Protein AF-0000000067513026 (afdb_homodimer)

pLDDT: mean 89.11, std 17.74, range [26.89, 99.0]

Sequence (550 aa):
MRGVALALGGGGVRGYAHLGVLAVLEEAGVPIRGLAGSSAGALAAAAWAFGHKDPWRVHEAIFDREVAELSRAGSLRALARLFIAFRRPAVVDTDRIEEGLKALFGEARLEESPIPLALQAADLLTGEAVVLREGPVWKAVLASMAIPGLFPPVALMGRLLVDGDVAEKVPVRAAKALFPKVVAVDVSNPPPKEPPRTALEAALLAGEASRRRLKALALKEADVVIALDPPFPIDTFDHERLEFVYELGKHRAKERLPEVLALARTRLRDLLPRRMRGVALALGGGGVRGYAHLGVLAVLEEAGVPIRGLAGSSAGALAAAAWAFGHKDPWRVHEAIFDREVAELSRAGSLRALARLFIAFRRPAVVDTDRIEEGLKALFGEARLEESPIPLALQAADLLTGEAVVLREGPVWKAVLASMAIPGLFPPVALMGRLLVDGDVAEKVPVRAAKALFPKVVAVDVSNPPPKEPPRTALEAALLAGEASRRRLKALALKEADVVIALDPPFPIDTFDHERLEFVYELGKHRAKERLPEVLALARTRLRDLLPRR

InterPro domains:
  IPR002641 Patatin-like phospholipase domain [PF01734] (6-175)
  IPR002641 Patatin-like phospholipase domain [PS51635] (6-176)
  IPR016035 Acyl transferase/acyl hydrolase/lysophospholipase [SSF52151] (4-259)
  IPR050301 Neuropathy target esterase [PTHR14226] (4-261)

Nearest PDB structures (foldseek):
  5fya-assembly1_A  TM=8.179E-01  e=5.497E-17  Pseudomonas aeruginosa PAO1
  5fya-assembly1_B  TM=8.041E-01  e=6.664E-16  Pseudomonas aeruginosa PAO1
  5fqu-assembly1_A  TM=8.079E-01  e=1.787E-14  Pseudomonas aeruginosa PAO1
  5fqu-assembly1_B  TM=8.303E-01  e=6.967E-14  Pseudomonas aeruginosa PAO1
  4pka-assembly1_X  TM=6.640E-01  e=1.070E-09  Solanum cardiophyllum

Foldseek 3Di:
DFAAEEFQFDFALLSLLVLLLVVLCVVVPGDHQEYEYFASSLLCRLCVQVPNSDSVLSCVLQPDVVVLVLQVVDDVVSVVVLVVVVVPQASDERVSNLRSLCVRQPQDWQLPGPHQYWYWWAFPPPLDIDIDRTDGSSLSNCLQNAAGRHHAFDDDPNGGIHHRLSNERGPLVRRCVRPPAYEYEASDEDQDDDDDPDPVSNVVSVSVVVSVVRHVVSVVRHPHYQYLHDPDDDTSSNNVCNVVSNVSSNVSSVVCVVVNNVSSDDDVVVVVPDD/DFAAEEFQFDFALLSLLVLLLVVLCVVVPGDHQEYEYFASSLLCRLCVQVPNSDSVLSCVLQPDVVVLVLQVPDDVVSVVVCVVVVVPQAPDERVSNLRSLCVRQPQDWQLPGPHQYWYWWAFPPPLDIDIDRTDGSSLSNCLQNAAGRHHAFDDDPNGGIHHRLSNERGPLVRRCVRPPAYEYEASYEDQDDDDDPDPVSNVVSVSVVVSVVRHVVSVVRHPHYQYLHDPDDDTSSNNVCNVVSNVSSNVSSVVCVVVNNVSSDDDVVVVVPDD

Radius of gyration: 24.35 Å; Cα contacts (8 Å, |Δi|>4): 1307; chains: 2; bounding box: 43×66×66 Å

Structure (mmCIF, N/CA/C/O backbone):
data_AF-0000000067513026-model_v1
#
loop_
_entity.id
_entity.type
_entity.pdbx_description
1 polymer 'PNPLA domain-containing protein'
#
loop_
_atom_site.group_PDB
_atom_site.id
_atom_site.type_symbol
_atom_site.label_atom_id
_atom_site.label_alt_id
_atom_site.label_comp_id
_atom_site.label_asym_id
_atom_site.label_entity_id
_atom_site.label_seq_id
_atom_site.pdbx_PDB_ins_code
_atom_site.Cartn_x
_atom_site.Cartn_y
_atom_site.Cartn_z
_atom_site.occupancy
_atom_site.B_iso_or_equiv
_atom_site.auth_seq_id
_atom_site.auth_comp_id
_atom_site.auth_asym_id
_atom_site.auth_atom_id
_atom_site.pdbx_PDB_model_num
ATOM 1 N N . MET A 1 1 ? 6.637 6.562 30.859 1 77.62 1 MET A N 1
ATOM 2 C CA . MET A 1 1 ? 6.844 7.867 30.234 1 77.62 1 MET A CA 1
ATOM 3 C C . MET A 1 1 ? 5.516 8.562 29.984 1 77.62 1 MET A C 1
ATOM 5 O O . MET A 1 1 ? 4.559 7.938 29.516 1 77.62 1 MET A O 1
ATOM 9 N N . ARG A 1 2 ? 5.484 9.891 30.406 1 91.38 2 ARG A N 1
ATOM 10 C CA . ARG A 1 2 ? 4.238 10.648 30.312 1 91.38 2 ARG A CA 1
ATOM 11 C C . ARG A 1 2 ? 4.098 11.305 28.953 1 91.38 2 ARG A C 1
ATOM 13 O O . ARG A 1 2 ? 5.078 11.82 28.391 1 91.38 2 ARG A O 1
ATOM 20 N N . GLY A 1 3 ? 2.934 11.164 28.406 1 97.56 3 GLY A N 1
ATOM 21 C CA . GLY A 1 3 ? 2.625 11.852 27.156 1 97.56 3 GLY A CA 1
ATOM 22 C C . GLY A 1 3 ? 2.35 10.914 26 1 97.56 3 GLY A C 1
ATOM 23 O O . GLY A 1 3 ? 2.252 9.695 26.203 1 97.56 3 GLY A O 1
ATOM 24 N N . VAL A 1 4 ? 2.129 11.547 24.859 1 98.69 4 VAL A N 1
ATOM 25 C CA . VAL A 1 4 ? 1.839 10.773 23.656 1 98.69 4 VAL A CA 1
ATOM 26 C C . VAL A 1 4 ? 2.451 11.469 22.453 1 98.69 4 VAL A C 1
ATOM 28 O O . VAL A 1 4 ? 2.713 12.672 22.469 1 98.69 4 VAL A O 1
ATOM 31 N N . ALA A 1 5 ? 2.801 10.688 21.469 1 98.88 5 ALA A N 1
ATOM 32 C CA . ALA A 1 5 ? 3.018 11.219 20.125 1 98.88 5 ALA A CA 1
ATOM 33 C C . ALA A 1 5 ? 1.773 11.047 19.25 1 98.88 5 ALA A C 1
ATOM 35 O O . ALA A 1 5 ? 0.988 10.125 19.469 1 98.88 5 ALA A O 1
ATOM 36 N N . LEU A 1 6 ? 1.572 11.969 18.375 1 98.94 6 LEU A N 1
ATOM 37 C CA . LEU A 1 6 ? 0.431 11.875 17.469 1 98.94 6 LEU A CA 1
ATOM 38 C C . LEU A 1 6 ? 0.891 11.602 16.031 1 98.94 6 LEU A C 1
ATOM 40 O O . LEU A 1 6 ? 1.89 12.172 15.586 1 98.94 6 LEU A O 1
ATOM 44 N N . ALA A 1 7 ? 0.24 10.695 15.359 1 99 7 ALA A N 1
ATOM 45 C CA . ALA A 1 7 ? 0.347 10.477 13.922 1 99 7 ALA A CA 1
ATOM 46 C C . ALA A 1 7 ? -0.851 11.07 13.18 1 99 7 ALA A C 1
ATOM 48 O O . ALA A 1 7 ? -1.958 10.531 13.25 1 99 7 ALA A O 1
ATOM 49 N N . LEU A 1 8 ? -0.586 12.133 12.5 1 98.94 8 LEU A N 1
ATOM 50 C CA . LEU A 1 8 ? -1.646 12.883 11.844 1 98.94 8 LEU A CA 1
ATOM 51 C C . LEU A 1 8 ? -1.719 12.539 10.359 1 98.94 8 LEU A C 1
ATOM 53 O O . LEU A 1 8 ? -0.787 12.82 9.602 1 98.94 8 LEU A O 1
ATOM 57 N N . GLY A 1 9 ? -2.842 12 9.938 1 98.88 9 GLY A N 1
ATOM 58 C CA . GLY A 1 9 ? -2.975 11.438 8.609 1 98.88 9 GLY A CA 1
ATOM 59 C C . GLY A 1 9 ? -3.299 12.477 7.547 1 98.88 9 GLY A C 1
ATOM 60 O O . GLY A 1 9 ? -3.73 13.586 7.871 1 98.88 9 GLY A O 1
ATOM 61 N N . GLY A 1 10 ? -3.117 12.086 6.301 1 98 10 GLY A N 1
ATOM 62 C CA . GLY A 1 10 ? -3.494 12.914 5.164 1 98 10 GLY A CA 1
ATOM 63 C C . GLY A 1 10 ? -4.98 12.875 4.863 1 98 10 GLY A C 1
ATOM 64 O O . GLY A 1 10 ? -5.664 11.914 5.227 1 98 10 GLY A O 1
ATOM 65 N N . GLY A 1 11 ? -5.406 14 4.238 1 95.5 11 GLY A N 1
ATOM 66 C CA . GLY A 1 11 ? -6.832 14.016 3.947 1 95.5 11 GLY A CA 1
ATOM 67 C C . GLY A 1 11 ? -7.305 15.32 3.344 1 95.5 11 GLY A C 1
ATOM 68 O O . GLY A 1 11 ? -8.5 15.617 3.354 1 95.5 11 GLY A O 1
ATOM 69 N N . GLY A 1 12 ? -6.43 16.141 2.801 1 93.06 12 GLY A N 1
ATOM 70 C CA . GLY A 1 12 ? -6.844 17.422 2.264 1 93.06 12 GLY A CA 1
ATOM 71 C C . GLY A 1 12 ? -7.508 18.312 3.293 1 93.06 12 GLY A C 1
ATOM 72 O O . GLY A 1 12 ? -6.996 18.484 4.402 1 93.06 12 GLY A O 1
ATOM 73 N N . VAL A 1 13 ? -8.641 18.891 2.91 1 93.06 13 VAL A N 1
ATOM 74 C CA . VAL A 1 13 ? -9.336 19.812 3.789 1 93.06 13 VAL A CA 1
ATOM 75 C C . VAL A 1 13 ? -9.727 19.109 5.086 1 93.06 13 VAL A C 1
ATOM 77 O O . VAL A 1 13 ? -9.789 19.734 6.148 1 93.06 13 VAL A O 1
ATOM 80 N N . ARG A 1 14 ? -9.914 17.797 5.062 1 97.06 14 ARG A N 1
ATOM 81 C CA . ARG A 1 14 ? -10.25 17.031 6.266 1 97.06 14 ARG A CA 1
ATOM 82 C C . ARG A 1 14 ? -9.117 17.094 7.285 1 97.06 14 ARG A C 1
ATOM 84 O O . ARG A 1 14 ? -9.328 16.844 8.469 1 97.06 14 ARG A O 1
ATOM 91 N N . GLY A 1 15 ? -7.969 17.469 6.848 1 97.5 15 GLY A N 1
ATOM 92 C CA . GLY A 1 15 ? -6.805 17.578 7.711 1 97.5 15 GLY A CA 1
ATOM 93 C C . GLY A 1 15 ? -6.926 18.688 8.734 1 97.5 15 GLY A C 1
ATOM 94 O O . GLY A 1 15 ? -6.203 18.703 9.734 1 97.5 15 GLY A O 1
ATOM 95 N N . TYR A 1 16 ? -7.809 19.641 8.523 1 97.56 16 TYR A N 1
ATOM 96 C CA . TYR A 1 16 ? -7.996 20.688 9.523 1 97.56 16 TYR A CA 1
ATOM 97 C C . TYR A 1 16 ? -8.602 20.109 10.797 1 97.56 16 TYR A C 1
ATOM 99 O O . TYR A 1 16 ? -8.547 20.75 11.852 1 97.56 16 TYR A O 1
ATOM 107 N N . ALA A 1 17 ? -9.18 18.938 10.734 1 98.69 17 ALA A N 1
ATOM 108 C CA . ALA A 1 17 ? -9.625 18.219 11.93 1 98.69 17 ALA A CA 1
ATOM 109 C C . ALA A 1 17 ? -8.469 17.984 12.898 1 98.69 17 ALA A C 1
ATOM 111 O O . ALA A 1 17 ? -8.672 17.922 14.109 1 98.69 17 ALA A O 1
ATOM 112 N N . HIS A 1 18 ? -7.285 17.812 12.367 1 98.88 18 HIS A N 1
ATOM 113 C CA . HIS A 1 18 ? -6.121 17.594 13.219 1 98.88 18 HIS A CA 1
ATOM 114 C C . HIS A 1 18 ? -5.934 18.734 14.203 1 98.88 18 HIS A C 1
ATOM 116 O O . HIS A 1 18 ? -5.594 18.516 15.359 1 98.88 18 HIS A O 1
ATOM 122 N N . LEU A 1 19 ? -6.133 19.984 13.727 1 98.75 19 LEU A N 1
ATOM 123 C CA . LEU A 1 19 ? -5.992 21.141 14.602 1 98.75 19 LEU A CA 1
ATOM 124 C C . LEU A 1 19 ? -7.066 21.141 15.688 1 98.75 19 LEU A C 1
ATOM 126 O O . LEU A 1 19 ? -6.82 21.578 16.812 1 98.75 19 LEU A O 1
ATOM 130 N N . GLY A 1 20 ? -8.266 20.656 15.344 1 98.81 20 GLY A N 1
ATOM 131 C CA . GLY A 1 20 ? -9.297 20.469 16.359 1 98.81 20 GLY A CA 1
ATOM 132 C C . GLY A 1 20 ? -8.93 19.422 17.391 1 98.81 20 GLY A C 1
ATOM 133 O O . GLY A 1 20 ? -9.125 19.641 18.594 1 98.81 20 GLY A O 1
ATOM 134 N N . VAL A 1 21 ? -8.398 18.312 16.938 1 98.94 21 VAL A N 1
ATOM 135 C CA . VAL A 1 21 ? -7.965 17.25 17.828 1 98.94 21 VAL A CA 1
ATOM 136 C C . VAL A 1 21 ? -6.883 17.781 18.781 1 98.94 21 VAL A C 1
ATOM 138 O O . VAL A 1 21 ? -6.965 17.578 19.984 1 98.94 21 VAL A O 1
ATOM 141 N N . LEU A 1 22 ? -5.914 18.469 18.25 1 98.88 22 LEU A N 1
ATOM 142 C CA . LEU A 1 22 ? -4.789 18.969 19.016 1 98.88 22 LEU A CA 1
ATOM 143 C C . LEU A 1 22 ? -5.254 20 20.047 1 98.88 22 LEU A C 1
ATOM 145 O O . LEU A 1 22 ? -4.746 20.047 21.172 1 98.88 22 LEU A O 1
ATOM 149 N N . ALA A 1 23 ? -6.211 20.844 19.656 1 98.75 23 ALA A N 1
ATOM 150 C CA . ALA A 1 23 ? -6.762 21.844 20.578 1 98.75 23 ALA A CA 1
ATOM 151 C C . ALA A 1 23 ? -7.379 21.172 21.797 1 98.75 23 ALA A C 1
ATOM 153 O O . ALA A 1 23 ? -7.148 21.609 22.938 1 98.75 23 ALA A O 1
ATOM 154 N N . VAL A 1 24 ? -8.133 20.125 21.547 1 98.88 24 VAL A N 1
ATOM 155 C CA . VAL A 1 24 ? -8.797 19.406 22.641 1 98.88 24 VAL A CA 1
ATOM 156 C C . VAL A 1 24 ? -7.758 18.766 23.547 1 98.88 24 VAL A C 1
ATOM 158 O O . VAL A 1 24 ? -7.875 18.812 24.781 1 98.88 24 VAL A O 1
ATOM 161 N N . LEU A 1 25 ? -6.762 18.156 23.016 1 98.75 25 LEU A N 1
ATOM 162 C CA . LEU A 1 25 ? -5.738 17.5 23.797 1 98.75 25 LEU A CA 1
ATOM 163 C C . LEU A 1 25 ? -4.949 18.5 24.625 1 98.75 25 LEU A C 1
ATOM 165 O O . LEU A 1 25 ? -4.629 18.25 25.797 1 98.75 25 LEU A O 1
ATOM 169 N N . GLU A 1 26 ? -4.617 19.609 24 1 98.06 26 GLU A N 1
ATOM 170 C CA . GLU A 1 26 ? -3.916 20.656 24.719 1 98.06 26 GLU A CA 1
ATOM 171 C C . GLU A 1 26 ? -4.758 21.188 25.891 1 98.06 26 GLU A C 1
ATOM 173 O O . GLU A 1 26 ? -4.25 21.359 27 1 98.06 26 GLU A O 1
ATOM 178 N N . GLU A 1 27 ? -5.984 21.438 25.625 1 98.19 27 GLU A N 1
ATOM 179 C CA . GLU A 1 27 ? -6.898 21.922 26.656 1 98.19 27 GLU A CA 1
ATOM 180 C C . GLU A 1 27 ? -6.996 20.938 27.812 1 98.19 27 GLU A C 1
ATOM 182 O O . GLU A 1 27 ? -7.125 21.344 28.969 1 98.19 27 GLU A O 1
ATOM 187 N N . ALA A 1 28 ? -6.895 19.703 27.531 1 98.19 28 ALA A N 1
ATOM 188 C CA . ALA A 1 28 ? -7.02 18.656 28.531 1 98.19 28 ALA A CA 1
ATOM 189 C C . ALA A 1 28 ? -5.688 18.422 29.25 1 98.19 28 ALA A C 1
ATOM 191 O O . ALA A 1 28 ? -5.605 17.594 30.156 1 98.19 28 ALA A O 1
ATOM 192 N N . GLY A 1 29 ? -4.664 19.047 28.781 1 97.5 29 GLY A N 1
ATOM 193 C CA . GLY A 1 29 ? -3.367 18.969 29.438 1 97.5 29 GLY A CA 1
ATOM 194 C C . GLY A 1 29 ? -2.582 17.734 29.031 1 97.5 29 GLY A C 1
ATOM 195 O O . GLY A 1 29 ? -1.714 17.281 29.781 1 97.5 29 GLY A O 1
ATOM 196 N N . VAL A 1 30 ? -2.867 17.156 27.938 1 98.06 30 VAL A N 1
ATOM 197 C CA . VAL A 1 30 ? -2.125 15.984 27.469 1 98.06 30 VAL A CA 1
ATOM 198 C C . VAL A 1 30 ? -0.758 16.422 26.953 1 98.06 30 VAL A C 1
ATOM 200 O O . VAL A 1 30 ? -0.67 17.203 26 1 98.06 30 VAL A O 1
ATOM 203 N N . PRO A 1 31 ? 0.287 15.938 27.547 1 98 31 PRO A N 1
ATOM 204 C CA . PRO A 1 31 ? 1.601 16.281 26.984 1 98 31 PRO A CA 1
ATOM 205 C C . PRO A 1 31 ? 1.858 15.648 25.625 1 98 31 PRO A C 1
ATOM 207 O O . PRO A 1 31 ? 1.801 14.43 25.5 1 98 31 PRO A O 1
ATOM 210 N N . ILE A 1 32 ? 2.131 16.469 24.672 1 98.44 32 ILE A N 1
ATOM 211 C CA . ILE A 1 32 ? 2.457 15.984 23.328 1 98.44 32 ILE A CA 1
ATOM 212 C C . ILE A 1 32 ? 3.973 15.898 23.172 1 98.44 32 ILE A C 1
ATOM 214 O O . ILE A 1 32 ? 4.668 16.922 23.203 1 98.44 32 ILE A O 1
ATOM 218 N N . ARG A 1 33 ? 4.441 14.68 22.922 1 98.5 33 ARG A N 1
ATOM 219 C CA . ARG A 1 33 ? 5.875 14.414 22.938 1 98.5 33 ARG A CA 1
ATOM 220 C C . ARG A 1 33 ? 6.426 14.305 21.516 1 98.5 33 ARG A C 1
ATOM 222 O O . ARG A 1 33 ? 7.645 14.242 21.328 1 98.5 33 ARG A O 1
ATOM 229 N N . GLY A 1 34 ? 5.59 14.312 20.578 1 98.75 34 GLY A N 1
ATOM 230 C CA . GLY A 1 34 ? 5.98 14.25 19.172 1 98.75 34 GLY A CA 1
ATOM 231 C C . GLY A 1 34 ? 4.805 14.375 18.219 1 98.75 34 GLY A C 1
ATOM 232 O O . GLY A 1 34 ? 3.678 14.008 18.562 1 98.75 34 GLY A O 1
ATOM 233 N N . LEU A 1 35 ? 5.066 14.922 17.094 1 98.94 35 LEU A N 1
ATOM 234 C CA . LEU A 1 35 ? 4.086 15.039 16.031 1 98.94 35 LEU A CA 1
ATOM 235 C C . LEU A 1 35 ? 4.641 14.484 14.719 1 98.94 35 LEU A C 1
ATOM 237 O O . LEU A 1 35 ? 5.707 14.898 14.266 1 98.94 35 LEU A O 1
ATOM 241 N N . ALA A 1 36 ? 4.004 13.492 14.188 1 98.94 36 ALA A N 1
ATOM 242 C CA . ALA A 1 36 ? 4.254 13.016 12.828 1 98.94 36 ALA A CA 1
ATOM 243 C C . ALA A 1 36 ? 3.061 13.305 11.922 1 98.94 36 ALA A C 1
ATOM 245 O O . ALA A 1 36 ? 1.908 13.211 12.352 1 98.94 36 ALA A O 1
ATOM 246 N N . GLY A 1 37 ? 3.363 13.703 10.719 1 98.94 37 GLY A N 1
ATOM 247 C CA . GLY A 1 37 ? 2.264 14.039 9.828 1 98.94 37 GLY A CA 1
ATOM 248 C C . GLY A 1 37 ? 2.518 13.633 8.391 1 98.94 37 GLY A C 1
ATOM 249 O O . GLY A 1 37 ? 3.666 13.602 7.941 1 98.94 37 GLY A O 1
ATOM 250 N N . SER A 1 38 ? 1.485 13.344 7.648 1 98.75 38 SER A N 1
ATOM 251 C CA . SER A 1 38 ? 1.498 13.047 6.219 1 98.75 38 SER A CA 1
ATOM 252 C C . SER A 1 38 ? 0.512 13.93 5.461 1 98.75 38 SER A C 1
ATOM 254 O O . SER A 1 38 ? -0.667 14 5.816 1 98.75 38 SER A O 1
ATOM 256 N N . SER A 1 39 ? 0.973 14.547 4.355 1 97.81 39 SER A N 1
ATOM 257 C CA . SER A 1 39 ? 0.123 15.414 3.545 1 97.81 39 SER A CA 1
ATOM 258 C C . SER A 1 39 ? -0.541 16.484 4.395 1 97.81 39 SER A C 1
ATOM 260 O O . SER A 1 39 ? 0.14 17.234 5.094 1 97.81 39 SER A O 1
ATOM 262 N N . ALA A 1 40 ? -1.818 16.641 4.449 1 97.31 40 ALA A N 1
ATOM 263 C CA . ALA A 1 40 ? -2.508 17.625 5.281 1 97.31 40 ALA A CA 1
ATOM 264 C C . ALA A 1 40 ? -2.131 17.469 6.75 1 97.31 40 ALA A C 1
ATOM 266 O O . ALA A 1 40 ? -2.072 18.453 7.496 1 97.31 40 ALA A O 1
ATOM 267 N N . GLY A 1 41 ? -1.876 16.25 7.137 1 98.75 41 GLY A N 1
ATOM 268 C CA . GLY A 1 41 ? -1.377 16.016 8.484 1 98.75 41 GLY A CA 1
ATOM 269 C C . GLY A 1 41 ? -0.009 16.625 8.727 1 98.75 41 GLY A C 1
ATOM 270 O O . GLY A 1 41 ? 0.278 17.094 9.836 1 98.75 41 GLY A O 1
ATOM 271 N N . ALA A 1 42 ? 0.818 16.562 7.711 1 98.88 42 ALA A N 1
ATOM 272 C CA . ALA A 1 42 ? 2.125 17.203 7.816 1 98.88 42 ALA A CA 1
ATOM 273 C C . ALA A 1 42 ? 1.982 18.719 8.016 1 98.88 42 ALA A C 1
ATOM 275 O O . ALA A 1 42 ? 2.682 19.297 8.844 1 98.88 42 ALA A O 1
ATOM 276 N N . LEU A 1 43 ? 1.083 19.312 7.242 1 98.19 43 LEU A N 1
ATOM 277 C CA . LEU A 1 43 ? 0.809 20.734 7.41 1 98.19 43 LEU A CA 1
ATOM 278 C C . LEU A 1 43 ? 0.318 21.031 8.82 1 98.19 43 LEU A C 1
ATOM 280 O O . LEU A 1 43 ? 0.812 21.953 9.477 1 98.19 43 LEU A O 1
ATOM 284 N N . ALA A 1 44 ? -0.603 20.281 9.312 1 98.75 44 ALA A N 1
ATOM 285 C CA . ALA A 1 44 ? -1.168 20.484 10.641 1 98.75 44 ALA A CA 1
ATOM 286 C C . ALA A 1 44 ? -0.106 20.312 11.727 1 98.75 44 ALA A C 1
ATOM 288 O O . ALA A 1 44 ? -0.028 21.109 12.664 1 98.75 44 ALA A O 1
ATOM 289 N N . ALA A 1 45 ? 0.672 19.25 11.578 1 98.94 45 ALA A N 1
ATOM 290 C CA . ALA A 1 45 ? 1.725 18.984 12.555 1 98.94 45 ALA A CA 1
ATOM 291 C C . ALA A 1 45 ? 2.719 20.141 12.625 1 98.94 45 ALA A C 1
ATOM 293 O O . ALA A 1 45 ? 3.033 20.625 13.719 1 98.94 45 ALA A O 1
ATOM 294 N N . ALA A 1 46 ? 3.16 20.562 11.453 1 98.75 46 ALA A N 1
ATOM 295 C CA . ALA A 1 46 ? 4.125 21.656 11.398 1 98.75 46 ALA A CA 1
ATOM 296 C C . ALA A 1 46 ? 3.512 22.953 11.914 1 98.75 46 ALA A C 1
ATOM 298 O O . ALA A 1 46 ? 4.129 23.656 12.719 1 98.75 46 ALA A O 1
ATOM 299 N N . ALA A 1 47 ? 2.332 23.281 11.438 1 98.56 47 ALA A N 1
ATOM 300 C CA . ALA A 1 47 ? 1.659 24.5 11.883 1 98.56 47 ALA A CA 1
ATOM 301 C C . ALA A 1 47 ? 1.525 24.531 13.406 1 98.56 47 ALA A C 1
ATOM 303 O O . ALA A 1 47 ? 1.926 25.5 14.047 1 98.56 47 ALA A O 1
ATOM 304 N N . TRP A 1 48 ? 1.053 23.438 13.977 1 98.75 48 TRP A N 1
ATOM 305 C CA . TRP A 1 48 ? 0.849 23.375 15.422 1 98.75 48 TRP A CA 1
ATOM 306 C C . TRP A 1 48 ? 2.172 23.516 16.172 1 98.75 48 TRP A C 1
ATOM 308 O O . TRP A 1 48 ? 2.27 24.281 17.125 1 98.75 48 TRP A O 1
ATOM 318 N N . ALA A 1 49 ? 3.146 22.797 15.727 1 98.62 49 ALA A N 1
ATOM 319 C CA . ALA A 1 49 ? 4.449 22.797 16.391 1 98.62 49 ALA A CA 1
ATOM 320 C C . ALA A 1 49 ? 5.055 24.203 16.406 1 98.62 49 ALA A C 1
ATOM 322 O O . ALA A 1 49 ? 5.719 24.578 17.375 1 98.62 49 ALA A O 1
ATOM 323 N N . PHE A 1 50 ? 4.797 24.953 15.383 1 98.12 50 PHE A N 1
ATOM 324 C CA . PHE A 1 50 ? 5.41 26.281 15.266 1 98.12 50 PHE A CA 1
ATOM 325 C C . PHE A 1 50 ? 4.418 27.375 15.641 1 98.12 50 PHE A C 1
ATOM 327 O O . PHE A 1 50 ? 4.617 28.531 15.305 1 98.12 50 PHE A O 1
ATOM 334 N N . GLY A 1 51 ? 3.281 26.984 16.203 1 97.38 51 GLY A N 1
ATOM 335 C CA . GLY A 1 51 ? 2.428 27.938 16.891 1 97.38 51 GLY A CA 1
ATOM 336 C C . GLY A 1 51 ? 1.295 28.469 16.031 1 97.38 51 GLY A C 1
ATOM 337 O O . GLY A 1 51 ? 0.583 29.391 16.422 1 97.38 51 GLY A O 1
ATOM 338 N N . HIS A 1 52 ? 1.152 27.953 14.828 1 97 52 HIS A N 1
ATOM 339 C CA . HIS A 1 52 ? 0.03 28.312 13.969 1 97 52 HIS A CA 1
ATOM 340 C C . HIS A 1 52 ? -1.176 27.422 14.227 1 97 52 HIS A C 1
ATOM 342 O O . HIS A 1 52 ? -1.488 26.547 13.414 1 97 52 HIS A O 1
ATOM 348 N N . LYS A 1 53 ? -1.955 27.797 15.18 1 97.5 53 LYS A N 1
ATOM 349 C CA . LYS A 1 53 ? -2.973 26.875 15.688 1 97.5 53 LYS A CA 1
ATOM 350 C C . LYS A 1 53 ? -4.348 27.219 15.125 1 97.5 53 LYS A C 1
ATOM 352 O O . LYS A 1 53 ? -5.285 26.422 15.242 1 97.5 53 LYS A O 1
ATOM 357 N N . ASP A 1 54 ? -4.477 28.359 14.477 1 96.56 54 ASP A N 1
ATOM 358 C CA . ASP A 1 54 ? -5.742 28.781 13.883 1 96.56 54 ASP A CA 1
ATOM 359 C C . ASP A 1 54 ? -5.938 28.156 12.5 1 96.56 54 ASP A C 1
ATOM 361 O O . ASP A 1 54 ? -5.23 28.5 11.555 1 96.56 54 ASP A O 1
ATOM 365 N N . PRO A 1 55 ? -6.98 27.297 12.398 1 95.81 55 PRO A N 1
ATOM 366 C CA . PRO A 1 55 ? -7.16 26.609 11.109 1 95.81 55 PRO A CA 1
ATOM 367 C C . PRO A 1 55 ? -7.477 27.578 9.969 1 95.81 55 PRO A C 1
ATOM 369 O O . PRO A 1 55 ? -7.078 27.344 8.828 1 95.81 55 PRO A O 1
ATOM 372 N N . TRP A 1 56 ? -8.18 28.656 10.242 1 94.25 56 TRP A N 1
ATOM 373 C CA . TRP A 1 56 ? -8.555 29.625 9.211 1 94.25 56 TRP A CA 1
ATOM 374 C C . TRP A 1 56 ? -7.32 30.328 8.672 1 94.25 56 TRP A C 1
ATOM 376 O O . TRP A 1 56 ? -7.203 30.547 7.465 1 94.25 56 TRP A O 1
ATOM 386 N N . ARG A 1 57 ? -6.418 30.672 9.508 1 93.69 57 ARG A N 1
ATOM 387 C CA . ARG A 1 5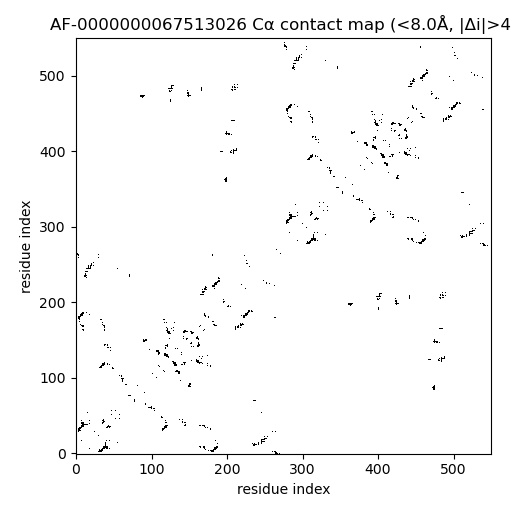7 ? -5.191 31.344 9.086 1 93.69 57 ARG A CA 1
ATOM 388 C C . ARG A 1 57 ? -4.309 30.406 8.273 1 93.69 57 ARG A C 1
ATOM 390 O O . ARG A 1 57 ? -3.723 30.797 7.266 1 93.69 57 ARG A O 1
ATOM 397 N N . VAL A 1 58 ? -4.176 29.188 8.734 1 94.88 58 VAL A N 1
ATOM 398 C CA . VAL A 1 58 ? -3.395 28.188 8.008 1 94.88 58 VAL A CA 1
ATOM 399 C C . VAL A 1 58 ? -3.986 27.984 6.617 1 94.88 58 VAL A C 1
ATOM 401 O O . VAL A 1 58 ? -3.254 27.953 5.625 1 94.88 58 VAL A O 1
ATOM 404 N N . HIS A 1 59 ? -5.293 27.875 6.566 1 92.25 59 HIS A N 1
ATOM 405 C CA . HIS A 1 59 ? -5.992 27.672 5.305 1 92.25 59 HIS A CA 1
ATOM 406 C C . HIS A 1 59 ? -5.77 28.844 4.352 1 92.25 59 HIS A C 1
ATOM 408 O O . HIS A 1 59 ? -5.516 28.641 3.164 1 92.25 59 HIS A O 1
ATOM 414 N N . GLU A 1 60 ? -5.922 29.984 4.848 1 88.62 60 GLU A N 1
ATOM 415 C CA . GLU A 1 60 ? -5.758 31.188 4.035 1 88.62 60 GLU A CA 1
ATOM 416 C C . GLU A 1 60 ? -4.363 31.25 3.42 1 88.62 60 GLU A C 1
ATOM 418 O O . GLU A 1 60 ? -4.199 31.719 2.291 1 88.62 60 GLU A O 1
ATOM 423 N N . ALA A 1 61 ? -3.457 30.797 4.113 1 87.69 61 ALA A N 1
ATOM 424 C CA . ALA A 1 61 ? -2.07 30.859 3.658 1 87.69 61 ALA A CA 1
ATOM 425 C C . ALA A 1 61 ? -1.835 29.938 2.469 1 87.69 61 ALA A C 1
ATOM 427 O O . ALA A 1 61 ? -1.012 30.234 1.599 1 87.69 61 ALA A O 1
ATOM 428 N N . ILE A 1 62 ? -2.607 28.844 2.42 1 83.94 62 ILE A N 1
ATOM 429 C CA . ILE A 1 62 ? -2.236 27.844 1.418 1 83.94 62 ILE A CA 1
ATOM 430 C C . ILE A 1 62 ? -3.357 27.703 0.39 1 83.94 62 ILE A C 1
ATOM 432 O O . ILE A 1 62 ? -3.201 27.016 -0.619 1 83.94 62 ILE A O 1
ATOM 436 N N . PHE A 1 63 ? -4.422 28.312 0.66 1 74.38 63 PHE A N 1
ATOM 437 C CA . PHE A 1 63 ? -5.594 28.203 -0.198 1 74.38 63 PHE A CA 1
ATOM 438 C C . PHE A 1 63 ? -5.273 28.656 -1.616 1 74.38 63 PHE A C 1
ATOM 440 O O . PHE A 1 63 ? -4.676 29.719 -1.812 1 74.38 63 PHE A O 1
ATOM 447 N N . ASP A 1 64 ? -5.512 27.844 -2.477 1 65.44 64 ASP A N 1
ATOM 448 C CA . ASP A 1 64 ? -5.367 28.109 -3.904 1 65.44 64 ASP A CA 1
ATOM 449 C C . ASP A 1 64 ? -6.695 27.922 -4.637 1 65.44 64 ASP A C 1
ATOM 451 O O . ASP A 1 64 ? -7.176 26.797 -4.785 1 65.44 64 ASP A O 1
ATOM 455 N N . ARG A 1 65 ? -7.262 29 -5.062 1 60.81 65 ARG A N 1
ATOM 456 C CA . ARG A 1 65 ? -8.57 29.016 -5.711 1 60.81 65 ARG A CA 1
ATOM 457 C C . ARG A 1 65 ? -8.578 28.125 -6.949 1 60.81 65 ARG A C 1
ATOM 459 O O . ARG A 1 65 ? -9.586 27.5 -7.258 1 60.81 65 ARG A O 1
ATOM 466 N N . GLU A 1 66 ? -7.504 28.125 -7.656 1 60.16 66 GLU A N 1
ATOM 467 C CA . GLU A 1 66 ? -7.43 27.328 -8.883 1 60.16 66 GLU A CA 1
ATOM 468 C C . GLU A 1 66 ? -7.578 25.844 -8.578 1 60.16 66 GLU A C 1
ATOM 470 O O . GLU A 1 66 ? -8.289 25.125 -9.289 1 60.16 66 GLU A O 1
ATOM 475 N N . VAL A 1 67 ? -7.004 25.484 -7.555 1 60.69 67 VAL A N 1
ATOM 476 C CA . VAL A 1 67 ? -7.082 24.078 -7.16 1 60.69 67 VAL A CA 1
ATOM 477 C C . VAL A 1 67 ? -8.508 23.75 -6.707 1 60.69 67 VAL A C 1
ATOM 479 O O . VAL A 1 67 ? -9.039 22.688 -7.035 1 60.69 67 VAL A O 1
ATOM 482 N N . ALA A 1 68 ? -9.117 24.688 -5.996 1 61.84 68 ALA A N 1
ATOM 483 C CA . ALA A 1 68 ? -10.477 24.5 -5.504 1 61.84 68 ALA A CA 1
ATOM 484 C C . ALA A 1 68 ? -11.461 24.344 -6.66 1 61.84 68 ALA A C 1
ATOM 486 O O . ALA A 1 68 ? -12.398 23.547 -6.582 1 61.84 68 ALA A O 1
ATOM 487 N N . GLU A 1 69 ? -11.281 25.047 -7.637 1 59.25 69 GLU A N 1
ATOM 488 C CA . GLU A 1 69 ? -12.164 25.016 -8.797 1 59.25 69 GLU A CA 1
ATOM 489 C C . GLU A 1 69 ? -12.008 23.703 -9.57 1 59.25 69 GLU A C 1
ATOM 491 O O . GLU A 1 69 ? -12.984 23.172 -10.094 1 59.25 69 GLU A O 1
ATOM 496 N N . LEU A 1 70 ? -10.836 23.219 -9.586 1 55.06 70 LEU A N 1
ATOM 497 C CA . LEU A 1 70 ? -10.586 21.953 -10.281 1 55.06 70 LEU A CA 1
ATOM 498 C C . LEU A 1 70 ? -11.258 20.797 -9.562 1 55.06 70 LEU A C 1
ATOM 500 O O . LEU A 1 70 ? -11.758 19.875 -10.203 1 55.06 70 LEU A O 1
ATOM 504 N N . SER A 1 71 ? -11.359 20.953 -8.273 1 54.38 71 SER A N 1
ATOM 505 C CA . SER A 1 71 ? -11.922 19.891 -7.445 1 54.38 71 SER A CA 1
ATOM 506 C C . SER A 1 71 ? -13.445 19.906 -7.504 1 54.38 71 SER A C 1
ATOM 508 O O . SER A 1 71 ? -14.086 18.859 -7.395 1 54.38 71 SER A O 1
ATOM 510 N N . ARG A 1 72 ? -14.109 21.141 -7.316 1 47.44 72 ARG A N 1
ATOM 511 C CA . ARG A 1 72 ? -15.562 21.25 -7.398 1 47.44 72 ARG A CA 1
ATOM 512 C C . ARG A 1 72 ? -16.078 20.688 -8.719 1 47.44 72 ARG A C 1
ATOM 514 O O . ARG A 1 72 ? -17.266 20.375 -8.844 1 47.44 72 ARG A O 1
ATOM 521 N N . ALA A 1 73 ? -15.398 20.938 -9.742 1 42.41 73 ALA A N 1
ATOM 522 C CA . ALA A 1 73 ? -15.867 20.406 -11.016 1 42.41 73 ALA A CA 1
ATOM 523 C C . ALA A 1 73 ? -15.883 18.875 -10.992 1 42.41 73 ALA A C 1
ATOM 525 O O . ALA A 1 73 ? -14.844 18.234 -10.844 1 42.41 73 ALA A O 1
ATOM 526 N N . GLY A 1 74 ? -16.719 18.188 -10.336 1 37.91 74 GLY A N 1
ATOM 527 C CA . GLY A 1 74 ? -17.062 16.812 -10.016 1 37.91 74 GLY A CA 1
ATOM 528 C C . GLY A 1 74 ? -16.312 15.797 -10.844 1 37.91 74 GLY A C 1
ATOM 529 O O . GLY A 1 74 ? -15.133 15.977 -11.141 1 37.91 74 GLY A O 1
ATOM 530 N N . SER A 1 75 ? -17.203 14.695 -11.508 1 35.59 75 SER A N 1
ATOM 531 C CA . SER A 1 75 ? -17 13.305 -11.922 1 35.59 75 SER A CA 1
ATOM 532 C C . SER A 1 75 ? -16.016 13.211 -13.086 1 35.59 75 SER A C 1
ATOM 534 O O . SER A 1 75 ? -14.93 12.672 -12.93 1 35.59 75 SER A O 1
ATOM 536 N N . LEU A 1 76 ? -16.688 13.047 -14.352 1 33.88 76 LEU A N 1
ATOM 537 C CA . LEU A 1 76 ? -16.344 12.734 -15.734 1 33.88 76 LEU A CA 1
ATOM 538 C C . LEU A 1 76 ? -15.547 13.875 -16.375 1 33.88 76 LEU A C 1
ATOM 540 O O . LEU A 1 76 ? -14.75 13.648 -17.281 1 33.88 76 LEU A O 1
ATOM 544 N N . ARG A 1 77 ? -15.984 15.117 -16.281 1 35.88 77 ARG A N 1
ATOM 545 C CA . ARG A 1 77 ? -15.484 16.297 -16.984 1 35.88 77 ARG A CA 1
ATOM 546 C C . ARG A 1 77 ? -14.094 16.688 -16.484 1 35.88 77 ARG A C 1
ATOM 548 O O . ARG A 1 77 ? -13.344 17.359 -17.188 1 35.88 77 ARG A O 1
ATOM 555 N N . ALA A 1 78 ? -13.797 16.594 -15.203 1 38.91 78 ALA A N 1
ATOM 556 C CA . ALA A 1 78 ? -12.469 16.766 -14.617 1 38.91 78 ALA A CA 1
ATOM 557 C C . ALA A 1 78 ? -11.492 15.711 -15.141 1 38.91 78 ALA A C 1
ATOM 559 O O . ALA A 1 78 ? -10.297 15.984 -15.289 1 38.91 78 ALA A O 1
ATOM 560 N N . LEU A 1 79 ? -11.969 14.578 -15.328 1 38.5 79 LEU A N 1
ATOM 561 C CA . LEU A 1 79 ? -11.203 13.625 -16.125 1 38.5 79 LEU A CA 1
ATOM 562 C C . LEU A 1 79 ? -10.836 14.219 -17.484 1 38.5 79 LEU A C 1
ATOM 564 O O . LEU A 1 79 ? -9.727 14 -17.969 1 38.5 79 LEU A O 1
ATOM 568 N N . ALA A 1 80 ? -11.852 14.875 -18.125 1 36.09 80 ALA A N 1
ATOM 569 C CA . ALA A 1 80 ? -11.602 15.492 -19.422 1 36.09 80 ALA A CA 1
ATOM 570 C C . ALA A 1 80 ? -10.531 16.578 -19.312 1 36.09 80 ALA A C 1
ATOM 572 O O . ALA A 1 80 ? -9.688 16.719 -20.203 1 36.09 80 ALA A O 1
ATOM 573 N N . ARG A 1 81 ? -10.594 17.5 -18.375 1 39.09 81 ARG A N 1
ATOM 574 C CA . ARG A 1 81 ? -9.516 18.453 -18.141 1 39.09 81 ARG A CA 1
ATOM 575 C C . ARG A 1 81 ? -8.234 17.734 -17.734 1 39.09 81 ARG A C 1
ATOM 577 O O . ARG A 1 81 ? -7.148 18.328 -17.766 1 39.09 81 ARG A O 1
ATOM 584 N N . LEU A 1 82 ? -8.32 16.578 -17.078 1 41.19 82 LEU A N 1
ATOM 585 C CA . LEU A 1 82 ? -7.223 15.625 -16.953 1 41.19 82 LEU A CA 1
ATOM 586 C C . LEU A 1 82 ? -6.699 15.211 -18.328 1 41.19 82 LEU A C 1
ATOM 588 O O . LEU A 1 82 ? -5.492 15.023 -18.516 1 41.19 82 LEU A O 1
ATOM 592 N N . PHE A 1 83 ? -7.523 15.156 -19.234 1 40.97 83 PHE A N 1
ATOM 593 C CA . PHE A 1 83 ? -7.016 14.961 -20.594 1 40.97 83 PHE A CA 1
ATOM 594 C C . PHE A 1 83 ? -6.043 16.062 -20.969 1 40.97 83 PHE A C 1
ATOM 596 O O . PHE A 1 83 ? -5.047 15.82 -21.656 1 40.97 83 PHE A O 1
ATOM 603 N N . ILE A 1 84 ? -6.445 17.281 -20.703 1 38.19 84 ILE A N 1
ATOM 604 C CA . ILE A 1 84 ? -5.527 18.375 -21 1 38.19 84 ILE A CA 1
ATOM 605 C C . ILE A 1 84 ? -4.281 18.25 -20.125 1 38.19 84 ILE A C 1
ATOM 607 O O . ILE A 1 84 ? -3.191 18.672 -20.531 1 38.19 84 ILE A O 1
ATOM 611 N N . ALA A 1 85 ? -4.379 17.812 -18.922 1 43.22 85 ALA A N 1
ATOM 612 C CA . ALA A 1 85 ? -3.271 17.547 -18.016 1 43.22 85 ALA A CA 1
ATOM 613 C C . ALA A 1 85 ? -2.408 16.406 -18.516 1 43.22 85 ALA A C 1
ATOM 615 O O . ALA A 1 85 ? -1.341 16.125 -17.969 1 43.22 85 ALA A O 1
ATOM 616 N N . PHE A 1 86 ? -2.811 15.617 -19.453 1 45.19 86 PHE A N 1
ATOM 617 C CA . PHE A 1 86 ? -2.15 14.516 -20.141 1 45.19 86 PHE A CA 1
ATOM 618 C C . PHE A 1 86 ? -0.863 14.992 -20.812 1 45.19 86 PHE A C 1
ATOM 620 O O . PHE A 1 86 ? 0.009 14.18 -21.125 1 45.19 86 PHE A O 1
ATOM 627 N N . ARG A 1 87 ? -0.959 16.391 -20.969 1 46.62 87 ARG A N 1
ATOM 628 C CA . ARG A 1 87 ? 0.223 16.75 -21.75 1 46.62 87 ARG A CA 1
ATOM 629 C C . ARG A 1 87 ? 1.263 17.438 -20.859 1 46.62 87 ARG A C 1
ATOM 631 O O . ARG A 1 87 ? 2.344 17.797 -21.328 1 46.62 87 ARG A O 1
ATOM 638 N N . ARG A 1 88 ? 0.842 17.703 -19.5 1 52.59 88 ARG A N 1
ATOM 639 C CA . ARG A 1 88 ? 1.806 18.375 -18.625 1 52.59 88 ARG A CA 1
ATOM 640 C C . ARG A 1 88 ? 2.109 17.547 -17.391 1 52.59 88 ARG A C 1
ATOM 642 O O . ARG A 1 88 ? 1.28 16.734 -16.969 1 52.59 88 ARG A O 1
ATOM 649 N N . PRO A 1 89 ? 3.396 17.672 -16.953 1 47.16 89 PRO A N 1
ATOM 650 C CA . PRO A 1 89 ? 3.84 16.875 -15.812 1 47.16 89 PRO A CA 1
ATOM 651 C C . PRO A 1 89 ? 2.969 17.078 -14.57 1 47.16 89 PRO A C 1
ATOM 653 O O . PRO A 1 89 ? 2.879 16.172 -13.719 1 47.16 89 PRO A O 1
ATOM 656 N N . ALA A 1 90 ? 2.363 18.328 -14.367 1 54.53 90 ALA A N 1
ATOM 657 C CA . ALA A 1 90 ? 1.463 18.625 -13.258 1 54.53 90 ALA A CA 1
ATOM 658 C C . ALA A 1 90 ? 0.301 19.5 -13.711 1 54.53 90 ALA A C 1
ATOM 660 O O . ALA A 1 90 ? 0.461 20.344 -14.602 1 54.53 90 ALA A O 1
ATOM 661 N N . VAL A 1 91 ? -0.819 19.266 -13.102 1 57.91 91 VAL A N 1
ATOM 662 C CA . VAL A 1 91 ? -2.018 19.984 -13.508 1 57.91 91 VAL A CA 1
ATOM 663 C C . VAL A 1 91 ? -1.986 21.406 -12.93 1 57.91 91 VAL A C 1
ATOM 665 O O . VAL A 1 91 ? -2.471 22.344 -13.562 1 57.91 91 VAL A O 1
ATOM 668 N N . VAL A 1 92 ? -1.377 21.484 -11.695 1 64.19 92 VAL A N 1
ATOM 669 C CA . VAL A 1 92 ? -1.39 22.766 -11.008 1 64.19 92 VAL A CA 1
ATOM 670 C C . VAL A 1 92 ? 0.038 23.188 -10.664 1 64.19 92 VAL A C 1
ATOM 672 O O . VAL A 1 92 ? 0.871 22.344 -10.312 1 64.19 92 VAL A O 1
ATOM 675 N N . ASP A 1 93 ? 0.273 24.422 -10.922 1 67.44 93 ASP A N 1
ATOM 676 C CA . ASP A 1 93 ? 1.536 24.984 -10.453 1 67.44 93 ASP A CA 1
ATOM 677 C C . ASP A 1 93 ? 1.523 25.156 -8.938 1 67.44 93 ASP A C 1
ATOM 679 O O . ASP A 1 93 ? 0.528 25.609 -8.367 1 67.44 93 ASP A O 1
ATOM 683 N N . THR A 1 94 ? 2.598 24.656 -8.352 1 71.5 94 THR A N 1
ATOM 684 C CA . THR A 1 94 ? 2.674 24.672 -6.895 1 71.5 94 THR A CA 1
ATOM 685 C C . THR A 1 94 ? 3.123 26.047 -6.402 1 71.5 94 THR A C 1
ATOM 687 O O . THR A 1 94 ? 3.387 26.234 -5.215 1 71.5 94 THR A O 1
ATOM 690 N N . ASP A 1 95 ? 3.17 26.984 -7.172 1 78.25 95 ASP A N 1
ATOM 691 C CA . ASP A 1 95 ? 3.76 28.266 -6.793 1 78.25 95 ASP A CA 1
ATOM 692 C C . ASP A 1 95 ? 2.975 28.922 -5.656 1 78.25 95 ASP A C 1
ATOM 694 O O . ASP A 1 95 ? 3.562 29.406 -4.691 1 78.25 95 ASP A O 1
ATOM 698 N N . ARG A 1 96 ? 1.756 28.844 -5.73 1 79.44 96 ARG A N 1
ATOM 699 C CA . ARG A 1 96 ? 0.951 29.5 -4.703 1 79.44 96 ARG A CA 1
ATOM 700 C C . ARG A 1 96 ? 1.078 28.766 -3.367 1 79.44 96 ARG A C 1
ATOM 702 O O . ARG A 1 96 ? 1.192 29.391 -2.316 1 79.44 96 ARG A O 1
ATOM 709 N N . ILE A 1 97 ? 1.057 27.5 -3.371 1 88.5 97 ILE A N 1
ATOM 710 C CA . ILE A 1 97 ? 1.197 26.703 -2.152 1 88.5 97 ILE A CA 1
ATOM 711 C C . ILE A 1 97 ? 2.58 26.938 -1.547 1 88.5 97 ILE A C 1
ATOM 713 O O . ILE A 1 97 ? 2.711 27.141 -0.338 1 88.5 97 ILE A O 1
ATOM 717 N N . GLU A 1 98 ? 3.545 26.922 -2.432 1 92.19 98 GLU A N 1
ATOM 718 C CA . GLU A 1 98 ? 4.914 27.156 -1.983 1 92.19 98 GLU A CA 1
ATOM 719 C C . GLU A 1 98 ? 5.059 28.516 -1.318 1 92.19 98 GLU A C 1
ATOM 721 O O . GLU A 1 98 ? 5.637 28.625 -0.236 1 92.19 98 GLU A O 1
ATOM 726 N N . GLU A 1 99 ? 4.543 29.531 -1.909 1 91.56 99 GLU A N 1
ATOM 727 C CA . GLU A 1 99 ? 4.609 30.875 -1.36 1 91.56 99 GLU A CA 1
ATOM 728 C C . GLU A 1 99 ? 3.852 30.969 -0.038 1 91.56 99 GLU A C 1
ATOM 730 O O . GLU A 1 99 ? 4.305 31.641 0.895 1 91.56 99 GLU A O 1
ATOM 735 N N . GLY A 1 100 ? 2.742 30.359 0.01 1 92.81 100 GLY A N 1
ATOM 736 C CA . GLY A 1 100 ? 1.978 30.328 1.246 1 92.81 100 GLY A CA 1
ATOM 737 C C . GLY A 1 100 ? 2.709 29.656 2.389 1 92.81 100 GLY A C 1
ATOM 738 O O . GLY A 1 100 ? 2.699 30.141 3.518 1 92.81 100 GLY A O 1
ATOM 739 N N . LEU A 1 101 ? 3.354 28.594 2.096 1 96.38 101 LEU A N 1
ATOM 740 C CA . LEU A 1 101 ? 4.125 27.875 3.1 1 96.38 101 LEU A CA 1
ATOM 741 C C . LEU A 1 101 ? 5.32 28.688 3.564 1 96.38 101 LEU A C 1
ATOM 743 O O . LEU A 1 101 ? 5.637 28.719 4.754 1 96.38 101 LEU A O 1
ATOM 747 N N . LYS A 1 102 ? 5.949 29.344 2.607 1 96.06 102 LYS A N 1
ATOM 748 C CA . LYS A 1 102 ? 7.07 30.203 2.957 1 96.06 102 LYS A CA 1
ATOM 749 C C . LYS A 1 102 ? 6.617 31.359 3.842 1 96.06 102 LYS A C 1
ATOM 751 O O . LYS A 1 102 ? 7.34 31.781 4.75 1 96.06 102 LYS A O 1
ATOM 756 N N . ALA A 1 103 ? 5.477 31.859 3.545 1 94.19 103 ALA A N 1
ATOM 757 C CA . ALA A 1 103 ? 4.934 32.938 4.355 1 94.19 103 ALA A CA 1
ATOM 758 C C . ALA A 1 103 ? 4.609 32.469 5.766 1 94.19 103 ALA A C 1
ATOM 760 O O . ALA A 1 103 ? 4.801 33.188 6.738 1 94.19 103 ALA A O 1
ATOM 761 N N . LEU A 1 104 ? 4.156 31.297 5.906 1 95.25 104 LEU A N 1
ATOM 762 C CA . LEU A 1 104 ? 3.723 30.734 7.18 1 95.25 104 LEU A CA 1
ATOM 763 C C . LEU A 1 104 ? 4.922 30.359 8.047 1 95.25 104 LEU A C 1
ATOM 765 O O . LEU A 1 104 ? 4.914 30.609 9.258 1 95.25 104 LEU A O 1
ATOM 769 N N . PHE A 1 105 ? 5.949 29.781 7.418 1 97.5 105 PHE A N 1
ATOM 770 C CA . PHE A 1 105 ? 6.988 29.156 8.227 1 97.5 105 PHE A CA 1
ATOM 771 C C . PHE A 1 105 ? 8.297 29.938 8.125 1 97.5 105 PHE A C 1
ATOM 773 O O . PHE A 1 105 ? 9.211 29.734 8.93 1 97.5 105 PHE A O 1
ATOM 780 N N . GLY A 1 106 ? 8.414 30.766 7.117 1 95.88 106 GLY A N 1
ATOM 781 C CA . GLY A 1 106 ? 9.648 31.516 6.93 1 95.88 106 GLY A CA 1
ATOM 782 C C . GLY A 1 106 ? 10.867 30.625 6.801 1 95.88 106 GLY A C 1
ATOM 783 O O . GLY A 1 106 ? 10.875 29.688 6 1 95.88 106 GLY A O 1
ATOM 784 N N . GLU A 1 107 ? 11.891 30.859 7.652 1 97.06 107 GLU A N 1
ATOM 785 C CA . GLU A 1 107 ? 13.148 30.125 7.586 1 97.06 107 GLU A CA 1
ATOM 786 C C . GLU A 1 107 ? 13.211 29.031 8.641 1 97.06 107 GLU A C 1
ATOM 788 O O . GLU A 1 107 ? 14.273 28.453 8.891 1 97.06 107 GLU A O 1
ATOM 793 N N . ALA A 1 108 ? 12.062 28.75 9.188 1 98.06 108 ALA A N 1
ATOM 794 C CA . ALA A 1 108 ? 12.031 27.734 10.234 1 98.06 108 ALA A CA 1
ATOM 795 C C . ALA A 1 108 ? 12.539 26.391 9.711 1 98.06 108 ALA A C 1
ATOM 797 O O . ALA A 1 108 ? 12.273 26.031 8.562 1 98.06 108 ALA A O 1
ATOM 798 N N . ARG A 1 109 ? 13.227 25.656 10.617 1 98.62 109 ARG A N 1
ATOM 799 C CA . ARG A 1 109 ? 13.758 24.344 10.289 1 98.62 109 ARG A CA 1
ATOM 800 C C . ARG A 1 109 ? 13.148 23.266 11.188 1 98.62 109 ARG A C 1
ATOM 802 O O . ARG A 1 109 ? 12.82 23.531 12.344 1 98.62 109 ARG A O 1
ATOM 809 N N . LEU A 1 110 ? 13.039 22.094 10.656 1 98.69 110 LEU A N 1
ATOM 810 C CA . LEU A 1 110 ? 12.383 21 11.359 1 98.69 110 LEU A CA 1
ATOM 811 C C . LEU A 1 110 ? 13.102 20.688 12.672 1 98.69 110 LEU A C 1
ATOM 813 O O . LEU A 1 110 ? 12.453 20.438 13.695 1 98.69 110 LEU A O 1
ATOM 817 N N . GLU A 1 111 ? 14.406 20.703 12.617 1 97.88 111 GLU A N 1
ATOM 818 C CA . GLU A 1 111 ? 15.195 20.312 13.773 1 97.88 111 GLU A CA 1
ATOM 819 C C . GLU A 1 111 ? 15.078 21.344 14.898 1 97.88 111 GLU A C 1
ATOM 821 O O . GLU A 1 111 ? 15.477 21.078 16.031 1 97.88 111 GLU A O 1
ATOM 826 N N . GLU A 1 112 ? 14.477 22.516 14.609 1 97.5 112 GLU A N 1
ATOM 827 C CA . GLU A 1 112 ? 14.289 23.578 15.594 1 97.5 112 GLU A CA 1
ATOM 828 C C . GLU A 1 112 ? 12.898 23.531 16.219 1 97.5 112 GLU A C 1
ATOM 830 O O . GLU A 1 112 ? 12.562 24.359 17.062 1 97.5 112 GLU A O 1
ATOM 835 N N . SER A 1 113 ? 12.109 22.594 15.836 1 98.25 113 SER A N 1
ATOM 836 C CA . SER A 1 113 ? 10.727 22.516 16.312 1 98.25 113 SER A CA 1
ATOM 837 C C . SER A 1 113 ? 10.672 22.359 17.828 1 98.25 113 SER A C 1
ATOM 839 O O . SER A 1 113 ? 11.398 21.547 18.406 1 98.25 113 SER A O 1
ATOM 841 N N . PRO A 1 114 ? 9.797 23.109 18.516 1 97.31 114 PRO A N 1
ATOM 842 C CA . PRO A 1 114 ? 9.641 22.969 19.969 1 97.31 114 PRO A CA 1
ATOM 843 C C . PRO A 1 114 ? 9.125 21.578 20.359 1 97.31 114 PRO A C 1
ATOM 845 O O . PRO A 1 114 ? 9.398 21.109 21.469 1 97.31 114 PRO A O 1
ATOM 848 N N . ILE A 1 115 ? 8.375 20.969 19.531 1 98 115 ILE A N 1
ATOM 849 C CA . ILE A 1 115 ? 7.926 19.578 19.641 1 98 115 ILE A CA 1
ATOM 850 C C . ILE A 1 115 ? 8.617 18.734 18.594 1 98 115 ILE A C 1
ATOM 852 O O . ILE A 1 115 ? 8.672 19.109 17.406 1 98 115 ILE A O 1
ATOM 856 N N . PRO A 1 116 ? 9.18 17.609 19.078 1 98.62 116 PRO A N 1
ATOM 857 C CA . PRO A 1 116 ? 9.766 16.75 18.031 1 98.62 116 PRO A CA 1
ATOM 858 C C . PRO A 1 116 ? 8.82 16.516 16.859 1 98.62 116 PRO A C 1
ATOM 860 O O . PRO A 1 116 ? 7.648 16.188 17.062 1 98.62 116 PRO A O 1
ATOM 863 N N . LEU A 1 117 ? 9.359 16.719 15.641 1 98.81 117 LEU A N 1
ATOM 864 C CA . LEU A 1 117 ? 8.523 16.781 14.445 1 98.81 117 LEU A CA 1
ATOM 865 C C . LEU A 1 117 ? 9.07 15.875 13.352 1 98.81 117 LEU A C 1
ATOM 867 O O . LEU A 1 117 ? 10.273 15.867 13.086 1 98.81 117 LEU A O 1
ATOM 871 N N . ALA A 1 118 ? 8.211 15.023 12.781 1 98.88 118 ALA A N 1
ATOM 872 C CA . ALA A 1 118 ? 8.547 14.148 11.656 1 98.88 118 ALA A CA 1
ATOM 873 C C . ALA A 1 118 ? 7.504 14.258 10.547 1 98.88 118 ALA A C 1
ATOM 875 O O . ALA A 1 118 ? 6.328 13.945 10.766 1 98.88 118 ALA A O 1
ATOM 876 N N . LEU A 1 119 ? 7.895 14.688 9.398 1 98.88 119 LEU A N 1
ATOM 877 C CA . LEU A 1 119 ? 6.98 14.828 8.273 1 98.88 119 LEU A CA 1
ATOM 878 C C . LEU A 1 119 ? 7.234 13.742 7.227 1 98.88 119 LEU A C 1
ATOM 880 O O . LEU A 1 119 ? 8.359 13.578 6.762 1 98.88 119 LEU A O 1
ATOM 884 N N . GLN A 1 120 ? 6.215 13.062 6.926 1 98.75 120 GLN A N 1
ATOM 885 C CA . GLN A 1 120 ? 6.34 11.891 6.066 1 98.75 120 GLN A CA 1
ATOM 886 C C . GLN A 1 120 ? 6.121 12.258 4.602 1 98.75 120 GLN A C 1
ATOM 888 O O . GLN A 1 120 ? 5.133 12.906 4.258 1 98.75 120 GLN A O 1
ATOM 893 N N . ALA A 1 121 ? 6.977 11.906 3.75 1 98.81 121 ALA A N 1
ATOM 894 C CA . ALA A 1 121 ? 6.855 11.875 2.295 1 98.81 121 ALA A CA 1
ATOM 895 C C . ALA A 1 121 ? 7.094 10.469 1.755 1 98.81 121 ALA A C 1
ATOM 897 O O . ALA A 1 121 ? 7.219 9.516 2.525 1 98.81 121 ALA A O 1
ATOM 898 N N . ALA A 1 122 ? 6.98 10.352 0.454 1 98.81 122 ALA A N 1
ATOM 899 C CA . ALA A 1 122 ? 7.227 9.055 -0.176 1 98.81 122 ALA A CA 1
ATOM 900 C C . ALA A 1 122 ? 8.109 9.211 -1.41 1 98.81 122 ALA A C 1
ATOM 902 O O . ALA A 1 122 ? 7.957 10.156 -2.18 1 98.81 122 ALA A O 1
ATOM 903 N N . ASP A 1 123 ? 9.039 8.281 -1.567 1 98.69 123 ASP A N 1
ATOM 904 C CA . ASP A 1 123 ? 9.789 8.211 -2.814 1 98.69 123 ASP A CA 1
ATOM 905 C C . ASP A 1 123 ? 8.938 7.645 -3.945 1 98.69 123 ASP A C 1
ATOM 907 O O . ASP A 1 123 ? 8.461 6.508 -3.861 1 98.69 123 ASP A O 1
ATOM 911 N N . LEU A 1 124 ? 8.781 8.375 -4.98 1 98 124 LEU A N 1
ATOM 912 C CA . LEU A 1 124 ? 7.859 8.016 -6.051 1 98 124 LEU A CA 1
ATOM 913 C C . LEU A 1 124 ? 8.344 6.773 -6.793 1 98 124 LEU A C 1
ATOM 915 O O . LEU A 1 124 ? 7.535 5.992 -7.297 1 98 124 LEU A O 1
ATOM 919 N N . LEU A 1 125 ? 9.617 6.574 -6.855 1 97 125 LEU A N 1
ATOM 920 C CA . LEU A 1 125 ? 10.18 5.5 -7.664 1 97 125 LEU A CA 1
ATOM 921 C C . LEU A 1 125 ? 10.305 4.215 -6.852 1 97 125 LEU A C 1
ATOM 923 O O . LEU A 1 125 ? 9.875 3.148 -7.301 1 97 125 LEU A O 1
ATOM 927 N N . THR A 1 126 ? 10.672 4.27 -5.609 1 97.06 126 THR A N 1
ATOM 928 C CA . THR A 1 126 ? 10.945 3.072 -4.824 1 97.06 126 THR A CA 1
ATOM 929 C C . THR A 1 126 ? 9.742 2.717 -3.947 1 97.06 126 THR A C 1
ATOM 931 O O . THR A 1 126 ? 9.625 1.579 -3.488 1 97.06 126 THR A O 1
ATOM 934 N N . GLY A 1 127 ? 8.93 3.713 -3.623 1 97.94 127 GLY A N 1
ATOM 935 C CA . GLY A 1 127 ? 7.809 3.484 -2.723 1 97.94 127 GLY A CA 1
ATOM 936 C C . GLY A 1 127 ? 8.195 3.584 -1.258 1 97.94 127 GLY A C 1
ATOM 937 O O . GLY A 1 127 ? 7.348 3.428 -0.377 1 97.94 127 GLY A O 1
ATOM 938 N N . GLU A 1 128 ? 9.398 3.922 -0.992 1 98.06 128 GLU A N 1
ATOM 939 C CA . GLU A 1 128 ? 9.891 3.994 0.379 1 98.06 128 GLU A CA 1
ATOM 940 C C . GLU A 1 128 ? 9.281 5.176 1.125 1 98.06 128 GLU A C 1
ATOM 942 O O . GLU A 1 128 ? 9.109 6.258 0.554 1 98.06 128 GLU A O 1
ATOM 947 N N . ALA A 1 129 ? 8.953 4.914 2.416 1 98.5 129 ALA A N 1
ATOM 948 C CA . ALA A 1 129 ? 8.586 6.016 3.301 1 98.5 129 ALA A CA 1
ATOM 949 C C . ALA A 1 129 ? 9.805 6.863 3.65 1 98.5 129 ALA A C 1
ATOM 951 O O . ALA A 1 129 ? 10.828 6.34 4.098 1 98.5 129 ALA A O 1
ATOM 952 N N . VAL A 1 130 ? 9.703 8.133 3.377 1 98.62 130 VAL A N 1
ATOM 953 C CA . VAL A 1 130 ? 10.789 9.055 3.693 1 98.62 130 VAL A CA 1
ATOM 954 C C . VAL A 1 130 ? 10.352 10.016 4.801 1 98.62 130 VAL A C 1
ATOM 956 O O . VAL A 1 130 ? 9.484 10.867 4.582 1 98.62 130 VAL A O 1
ATOM 959 N N . VAL A 1 131 ? 10.93 9.867 5.949 1 98.75 131 VAL A N 1
ATOM 960 C CA . VAL A 1 131 ? 10.594 10.695 7.102 1 98.75 131 VAL A CA 1
ATOM 961 C C . VAL A 1 131 ? 11.547 11.875 7.191 1 98.75 131 VAL A C 1
ATOM 963 O O . VAL A 1 131 ? 12.758 11.695 7.375 1 98.75 131 VAL A O 1
ATOM 966 N N . LEU A 1 132 ? 11.008 13.031 7.062 1 98.75 132 LEU A N 1
ATOM 967 C CA . LEU A 1 132 ? 11.797 14.258 7.098 1 98.75 132 LEU A CA 1
ATOM 968 C C . LEU A 1 132 ? 11.828 14.844 8.508 1 98.75 132 LEU A C 1
ATOM 970 O O . LEU A 1 132 ? 10.781 15.18 9.062 1 98.75 132 LEU A O 1
ATOM 974 N N . ARG A 1 133 ? 13.078 15.023 9.055 1 98.44 133 ARG A N 1
ATOM 975 C CA . ARG A 1 133 ? 13.234 15.523 10.422 1 98.44 133 ARG A CA 1
ATOM 976 C C . ARG A 1 133 ? 14.18 16.719 10.461 1 98.44 133 ARG A C 1
ATOM 978 O O . ARG A 1 133 ? 14.359 17.344 11.508 1 98.44 133 ARG A O 1
ATOM 985 N N . GLU A 1 134 ? 14.734 17 9.32 1 98.31 134 GLU A N 1
ATOM 986 C CA . GLU A 1 134 ? 15.648 18.141 9.195 1 98.31 134 GLU A CA 1
ATOM 987 C C . GLU A 1 134 ? 15.383 18.922 7.914 1 98.31 134 GLU A C 1
ATOM 989 O O . GLU A 1 134 ? 14.789 18.406 6.969 1 98.31 134 GLU A O 1
ATOM 994 N N . GLY A 1 135 ? 15.805 20.188 7.934 1 98.12 135 GLY A N 1
ATOM 995 C CA . GLY A 1 135 ? 15.648 21.047 6.766 1 98.12 135 GLY A CA 1
ATOM 996 C C . GLY A 1 135 ? 14.508 22.031 6.898 1 98.12 135 GLY A C 1
ATOM 997 O O . GLY A 1 135 ? 13.859 22.094 7.945 1 98.12 135 GLY A O 1
ATOM 998 N N . PRO A 1 136 ? 14.328 22.844 5.832 1 98.44 136 PRO A N 1
ATOM 999 C CA . PRO A 1 136 ? 13.273 23.859 5.883 1 98.44 136 PRO A CA 1
ATOM 1000 C C . PRO A 1 136 ? 11.883 23.25 6.02 1 98.44 136 PRO A C 1
ATOM 1002 O O . PRO A 1 136 ? 11.523 22.344 5.277 1 98.44 136 PRO A O 1
ATOM 1005 N N . VAL A 1 137 ? 11.141 23.844 6.953 1 98.62 137 VAL A N 1
ATOM 1006 C CA . VAL A 1 137 ? 9.797 23.328 7.234 1 98.62 137 VAL A CA 1
ATOM 1007 C C . VAL A 1 137 ? 8.938 23.406 5.977 1 98.62 137 VAL A C 1
ATOM 1009 O O . VAL A 1 137 ? 8.273 22.438 5.605 1 98.62 137 VAL A O 1
ATOM 1012 N N . TRP A 1 138 ? 8.984 24.547 5.285 1 97.75 138 TRP A N 1
ATOM 1013 C CA . TRP A 1 138 ? 8.117 24.766 4.137 1 97.75 138 TRP A CA 1
ATOM 1014 C C . TRP A 1 138 ? 8.391 23.734 3.045 1 97.75 138 TRP A C 1
ATOM 1016 O O . TRP A 1 138 ? 7.469 23.25 2.389 1 97.75 138 TRP A O 1
ATOM 1026 N N . LYS A 1 139 ? 9.609 23.344 2.848 1 98.12 139 LYS A N 1
ATOM 1027 C CA . LYS A 1 139 ? 9.992 22.406 1.797 1 98.12 139 LYS A CA 1
ATOM 1028 C C . LYS A 1 139 ? 9.562 20.984 2.148 1 98.12 139 LYS A C 1
ATOM 1030 O O . LYS A 1 139 ? 9.133 20.219 1.277 1 98.12 139 LYS A O 1
ATOM 1035 N N . ALA A 1 140 ? 9.719 20.672 3.424 1 98.62 140 ALA A N 1
ATOM 1036 C CA . ALA A 1 140 ? 9.297 19.359 3.889 1 98.62 140 ALA A CA 1
ATOM 1037 C C . ALA A 1 140 ? 7.789 19.188 3.748 1 98.62 140 ALA A C 1
ATOM 1039 O O . ALA A 1 140 ? 7.316 18.141 3.287 1 98.62 140 ALA A O 1
ATOM 1040 N N . VAL A 1 141 ? 7.055 20.188 4.145 1 98.5 141 VAL A N 1
ATOM 1041 C CA . VAL A 1 141 ? 5.602 20.125 4.023 1 98.5 141 VAL A CA 1
ATOM 1042 C C . VAL A 1 141 ? 5.211 20.062 2.547 1 98.5 141 VAL A C 1
ATOM 1044 O O . VAL A 1 141 ? 4.336 19.266 2.17 1 98.5 141 VAL A O 1
ATOM 1047 N N . LEU A 1 142 ? 5.871 20.844 1.69 1 97.19 142 LEU A N 1
ATOM 1048 C CA . LEU A 1 142 ? 5.602 20.828 0.257 1 97.19 142 LEU A CA 1
ATOM 1049 C C . LEU A 1 142 ? 5.797 19.438 -0.321 1 97.19 142 LEU A C 1
ATOM 1051 O O . LEU A 1 142 ? 4.961 18.953 -1.089 1 97.19 142 LEU A O 1
ATOM 1055 N N . ALA A 1 143 ? 6.871 18.812 0.077 1 98.06 143 ALA A N 1
ATOM 1056 C CA . ALA A 1 143 ? 7.16 17.469 -0.397 1 98.06 143 ALA A CA 1
ATOM 1057 C C . ALA A 1 143 ? 6.09 16.484 0.068 1 98.06 143 ALA A C 1
ATOM 1059 O O . ALA A 1 143 ? 5.613 15.656 -0.716 1 98.06 143 ALA A O 1
ATOM 1060 N N . SER A 1 144 ? 5.676 16.609 1.29 1 98.44 144 SER A N 1
ATOM 1061 C CA . SER A 1 144 ? 4.715 15.695 1.896 1 98.44 144 SER A CA 1
ATOM 1062 C C . SER A 1 144 ? 3.32 15.883 1.306 1 98.44 144 SER A C 1
ATOM 1064 O O . SER A 1 144 ? 2.486 14.977 1.366 1 98.44 144 SER A O 1
ATOM 1066 N N . MET A 1 145 ? 3.09 17.016 0.677 1 96.06 145 MET A N 1
ATOM 1067 C CA . MET A 1 145 ? 1.761 17.328 0.167 1 96.06 145 MET A CA 1
ATOM 1068 C C . MET A 1 145 ? 1.709 17.188 -1.351 1 96.06 145 MET A C 1
ATOM 1070 O O . MET A 1 145 ? 0.691 17.5 -1.974 1 96.06 145 MET A O 1
ATOM 1074 N N . ALA A 1 146 ? 2.781 16.766 -1.919 1 95.44 146 ALA A N 1
ATOM 1075 C CA . ALA A 1 146 ? 2.863 16.688 -3.375 1 95.44 146 ALA A CA 1
ATOM 1076 C C . ALA A 1 146 ? 2.035 15.523 -3.91 1 95.44 146 ALA A C 1
ATOM 1078 O O . ALA A 1 146 ? 2.586 14.5 -4.312 1 95.44 146 ALA A O 1
ATOM 1079 N N . ILE A 1 147 ? 0.709 15.734 -3.996 1 94 147 ILE A N 1
ATOM 1080 C CA . ILE A 1 147 ? -0.217 14.703 -4.457 1 94 147 ILE A CA 1
ATOM 1081 C C . ILE A 1 147 ? 0.106 14.328 -5.898 1 94 147 ILE A C 1
ATOM 1083 O O . ILE A 1 147 ? -0.01 15.156 -6.805 1 94 147 ILE A O 1
ATOM 1087 N N . PRO A 1 148 ? 0.464 13.109 -6.105 1 93.62 148 PRO A N 1
ATOM 1088 C CA . PRO A 1 148 ? 0.787 12.703 -7.477 1 93.62 148 PRO A CA 1
ATOM 1089 C C . PRO A 1 148 ? -0.391 12.867 -8.438 1 93.62 148 PRO A C 1
ATOM 1091 O O . PRO A 1 148 ? -1.521 12.5 -8.094 1 93.62 148 PRO A O 1
ATOM 1094 N N . GLY A 1 149 ? -0.08 13.32 -9.641 1 87.25 149 GLY A N 1
ATOM 1095 C CA . GLY A 1 149 ? -1.131 13.57 -10.617 1 87.25 149 GLY A CA 1
ATOM 1096 C C . GLY A 1 149 ? -1.714 14.969 -10.516 1 87.25 149 GLY A C 1
ATOM 1097 O O . GLY A 1 149 ? -2.324 15.461 -11.469 1 87.25 149 GLY A O 1
ATOM 1098 N N . LEU A 1 150 ? -1.53 15.625 -9.414 1 87.19 150 LEU A N 1
ATOM 1099 C CA . LEU A 1 150 ? -2.053 16.984 -9.234 1 87.19 150 LEU A CA 1
ATOM 1100 C C . LEU A 1 150 ? -0.916 17.984 -9.109 1 87.19 150 LEU A C 1
ATOM 1102 O O . LEU A 1 150 ? -0.975 19.062 -9.703 1 87.19 150 LEU A O 1
ATOM 1106 N N . PHE A 1 151 ? 0.065 17.578 -8.312 1 88.56 151 PHE A N 1
ATOM 1107 C CA . PHE A 1 151 ? 1.222 18.438 -8.078 1 88.56 151 PHE A CA 1
ATOM 1108 C C . PHE A 1 151 ? 2.502 17.766 -8.547 1 88.56 151 PHE A C 1
ATOM 1110 O O . PHE A 1 151 ? 2.59 16.531 -8.555 1 88.56 151 PHE A O 1
ATOM 1117 N N . PRO A 1 152 ? 3.48 18.562 -8.938 1 90.69 152 PRO A N 1
ATOM 1118 C CA . PRO A 1 152 ? 4.75 17.938 -9.32 1 90.69 152 PRO A CA 1
ATOM 1119 C C . PRO A 1 152 ? 5.477 17.297 -8.141 1 90.69 152 PRO A C 1
ATOM 1121 O O . PRO A 1 152 ? 5.383 17.797 -7.012 1 90.69 152 PRO A O 1
ATOM 1124 N N . PRO A 1 153 ? 6.207 16.219 -8.453 1 94.94 153 PRO A N 1
ATOM 1125 C CA . PRO A 1 153 ? 7.094 15.703 -7.406 1 94.94 153 PRO A CA 1
ATOM 1126 C C . PRO A 1 153 ? 8.133 16.734 -6.961 1 94.94 153 PRO A C 1
ATOM 1128 O O . PRO A 1 153 ? 8.445 17.656 -7.703 1 94.94 153 PRO A O 1
ATOM 1131 N N . VAL A 1 154 ? 8.586 16.547 -5.793 1 96.06 154 VAL A N 1
ATOM 1132 C CA . VAL A 1 154 ? 9.578 17.469 -5.234 1 96.06 154 VAL A CA 1
ATOM 1133 C C . VAL A 1 154 ? 10.93 16.766 -5.137 1 96.06 154 VAL A C 1
ATOM 1135 O O . VAL A 1 154 ? 11.047 15.703 -4.508 1 96.06 154 VAL A O 1
ATOM 1138 N N . ALA A 1 155 ? 11.906 17.312 -5.785 1 95.75 155 ALA A N 1
ATOM 1139 C CA . ALA A 1 155 ? 13.266 16.797 -5.656 1 95.75 155 ALA A CA 1
ATOM 1140 C C . ALA A 1 155 ? 13.891 17.203 -4.324 1 95.75 155 ALA A C 1
ATOM 1142 O O . ALA A 1 155 ? 14.078 18.391 -4.062 1 95.75 155 ALA A O 1
ATOM 1143 N N . LEU A 1 156 ? 14.172 16.25 -3.508 1 95.69 156 LEU A N 1
ATOM 1144 C CA . LEU A 1 156 ? 14.758 16.484 -2.189 1 95.69 156 LEU A CA 1
ATOM 1145 C C . LEU A 1 156 ? 15.641 15.32 -1.774 1 95.69 156 LEU A C 1
ATOM 1147 O O . LEU A 1 156 ? 15.242 14.156 -1.893 1 95.69 156 LEU A O 1
ATOM 1151 N N . MET A 1 157 ? 16.891 15.57 -1.329 1 94.19 157 MET A N 1
ATOM 1152 C CA . MET A 1 157 ? 17.844 14.578 -0.84 1 94.19 157 MET A CA 1
ATOM 1153 C C . MET A 1 157 ? 18.125 13.516 -1.903 1 94.19 157 MET A C 1
ATOM 1155 O O . MET A 1 157 ? 18.172 12.328 -1.601 1 94.19 157 MET A O 1
ATOM 1159 N N . GLY A 1 158 ? 18.125 13.883 -3.092 1 94.12 158 GLY A N 1
ATOM 1160 C CA . GLY A 1 158 ? 18.438 12.977 -4.191 1 94.12 158 GLY A CA 1
ATOM 1161 C C . GLY A 1 158 ? 17.297 12.055 -4.551 1 94.12 158 GLY A C 1
ATOM 1162 O O . GLY A 1 158 ? 17.484 11.062 -5.254 1 94.12 158 GLY A O 1
ATOM 1163 N N . ARG A 1 159 ? 16.172 12.398 -4.047 1 96.62 159 ARG A N 1
ATOM 1164 C CA . ARG A 1 159 ? 14.992 11.578 -4.281 1 96.62 159 ARG A CA 1
ATOM 1165 C C . ARG A 1 159 ? 13.883 12.398 -4.938 1 96.62 159 ARG A C 1
ATOM 1167 O O . ARG A 1 159 ? 13.898 13.625 -4.887 1 96.62 159 ARG A O 1
ATOM 1174 N N . LEU A 1 160 ? 13.008 11.703 -5.586 1 97.5 160 LEU A N 1
ATOM 1175 C CA . LEU A 1 160 ? 11.773 12.297 -6.09 1 97.5 160 LEU A CA 1
ATOM 1176 C C . LEU A 1 160 ? 10.609 12.008 -5.145 1 97.5 160 LEU A C 1
ATOM 1178 O O . LEU A 1 160 ? 10 10.938 -5.207 1 97.5 160 LEU A O 1
ATOM 1182 N N . LEU A 1 161 ? 10.297 13.062 -4.355 1 98.31 161 LEU A N 1
ATOM 1183 C CA . LEU A 1 161 ? 9.344 12.852 -3.266 1 98.31 161 LEU A CA 1
ATOM 1184 C C . LEU A 1 161 ? 7.945 13.297 -3.67 1 98.31 161 LEU A C 1
ATOM 1186 O O . LEU A 1 161 ? 7.789 14.258 -4.418 1 98.31 161 LEU A O 1
ATOM 1190 N N . VAL A 1 162 ? 7.008 12.57 -3.209 1 98 162 VAL A N 1
ATOM 1191 C CA . VAL A 1 162 ? 5.594 12.875 -3.389 1 98 162 VAL A CA 1
ATOM 1192 C C . VAL A 1 162 ? 4.863 12.758 -2.055 1 98 162 VAL A C 1
ATOM 1194 O O . VAL A 1 162 ? 5.492 12.57 -1.01 1 98 162 VAL A O 1
ATOM 1197 N N . ASP A 1 163 ? 3.557 12.961 -2.127 1 98 163 ASP A N 1
ATOM 1198 C CA . ASP A 1 163 ? 2.656 12.93 -0.978 1 98 163 ASP A CA 1
ATOM 1199 C C . ASP A 1 163 ? 2.92 11.695 -0.113 1 98 163 ASP A C 1
ATOM 1201 O O . ASP A 1 163 ? 3.025 10.586 -0.627 1 98 163 ASP A O 1
ATOM 1205 N N . GLY A 1 164 ? 2.971 11.898 1.218 1 98.56 164 GLY A N 1
ATOM 1206 C CA . GLY A 1 164 ? 3.279 10.828 2.158 1 98.56 164 GLY A CA 1
ATOM 1207 C C . GLY A 1 164 ? 2.248 9.719 2.158 1 98.56 164 GLY A C 1
ATOM 1208 O O . GLY A 1 164 ? 2.539 8.594 2.572 1 98.56 164 GLY A O 1
ATOM 1209 N N . ASP A 1 165 ? 1.039 10.016 1.704 1 97.88 165 ASP A N 1
ATOM 1210 C CA . ASP A 1 165 ? -0.046 9.039 1.661 1 97.88 165 ASP A CA 1
ATOM 1211 C C . ASP A 1 165 ? 0.345 7.82 0.833 1 97.88 165 ASP A C 1
ATOM 1213 O O . ASP A 1 165 ? -0.187 6.727 1.037 1 97.88 165 ASP A O 1
ATOM 1217 N N . VAL A 1 166 ? 1.255 8.016 -0.06 1 98.56 166 VAL A N 1
ATOM 1218 C CA . VAL A 1 166 ? 1.662 6.961 -0.984 1 98.56 166 VAL A CA 1
ATOM 1219 C C . VAL A 1 166 ? 2.365 5.844 -0.216 1 98.56 166 VAL A C 1
ATOM 1221 O O . VAL A 1 166 ? 2.25 4.668 -0.574 1 98.56 166 VAL A O 1
ATOM 1224 N N . ALA A 1 167 ? 3.021 6.223 0.876 1 98.56 167 ALA A N 1
ATOM 1225 C CA . ALA A 1 167 ? 3.789 5.234 1.627 1 98.56 167 ALA A CA 1
ATOM 1226 C C . ALA A 1 167 ? 3.104 4.895 2.947 1 98.56 167 ALA A C 1
ATOM 1228 O O . ALA A 1 167 ? 3.146 3.748 3.4 1 98.56 167 ALA A O 1
ATOM 1229 N N . GLU A 1 168 ? 2.59 5.906 3.537 1 97.88 168 GLU A N 1
ATOM 1230 C CA . GLU A 1 168 ? 1.902 5.723 4.812 1 97.88 168 GLU A CA 1
ATOM 1231 C C . GLU A 1 168 ? 1.011 6.922 5.133 1 97.88 168 GLU A C 1
ATOM 1233 O O . GLU A 1 168 ? 1.474 7.91 5.703 1 97.88 168 GLU A O 1
ATOM 1238 N N . LYS A 1 169 ? -0.281 6.746 4.93 1 98.25 169 LYS A N 1
ATOM 1239 C CA . LYS A 1 169 ? -1.232 7.848 5.047 1 98.25 169 LYS A CA 1
ATOM 1240 C C . LYS A 1 169 ? -1.285 8.375 6.477 1 98.25 169 LYS A C 1
ATOM 1242 O O . LYS A 1 169 ? -1.354 9.594 6.691 1 98.25 169 LYS A O 1
ATOM 1247 N N . VAL A 1 170 ? -1.388 7.527 7.398 1 98.88 170 VAL A N 1
ATOM 1248 C CA . VAL A 1 170 ? -1.236 7.867 8.812 1 98.88 170 VAL A CA 1
ATOM 1249 C C . VAL A 1 170 ? 0.13 7.406 9.312 1 98.88 170 VAL A C 1
ATOM 1251 O O . VAL A 1 170 ? 0.371 6.203 9.453 1 98.88 170 VAL A O 1
ATOM 1254 N N . PRO A 1 171 ? 1.012 8.344 9.555 1 98.81 171 PRO A N 1
ATOM 1255 C CA . PRO A 1 171 ? 2.41 7.969 9.766 1 98.81 171 PRO A CA 1
ATOM 1256 C C . PRO A 1 171 ? 2.682 7.477 11.188 1 98.81 171 PRO A C 1
ATOM 1258 O O . PRO A 1 171 ? 3.488 8.07 11.906 1 98.81 171 PRO A O 1
ATOM 1261 N N . VAL A 1 172 ? 2.156 6.387 11.57 1 98.88 172 VAL A N 1
ATOM 1262 C CA . VAL A 1 172 ? 2.252 5.797 12.898 1 98.88 172 VAL A CA 1
ATOM 1263 C C . VAL A 1 172 ? 3.697 5.398 13.188 1 98.88 172 VAL A C 1
ATOM 1265 O O . VAL A 1 172 ? 4.211 5.645 14.281 1 98.88 172 VAL A O 1
ATOM 1268 N N . ARG A 1 173 ? 4.383 4.824 12.227 1 98.12 173 ARG A N 1
ATOM 1269 C CA . ARG A 1 173 ? 5.758 4.375 12.438 1 98.12 173 ARG A CA 1
ATOM 1270 C C . ARG A 1 173 ? 6.688 5.559 12.672 1 98.12 173 ARG A C 1
ATOM 1272 O O . ARG A 1 173 ? 7.594 5.488 13.508 1 98.12 173 ARG A O 1
ATOM 1279 N N . ALA A 1 174 ? 6.438 6.609 11.922 1 98.75 174 ALA A N 1
ATOM 1280 C CA . ALA A 1 174 ? 7.219 7.82 12.164 1 98.75 174 ALA A CA 1
ATOM 1281 C C . ALA A 1 174 ? 6.965 8.375 13.562 1 98.75 174 ALA A C 1
ATOM 1283 O O . ALA A 1 174 ? 7.891 8.828 14.234 1 98.75 174 ALA A O 1
ATOM 1284 N N . ALA A 1 175 ? 5.727 8.359 13.984 1 98.88 175 ALA A N 1
ATOM 1285 C CA . ALA A 1 175 ? 5.383 8.836 15.32 1 98.88 175 ALA A CA 1
ATOM 1286 C C . ALA A 1 175 ? 6.023 7.961 16.391 1 98.88 175 ALA A C 1
ATOM 1288 O O . ALA A 1 175 ? 6.531 8.477 17.391 1 98.88 175 ALA A O 1
ATOM 1289 N N . LYS A 1 176 ? 6.047 6.672 16.188 1 98.5 176 LYS A N 1
ATOM 1290 C CA . LYS A 1 176 ? 6.625 5.73 17.141 1 98.5 176 LYS A CA 1
ATOM 1291 C C . LYS A 1 176 ? 8.125 5.977 17.312 1 98.5 176 LYS A C 1
ATOM 1293 O O . LYS A 1 176 ? 8.672 5.754 18.391 1 98.5 176 LYS A O 1
ATOM 1298 N N . ALA A 1 177 ? 8.719 6.387 16.281 1 98.19 177 ALA A N 1
ATOM 1299 C CA . ALA A 1 177 ? 10.148 6.691 16.344 1 98.19 177 ALA A CA 1
ATOM 1300 C C . ALA A 1 177 ? 10.406 7.914 17.219 1 98.19 177 ALA A C 1
ATOM 13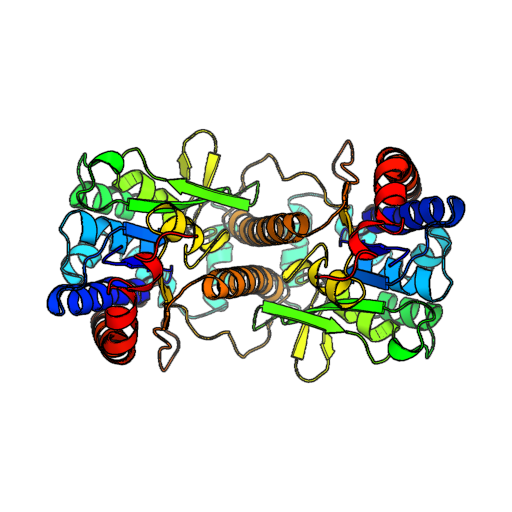02 O O . ALA A 1 177 ? 11.516 8.102 17.719 1 98.19 177 ALA A O 1
ATOM 1303 N N . LEU A 1 178 ? 9.391 8.75 17.375 1 98.38 178 LEU A N 1
ATOM 1304 C CA . LEU A 1 178 ? 9.523 9.938 18.219 1 98.38 178 LEU A CA 1
ATOM 1305 C C . LEU A 1 178 ? 9.211 9.617 19.672 1 98.38 178 LEU A C 1
ATOM 1307 O O . LEU A 1 178 ? 9.875 10.125 20.578 1 98.38 178 LEU A O 1
ATOM 1311 N N . PHE A 1 179 ? 8.25 8.82 19.891 1 98.19 179 PHE A N 1
ATOM 1312 C CA . PHE A 1 179 ? 7.77 8.453 21.219 1 98.19 179 PHE A CA 1
ATOM 1313 C C . PHE A 1 179 ? 6.953 7.172 21.156 1 98.19 179 PHE A C 1
ATOM 1315 O O . PHE A 1 179 ? 6.172 6.965 20.234 1 98.19 179 PHE A O 1
ATOM 1322 N N . PRO A 1 180 ? 7.039 6.266 22.109 1 97.25 180 PRO A N 1
ATOM 1323 C CA . PRO A 1 180 ? 6.516 4.902 21.984 1 97.25 180 PRO A CA 1
ATOM 1324 C C . PRO A 1 180 ? 4.996 4.84 22.094 1 97.25 180 PRO A C 1
ATOM 1326 O O . PRO A 1 180 ? 4.375 3.9 21.594 1 97.25 180 PRO A O 1
ATOM 1329 N N . LYS A 1 181 ? 4.348 5.77 22.781 1 98.5 181 LYS A N 1
ATOM 1330 C CA . LYS A 1 181 ? 2.895 5.812 22.906 1 98.5 181 LYS A CA 1
ATOM 1331 C C . LYS A 1 181 ? 2.281 6.691 21.812 1 98.5 181 LYS A C 1
ATOM 1333 O O . LYS A 1 181 ? 2.451 7.914 21.828 1 98.5 181 LYS A O 1
ATOM 1338 N N . VAL A 1 182 ? 1.492 6.043 20.922 1 98.81 182 VAL A N 1
ATOM 1339 C CA . VAL A 1 182 ? 1.102 6.777 19.734 1 98.81 182 VAL A CA 1
ATOM 1340 C C . VAL A 1 182 ? -0.421 6.824 19.625 1 98.81 182 VAL A C 1
ATOM 1342 O O . VAL A 1 182 ? -1.089 5.793 19.734 1 98.81 182 VAL A O 1
ATOM 1345 N N . VAL A 1 183 ? -0.948 8.008 19.469 1 98.94 183 VAL A N 1
ATOM 1346 C CA . VAL A 1 183 ? -2.33 8.25 19.062 1 98.94 183 VAL A CA 1
ATOM 1347 C C . VAL A 1 183 ? -2.387 8.562 17.578 1 98.94 183 VAL A C 1
ATOM 1349 O O . VAL A 1 183 ? -1.79 9.547 17.125 1 98.94 183 VAL A O 1
ATOM 1352 N N . ALA A 1 184 ? -3.064 7.707 16.844 1 98.94 184 ALA A N 1
ATOM 1353 C CA . ALA A 1 184 ? -3.244 7.941 15.422 1 98.94 184 ALA A CA 1
ATOM 1354 C C . ALA A 1 184 ? -4.551 8.68 15.148 1 98.94 184 ALA A C 1
ATOM 1356 O O . ALA A 1 184 ? -5.59 8.359 15.727 1 98.94 184 ALA A O 1
ATOM 1357 N N . VAL A 1 185 ? -4.48 9.688 14.297 1 98.94 185 VAL A N 1
ATOM 1358 C CA . VAL A 1 185 ? -5.668 10.414 13.859 1 98.94 185 VAL A CA 1
ATOM 1359 C C . VAL A 1 185 ? -5.898 10.188 12.367 1 98.94 185 VAL A C 1
ATOM 1361 O O . VAL A 1 185 ? -5.121 10.656 11.539 1 98.94 185 VAL A O 1
ATOM 1364 N N . ASP A 1 186 ? -6.91 9.492 12.07 1 98.88 186 ASP A N 1
ATOM 1365 C CA . ASP A 1 186 ? -7.273 9.141 10.695 1 98.88 186 ASP A CA 1
ATOM 1366 C C . ASP A 1 186 ? -8.422 10.008 10.195 1 98.88 186 ASP A C 1
ATOM 1368 O O . ASP A 1 186 ? -9.555 9.891 10.68 1 98.88 186 ASP A O 1
ATOM 1372 N N . VAL A 1 187 ? -8.117 10.781 9.172 1 98.62 187 VAL A N 1
ATOM 1373 C CA . VAL A 1 187 ? -9.148 11.695 8.695 1 98.62 187 VAL A CA 1
ATOM 1374 C C . VAL A 1 187 ? -9.633 11.25 7.32 1 98.62 187 VAL A C 1
ATOM 1376 O O . VAL A 1 187 ? -10.117 12.07 6.531 1 98.62 187 VAL A O 1
ATOM 1379 N N . SER A 1 188 ? -9.484 10.008 7.027 1 97.38 188 SER A N 1
ATOM 1380 C CA . SER A 1 188 ? -9.844 9.469 5.719 1 97.38 188 SER A CA 1
ATOM 1381 C C . SER A 1 188 ? -11.352 9.406 5.539 1 97.38 188 SER A C 1
ATOM 1383 O O . SER A 1 188 ? -12.094 9.25 6.512 1 97.38 188 SER A O 1
ATOM 1385 N N . ASN A 1 189 ? -11.789 9.562 4.281 1 95.44 189 ASN A N 1
ATOM 1386 C CA . ASN A 1 189 ? -13.148 9.195 3.893 1 95.44 189 ASN A CA 1
ATOM 1387 C C . ASN A 1 189 ? -13.359 7.688 3.938 1 95.44 189 ASN A C 1
ATOM 1389 O O . ASN A 1 189 ? -12.391 6.922 3.902 1 95.44 189 ASN A O 1
ATOM 1393 N N . PRO A 1 190 ? -14.633 7.309 4.086 1 93.69 190 PRO A N 1
ATOM 1394 C CA . PRO A 1 190 ? -14.891 5.883 3.877 1 93.69 190 PRO A CA 1
ATOM 1395 C C . PRO A 1 190 ? -14.547 5.422 2.463 1 93.69 190 PRO A C 1
ATOM 1397 O O . PRO A 1 190 ? -14.461 6.242 1.546 1 93.69 190 PRO A O 1
ATOM 1400 N N . PRO A 1 191 ? -14.32 4.105 2.303 1 93.88 191 PRO A N 1
ATOM 1401 C CA . PRO A 1 191 ? -14.055 3.604 0.953 1 93.88 191 PRO A CA 1
ATOM 1402 C C . PRO A 1 191 ? -15.211 3.852 -0.011 1 93.88 191 PRO A C 1
ATOM 1404 O O . PRO A 1 191 ? -16.359 3.979 0.42 1 93.88 191 PRO A O 1
ATOM 1407 N N . PRO A 1 192 ? -14.852 3.973 -1.322 1 91.31 192 PRO A N 1
ATOM 1408 C CA . PRO A 1 192 ? -15.938 4.109 -2.297 1 91.31 192 PRO A CA 1
ATOM 1409 C C . PRO A 1 192 ? -16.844 2.885 -2.338 1 91.31 192 PRO A C 1
ATOM 1411 O O . PRO A 1 192 ? -16.406 1.774 -2.023 1 91.31 192 PRO A O 1
ATOM 1414 N N . LYS A 1 193 ? -18.031 3.117 -2.775 1 90.44 193 LYS A N 1
ATOM 1415 C CA . LYS A 1 193 ? -19.016 2.027 -2.795 1 90.44 193 LYS A CA 1
ATOM 1416 C C . LYS A 1 193 ? -19.297 1.574 -4.223 1 90.44 193 LYS A C 1
ATOM 1418 O O . LYS A 1 193 ? -19.828 0.484 -4.438 1 90.44 193 LYS A O 1
ATOM 1423 N N . GLU A 1 194 ? -18.969 2.367 -5.152 1 91.12 194 GLU A N 1
ATOM 1424 C CA . GLU A 1 194 ? -19.312 2.08 -6.543 1 91.12 194 GLU A CA 1
ATOM 1425 C C . GLU A 1 194 ? -18.125 1.493 -7.297 1 91.12 194 GLU A C 1
ATOM 1427 O O . GLU A 1 194 ? -16.984 1.904 -7.082 1 91.12 194 GLU A O 1
ATOM 1432 N N . PRO A 1 195 ? -18.406 0.544 -8.18 1 92.5 195 PRO A N 1
ATOM 1433 C CA . PRO A 1 195 ? -17.344 0.01 -9.031 1 92.5 195 PRO A CA 1
ATOM 1434 C C . PRO A 1 195 ? -16.844 1.021 -10.062 1 92.5 195 PRO A C 1
ATOM 1436 O O . PRO A 1 195 ? -17.547 1.989 -10.367 1 92.5 195 PRO A O 1
ATOM 1439 N N . PRO A 1 196 ? -15.617 0.816 -10.539 1 90.06 196 PRO A N 1
ATOM 1440 C CA . PRO A 1 196 ? -15.125 1.696 -11.602 1 90.06 196 PRO A CA 1
ATOM 1441 C C . PRO A 1 196 ? -15.891 1.522 -12.914 1 90.06 196 PRO A C 1
ATOM 1443 O O . PRO A 1 196 ? -16.344 0.417 -13.227 1 90.06 196 PRO A O 1
ATOM 1446 N N . ARG A 1 197 ? -15.945 2.633 -13.664 1 87.75 197 ARG A N 1
ATOM 1447 C CA . ARG A 1 197 ? -16.688 2.609 -14.922 1 87.75 197 ARG A CA 1
ATOM 1448 C C . ARG A 1 197 ? -15.742 2.383 -16.094 1 87.75 197 ARG A C 1
ATOM 1450 O O . ARG A 1 197 ? -16.188 1.992 -17.188 1 87.75 197 ARG A O 1
ATOM 1457 N N . THR A 1 198 ? -14.547 2.68 -15.93 1 84.38 198 THR A N 1
ATOM 1458 C CA . THR A 1 198 ? -13.547 2.551 -16.984 1 84.38 198 THR A CA 1
ATOM 1459 C C . THR A 1 198 ? -12.312 1.812 -16.469 1 84.38 198 THR A C 1
ATOM 1461 O O . THR A 1 198 ? -12.125 1.672 -15.266 1 84.38 198 THR A O 1
ATOM 1464 N N . ALA A 1 199 ? -11.523 1.349 -17.422 1 86.25 199 ALA A N 1
ATOM 1465 C CA . ALA A 1 199 ? -10.266 0.678 -17.094 1 86.25 199 ALA A CA 1
ATOM 1466 C C . ALA A 1 199 ? -9.312 1.618 -16.359 1 86.25 199 ALA A C 1
ATOM 1468 O O . ALA A 1 199 ? -8.641 1.21 -15.406 1 86.25 199 ALA A O 1
ATOM 1469 N N . LEU A 1 200 ? -9.32 2.811 -16.812 1 86.38 200 LEU A N 1
ATOM 1470 C CA . LEU A 1 200 ? -8.469 3.807 -16.172 1 86.38 200 LEU A CA 1
ATOM 1471 C C . LEU A 1 200 ? -8.914 4.059 -14.727 1 86.38 200 LEU A C 1
ATOM 1473 O O . LEU A 1 200 ? -8.086 4.129 -13.82 1 86.38 200 LEU A O 1
ATOM 1477 N N . GLU A 1 201 ? -10.211 4.152 -14.57 1 88.94 201 GLU A N 1
ATOM 1478 C CA . GLU A 1 201 ? -10.75 4.336 -13.219 1 88.94 201 GLU A CA 1
ATOM 1479 C C . GLU A 1 201 ? -10.398 3.152 -12.32 1 88.94 201 GLU A C 1
ATOM 1481 O O . GLU A 1 201 ? -10.078 3.332 -11.148 1 88.94 201 GLU A O 1
ATOM 1486 N N . ALA A 1 202 ? -10.43 1.98 -12.898 1 92.19 202 ALA A N 1
ATOM 1487 C CA . ALA A 1 202 ? -10.078 0.783 -12.141 1 92.19 202 ALA A CA 1
ATOM 1488 C C . ALA A 1 202 ? -8.609 0.815 -11.711 1 92.19 202 ALA A C 1
ATOM 1490 O O . ALA A 1 202 ? -8.281 0.478 -10.57 1 92.19 202 ALA A O 1
ATOM 1491 N N . ALA A 1 203 ? -7.809 1.243 -12.609 1 92.06 203 ALA A N 1
ATOM 1492 C CA . ALA A 1 203 ? -6.375 1.324 -12.328 1 92.06 203 ALA A CA 1
ATOM 1493 C C . ALA A 1 203 ? -6.094 2.342 -11.227 1 92.06 203 ALA A C 1
ATOM 1495 O O . ALA A 1 203 ? -5.328 2.066 -10.297 1 92.06 203 ALA A O 1
ATOM 1496 N N . LEU A 1 204 ? -6.68 3.473 -11.312 1 92.06 204 LEU A N 1
ATOM 1497 C CA . LEU A 1 204 ? -6.48 4.516 -10.312 1 92.06 204 LEU A CA 1
ATOM 1498 C C . LEU A 1 204 ? -7.059 4.094 -8.961 1 92.06 204 LEU A C 1
ATOM 1500 O O . LEU A 1 204 ? -6.434 4.305 -7.922 1 92.06 204 LEU A O 1
ATOM 1504 N N . LEU A 1 205 ? -8.211 3.451 -9.016 1 94.5 205 LEU A N 1
ATOM 1505 C CA . LEU A 1 205 ? -8.844 2.963 -7.797 1 94.5 205 LEU A CA 1
ATOM 1506 C C . LEU A 1 205 ? -7.984 1.898 -7.125 1 94.5 205 LEU A C 1
ATOM 1508 O O . LEU A 1 205 ? -7.957 1.806 -5.895 1 94.5 205 LEU A O 1
ATOM 1512 N N . ALA A 1 206 ? -7.309 1.137 -7.887 1 96.81 206 ALA A N 1
ATOM 1513 C CA . ALA A 1 206 ? -6.418 0.12 -7.336 1 96.81 206 ALA A CA 1
ATOM 1514 C C . ALA A 1 206 ? -5.277 0.76 -6.547 1 96.81 206 ALA A C 1
ATOM 1516 O O . ALA A 1 206 ? -4.855 0.232 -5.516 1 96.81 206 ALA A O 1
ATOM 1517 N N . GLY A 1 207 ? -4.727 1.857 -7.062 1 96.94 207 GLY A N 1
ATOM 1518 C CA . GLY A 1 207 ? -3.734 2.596 -6.297 1 96.94 207 GLY A CA 1
ATOM 1519 C C . GLY A 1 207 ? -4.258 3.08 -4.957 1 96.94 207 GLY A C 1
ATOM 1520 O O . GLY A 1 207 ? -3.572 2.965 -3.939 1 96.94 207 GLY A O 1
ATOM 1521 N N . GLU A 1 208 ? -5.461 3.596 -4.969 1 96.56 208 GLU A N 1
ATOM 1522 C CA . GLU A 1 208 ? -6.098 4.027 -3.73 1 96.56 208 GLU A CA 1
ATOM 1523 C C . GLU A 1 208 ? -6.316 2.85 -2.783 1 96.56 208 GLU A C 1
ATOM 1525 O O . GLU A 1 208 ? -6.16 2.984 -1.568 1 96.56 208 GLU A O 1
ATOM 1530 N N . ALA A 1 209 ? -6.711 1.755 -3.346 1 98 209 ALA A N 1
ATOM 1531 C CA . ALA A 1 209 ? -6.918 0.548 -2.551 1 98 209 ALA A CA 1
ATOM 1532 C C . ALA A 1 209 ? -5.629 0.124 -1.85 1 98 209 ALA A C 1
ATOM 1534 O O . ALA A 1 209 ? -5.648 -0.26 -0.678 1 98 209 ALA A O 1
ATOM 1535 N N . SER A 1 210 ? -4.562 0.166 -2.555 1 98.62 210 SER A N 1
ATOM 1536 C CA . SER A 1 210 ? -3.271 -0.151 -1.95 1 98.62 210 SER A CA 1
ATOM 1537 C C . SER A 1 210 ? -2.961 0.789 -0.79 1 98.62 210 SER A C 1
ATOM 1539 O O . SER A 1 210 ? -2.447 0.357 0.245 1 98.62 210 SER A O 1
ATOM 1541 N N . ARG A 1 211 ? -3.234 2.047 -0.966 1 98.38 211 ARG A N 1
ATOM 1542 C CA . ARG A 1 211 ? -2.992 3.02 0.094 1 98.38 211 ARG A CA 1
ATOM 1543 C C . ARG A 1 211 ? -3.902 2.762 1.291 1 98.38 211 ARG A C 1
ATOM 1545 O O . ARG A 1 211 ? -3.492 2.947 2.439 1 98.38 211 ARG A O 1
ATOM 1552 N N . ARG A 1 212 ? -5.129 2.338 1.016 1 98.12 212 ARG A N 1
ATOM 1553 C CA . ARG A 1 212 ? -6.023 1.965 2.107 1 98.12 212 ARG A CA 1
ATOM 1554 C C . ARG A 1 212 ? -5.469 0.777 2.887 1 98.12 212 ARG A C 1
ATOM 1556 O O . ARG A 1 212 ? -5.574 0.731 4.113 1 98.12 212 ARG A O 1
ATOM 1563 N N . ARG A 1 213 ? -4.918 -0.131 2.162 1 98.62 213 ARG A N 1
ATOM 1564 C CA . ARG A 1 213 ? -4.297 -1.283 2.807 1 98.62 213 ARG A CA 1
ATOM 1565 C C . ARG A 1 213 ? -3.127 -0.852 3.686 1 98.62 213 ARG A C 1
ATOM 1567 O O . ARG A 1 213 ? -2.994 -1.313 4.82 1 98.62 213 ARG A O 1
ATOM 1574 N N . LEU A 1 214 ? -2.305 -0.008 3.191 1 98.62 214 LEU A N 1
ATOM 1575 C CA . LEU A 1 214 ? -1.175 0.516 3.951 1 98.62 214 LEU A CA 1
ATOM 1576 C C . LEU A 1 214 ? -1.651 1.224 5.215 1 98.62 214 LEU A C 1
ATOM 1578 O O . LEU A 1 214 ? -1.076 1.039 6.289 1 98.62 214 LEU A O 1
ATOM 1582 N N . LYS A 1 215 ? -2.678 1.994 5.059 1 98.44 215 LYS A N 1
ATOM 1583 C CA . LYS A 1 215 ? -3.24 2.703 6.207 1 98.44 215 LYS A CA 1
ATOM 1584 C C . LYS A 1 215 ? -3.727 1.726 7.273 1 98.44 215 LYS A C 1
ATOM 1586 O O . LYS A 1 215 ? -3.447 1.904 8.461 1 98.44 215 LYS A O 1
ATOM 1591 N N . ALA A 1 216 ? -4.43 0.745 6.836 1 98.19 216 ALA A N 1
ATOM 1592 C CA . ALA A 1 216 ? -4.945 -0.252 7.77 1 98.19 216 ALA A CA 1
ATOM 1593 C C . ALA A 1 216 ? -3.814 -0.925 8.539 1 98.19 216 ALA A C 1
ATOM 1595 O O . ALA A 1 216 ? -3.916 -1.134 9.75 1 98.19 216 ALA A O 1
ATOM 1596 N N . LEU A 1 217 ? -2.795 -1.252 7.855 1 97.88 217 LEU A N 1
ATOM 1597 C CA . LEU A 1 217 ? -1.644 -1.88 8.492 1 97.88 217 LEU A CA 1
ATOM 1598 C C . LEU A 1 217 ? -1.003 -0.938 9.508 1 97.88 217 LEU A C 1
ATOM 1600 O O . LEU A 1 217 ? -0.624 -1.36 10.602 1 97.88 217 LEU A O 1
ATOM 1604 N N . ALA A 1 218 ? -0.893 0.348 9.18 1 98.44 218 ALA A N 1
ATOM 1605 C CA . ALA A 1 218 ? -0.294 1.334 10.078 1 98.44 218 ALA A CA 1
ATOM 1606 C C . ALA A 1 218 ? -1.149 1.532 11.328 1 98.44 218 ALA A C 1
ATOM 1608 O O . ALA A 1 218 ? -0.627 1.584 12.445 1 98.44 218 ALA A O 1
ATOM 1609 N N . LEU A 1 219 ? -2.418 1.623 11.148 1 98.69 219 LEU A N 1
ATOM 1610 C CA . LEU A 1 219 ? -3.328 1.909 12.258 1 98.69 219 LEU A CA 1
ATOM 1611 C C . LEU A 1 219 ? -3.307 0.783 13.281 1 98.69 219 LEU A C 1
ATOM 1613 O O . LEU A 1 219 ? -3.514 1.021 14.477 1 98.69 219 LEU A O 1
ATOM 1617 N N . LYS A 1 220 ? -2.98 -0.417 12.82 1 98 220 LYS A N 1
ATOM 1618 C CA . LYS A 1 220 ? -2.896 -1.556 13.727 1 98 220 LYS A CA 1
ATOM 1619 C C . LYS A 1 220 ? -1.745 -1.384 14.719 1 98 220 LYS A C 1
ATOM 1621 O O . LYS A 1 220 ? -1.738 -2.004 15.781 1 98 220 LYS A O 1
ATOM 1626 N N . GLU A 1 221 ? -0.845 -0.558 14.422 1 98.12 221 GLU A N 1
ATOM 1627 C CA . GLU A 1 221 ? 0.338 -0.379 15.258 1 98.12 221 GLU A CA 1
ATOM 1628 C C . GLU A 1 221 ? 0.145 0.763 16.25 1 98.12 221 GLU A C 1
ATOM 1630 O O . GLU A 1 221 ? 0.978 0.972 17.141 1 98.12 221 GLU A O 1
ATOM 1635 N N . ALA A 1 222 ? -0.902 1.526 16.141 1 98.75 222 ALA A N 1
ATOM 1636 C CA . ALA A 1 222 ? -1.167 2.633 17.062 1 98.75 222 ALA A CA 1
ATOM 1637 C C . ALA A 1 222 ? -1.77 2.129 18.375 1 98.75 222 ALA A C 1
ATOM 1639 O O . ALA A 1 222 ? -2.367 1.052 18.406 1 98.75 222 ALA A O 1
ATOM 1640 N N . ASP A 1 223 ? -1.579 2.867 19.406 1 98.62 223 ASP A N 1
ATOM 1641 C CA . ASP A 1 223 ? -2.154 2.518 20.703 1 98.62 223 ASP A CA 1
ATOM 1642 C C . ASP A 1 223 ? -3.607 2.979 20.797 1 98.62 223 ASP A C 1
ATOM 1644 O O . ASP A 1 223 ? -4.441 2.297 21.391 1 98.62 223 ASP A O 1
ATOM 1648 N N . VAL A 1 224 ? -3.922 4.113 20.312 1 98.81 224 VAL A N 1
ATOM 1649 C CA . VAL A 1 224 ? -5.266 4.676 20.219 1 98.81 224 VAL A CA 1
ATOM 1650 C C . VAL A 1 224 ? -5.48 5.281 18.828 1 98.81 224 VAL A C 1
ATOM 1652 O O . VAL A 1 224 ? -4.57 5.902 18.281 1 98.81 224 VAL A O 1
ATOM 1655 N N . VAL A 1 225 ? -6.648 5.031 18.297 1 98.94 225 VAL A N 1
ATOM 1656 C CA . VAL A 1 225 ? -6.996 5.617 17 1 98.94 225 VAL A CA 1
ATOM 1657 C C . VAL A 1 225 ? -8.18 6.562 17.172 1 98.94 225 VAL A C 1
ATOM 1659 O O . VAL A 1 225 ? -9.227 6.176 17.703 1 98.94 225 VAL A O 1
ATOM 1662 N N . ILE A 1 226 ? -7.996 7.762 16.797 1 98.88 226 ILE A N 1
ATOM 1663 C CA . ILE A 1 226 ? -9.086 8.711 16.625 1 98.88 226 ILE A CA 1
ATOM 1664 C C . ILE A 1 226 ? -9.469 8.805 15.156 1 98.88 226 ILE A C 1
ATOM 1666 O O . ILE A 1 226 ? -8.719 9.367 14.352 1 98.88 226 ILE A O 1
ATOM 1670 N N . ALA A 1 227 ? -10.578 8.281 14.836 1 98.75 227 ALA A N 1
ATOM 1671 C CA . ALA A 1 227 ? -11.07 8.32 13.461 1 98.75 227 ALA A CA 1
ATOM 1672 C C . ALA A 1 227 ? -12.086 9.453 13.281 1 98.75 227 ALA A C 1
ATOM 1674 O O . ALA A 1 227 ? -13.031 9.578 14.055 1 98.75 227 ALA A O 1
ATOM 1675 N N . LEU A 1 228 ? -11.852 10.227 12.25 1 98.44 228 LEU A N 1
ATOM 1676 C CA . LEU A 1 228 ? -12.797 11.305 11.969 1 98.44 228 LEU A CA 1
ATOM 1677 C C . LEU A 1 228 ? -14.156 10.734 11.562 1 98.44 228 LEU A C 1
ATOM 1679 O O . LEU A 1 228 ? -15.195 11.188 12.047 1 98.44 228 LEU A O 1
ATOM 1683 N N . ASP A 1 229 ? -14.148 9.711 10.664 1 95.81 229 ASP A N 1
ATOM 1684 C CA . ASP A 1 229 ? -15.359 9.016 10.227 1 95.81 229 ASP A CA 1
ATOM 1685 C C . ASP A 1 229 ? -16.469 10.008 9.867 1 95.81 229 ASP A C 1
ATOM 1687 O O . ASP A 1 229 ? -17.547 9.984 10.461 1 95.81 229 ASP A O 1
ATOM 1691 N N . PRO A 1 230 ? -16.203 10.844 8.859 1 96.44 230 PRO A N 1
ATOM 1692 C CA . PRO A 1 230 ? -17.234 11.805 8.516 1 96.44 230 PRO A CA 1
ATOM 1693 C C . PRO A 1 230 ? -18.547 11.141 8.07 1 96.44 230 PRO A C 1
ATOM 1695 O O . PRO A 1 230 ? -18.516 10.078 7.449 1 96.44 230 PRO A O 1
ATOM 1698 N N . PRO A 1 231 ? -19.656 11.742 8.352 1 94.75 231 PRO A N 1
ATOM 1699 C CA . PRO A 1 231 ? -20.953 11.141 8.023 1 94.75 231 PRO A CA 1
ATOM 1700 C C . PRO A 1 231 ? -21.203 11.086 6.516 1 94.75 231 PRO A C 1
ATOM 1702 O O . PRO A 1 231 ? -22.094 10.352 6.066 1 94.75 231 PRO A O 1
ATOM 1705 N N . PHE A 1 232 ? -20.547 11.922 5.723 1 93 232 PHE A N 1
ATOM 1706 C CA . PHE A 1 232 ? -20.562 11.914 4.266 1 93 232 PHE A CA 1
ATOM 1707 C C . PHE A 1 232 ? -19.172 12.203 3.719 1 93 232 PHE A C 1
ATOM 1709 O O . PHE A 1 232 ? -18.344 12.812 4.402 1 93 232 PHE A O 1
ATOM 1716 N N . PRO A 1 233 ? -18.938 11.672 2.549 1 92.69 233 PRO A N 1
ATOM 1717 C CA . PRO A 1 233 ? -17.625 11.953 1.981 1 92.69 233 PRO A CA 1
ATOM 1718 C C . PRO A 1 233 ? -17.375 13.445 1.774 1 92.69 233 PRO A C 1
ATOM 1720 O O . PRO A 1 233 ? -18.266 14.164 1.315 1 92.69 233 PRO A O 1
ATOM 1723 N N . ILE A 1 234 ? -16.172 13.852 2.178 1 93 234 ILE A N 1
ATOM 1724 C CA . ILE A 1 234 ? -15.766 15.242 2.004 1 93 234 ILE A CA 1
ATOM 1725 C C . ILE A 1 234 ? -14.625 15.32 0.989 1 93 234 ILE A C 1
ATOM 1727 O O . ILE A 1 234 ? -13.555 14.734 1.2 1 93 234 ILE A O 1
ATOM 1731 N N . ASP A 1 235 ? -14.844 16.062 -0 1 89.12 235 ASP A N 1
ATOM 1732 C CA . ASP A 1 235 ? -13.859 16.172 -1.071 1 89.12 235 ASP A CA 1
ATOM 1733 C C . ASP A 1 235 ? -12.562 16.812 -0.561 1 89.12 235 ASP A C 1
ATOM 1735 O O . ASP A 1 235 ? -12.602 17.719 0.274 1 89.12 235 ASP A O 1
ATOM 1739 N N . THR A 1 236 ? -11.469 16.422 -1.091 1 87.62 236 THR A N 1
ATOM 1740 C CA . THR A 1 236 ? -10.117 16.797 -0.692 1 87.62 236 THR A CA 1
ATOM 1741 C C . THR A 1 236 ? -9.945 18.312 -0.716 1 87.62 236 THR A C 1
ATOM 1743 O O . THR A 1 236 ? -9.211 18.875 0.096 1 87.62 236 THR A O 1
ATOM 1746 N N . PHE A 1 237 ? -10.68 19 -1.591 1 85.25 237 PHE A N 1
ATOM 1747 C CA . PHE A 1 237 ? -10.461 20.438 -1.778 1 85.25 237 PHE A CA 1
ATOM 1748 C C . PHE A 1 237 ? -11.75 21.219 -1.533 1 85.25 237 PHE A C 1
ATOM 1750 O O . PHE A 1 237 ? -11.93 22.312 -2.07 1 85.25 237 PHE A O 1
ATOM 1757 N N . ASP A 1 238 ? -12.688 20.578 -0.802 1 87.12 238 ASP A N 1
ATOM 1758 C CA . ASP A 1 238 ? -13.922 21.266 -0.426 1 87.12 238 ASP A CA 1
ATOM 1759 C C . ASP A 1 238 ? -13.695 22.188 0.763 1 87.12 238 ASP A C 1
ATOM 1761 O O . ASP A 1 238 ? -14.102 21.891 1.885 1 87.12 238 ASP A O 1
ATOM 1765 N N . HIS A 1 239 ? -13.234 23.359 0.493 1 86.38 239 HIS A N 1
ATOM 1766 C CA . HIS A 1 239 ? -12.805 24.312 1.505 1 86.38 239 HIS A CA 1
ATOM 1767 C C . HIS A 1 239 ? -14 24.859 2.297 1 86.38 239 HIS A C 1
ATOM 1769 O O . HIS A 1 239 ? -13.82 25.438 3.371 1 86.38 239 HIS A O 1
ATOM 1775 N N . GLU A 1 240 ? -15.172 24.672 1.781 1 88.75 240 GLU A N 1
ATOM 1776 C CA . GLU A 1 240 ? -16.375 25.141 2.471 1 88.75 240 GLU A CA 1
ATOM 1777 C C . GLU A 1 240 ? -16.641 24.297 3.719 1 88.75 240 GLU A C 1
ATOM 1779 O O . GLU A 1 240 ? -17.406 24.719 4.594 1 88.75 240 GLU A O 1
ATOM 1784 N N . ARG A 1 241 ? -15.93 23.188 3.768 1 93.06 241 ARG A N 1
ATOM 1785 C CA . ARG A 1 241 ? -16.203 22.266 4.867 1 93.06 241 ARG A CA 1
ATOM 1786 C C . ARG A 1 241 ? -15.188 22.453 5.992 1 93.06 241 ARG A C 1
ATOM 1788 O O . ARG A 1 241 ? -15.164 21.656 6.945 1 93.06 241 ARG A O 1
ATOM 1795 N N . LEU A 1 242 ? -14.398 23.469 5.965 1 94.94 242 LEU A N 1
ATOM 1796 C CA . LEU A 1 242 ? -13.328 23.688 6.93 1 94.94 242 LEU A CA 1
ATOM 1797 C C . LEU A 1 242 ? -13.883 23.719 8.352 1 94.94 242 LEU A C 1
ATOM 1799 O O . LEU A 1 242 ? -13.414 22.969 9.211 1 94.94 242 LEU A O 1
ATOM 1803 N N . GLU A 1 243 ? -14.898 24.531 8.586 1 96.31 243 GLU A N 1
ATOM 1804 C CA . GLU A 1 243 ? -15.469 24.656 9.922 1 96.31 243 GLU A CA 1
ATOM 1805 C C . GLU A 1 243 ? -16.047 23.328 10.406 1 96.31 243 GLU A C 1
ATOM 1807 O O . GLU A 1 243 ? -15.844 22.938 11.555 1 96.31 243 GLU A O 1
ATOM 1812 N N . PHE A 1 244 ? -16.766 22.703 9.523 1 97.56 244 PHE A N 1
ATOM 1813 C CA . PHE A 1 244 ? -17.391 21.438 9.852 1 97.56 244 PHE A CA 1
ATOM 1814 C C . PHE A 1 244 ? -16.359 20.406 10.281 1 97.56 244 PHE A C 1
ATOM 1816 O O . PHE A 1 244 ? -16.5 19.75 11.312 1 97.56 244 PHE A O 1
ATOM 1823 N N . VAL A 1 245 ? -15.266 20.234 9.539 1 98.12 245 VAL A N 1
ATOM 1824 C CA . VAL A 1 245 ? -14.25 19.219 9.797 1 98.12 245 VAL A CA 1
ATOM 1825 C C . VAL A 1 245 ? -13.484 19.562 11.07 1 98.12 245 VAL A C 1
ATOM 1827 O O . VAL A 1 245 ? -13.125 18.672 11.844 1 98.12 245 VAL A O 1
ATOM 1830 N N . TYR A 1 246 ? -13.188 20.891 11.312 1 98.44 246 TYR A N 1
ATOM 1831 C CA . TYR A 1 246 ? -12.516 21.328 12.531 1 98.44 246 TYR A CA 1
ATOM 1832 C C . TYR A 1 246 ? -13.32 20.938 13.766 1 98.44 246 TYR A C 1
ATOM 1834 O O . TYR A 1 246 ? -12.773 20.359 14.711 1 98.44 246 TYR A O 1
ATOM 1842 N N . GLU A 1 247 ? -14.562 21.188 13.695 1 98.56 247 GLU A N 1
ATOM 1843 C CA . GLU A 1 247 ? -15.438 20.891 14.828 1 98.56 247 GLU A CA 1
ATOM 1844 C C . GLU A 1 247 ? -15.609 19.375 15 1 98.56 247 GLU A C 1
ATOM 1846 O O . GLU A 1 247 ? -15.68 18.891 16.125 1 98.56 247 GLU A O 1
ATOM 1851 N N . LEU A 1 248 ? -15.727 18.703 13.914 1 98.69 248 LEU A N 1
ATOM 1852 C CA . LEU A 1 248 ? -15.82 17.25 13.984 1 98.69 248 LEU A CA 1
ATOM 1853 C C . LEU A 1 248 ? -14.57 16.656 14.625 1 98.69 248 LEU A C 1
ATOM 1855 O O . LEU A 1 248 ? -14.656 15.688 15.398 1 98.69 248 LEU A O 1
ATOM 1859 N N . GLY A 1 249 ? -13.406 17.203 14.328 1 98.81 249 GLY A N 1
ATOM 1860 C CA . GLY A 1 249 ? -12.172 16.781 14.969 1 98.81 249 GLY A CA 1
ATOM 1861 C C . GLY A 1 249 ? -12.188 16.969 16.469 1 98.81 249 GLY A C 1
ATOM 1862 O O . GLY A 1 249 ? -11.758 16.078 17.219 1 98.81 249 GLY A O 1
ATOM 1863 N N . LYS A 1 250 ? -12.68 18.125 16.906 1 98.81 250 LYS A N 1
ATOM 1864 C CA . LYS A 1 250 ? -12.812 18.359 18.328 1 98.81 250 LYS A CA 1
ATOM 1865 C C . LYS A 1 250 ? -13.727 17.328 18.984 1 98.81 250 LYS A C 1
ATOM 1867 O O . LYS A 1 250 ? -13.406 16.781 20.031 1 98.81 250 LYS A O 1
ATOM 1872 N N . HIS A 1 251 ? -14.812 17.062 18.297 1 98.81 251 HIS A N 1
ATOM 1873 C CA . HIS A 1 251 ? -15.797 16.125 18.828 1 98.81 251 HIS A CA 1
ATOM 1874 C C . HIS A 1 251 ? -15.211 14.727 18.953 1 98.81 251 HIS A C 1
ATOM 1876 O O . HIS A 1 251 ? -15.375 14.078 20 1 98.81 251 HIS A O 1
ATOM 1882 N N . ARG A 1 252 ? -14.562 14.25 17.953 1 98.81 252 ARG A N 1
ATOM 1883 C CA . ARG A 1 252 ? -13.984 12.906 17.984 1 98.81 252 ARG A CA 1
ATOM 1884 C C . ARG A 1 252 ? -12.891 12.805 19.031 1 98.81 252 ARG A C 1
ATOM 1886 O O . ARG A 1 252 ? -12.75 11.773 19.688 1 98.81 252 ARG A O 1
ATOM 1893 N N . ALA A 1 253 ? -12.109 13.875 19.172 1 98.88 253 ALA A N 1
ATOM 1894 C CA . ALA A 1 253 ? -11.07 13.898 20.203 1 98.88 253 ALA A CA 1
ATOM 1895 C C . ALA A 1 253 ? -11.68 13.781 21.594 1 98.88 253 ALA A C 1
ATOM 1897 O O . ALA A 1 253 ? -11.18 13.039 22.438 1 98.88 253 ALA A O 1
ATOM 1898 N N . LYS A 1 254 ? -12.719 14.484 21.828 1 98.81 254 LYS A N 1
ATOM 1899 C CA . LYS A 1 254 ? -13.383 14.445 23.125 1 98.81 254 LYS A CA 1
ATOM 1900 C C . LYS A 1 254 ? -13.922 13.047 23.422 1 98.81 254 LYS A C 1
ATOM 1902 O O . LYS A 1 254 ? -13.852 12.578 24.562 1 98.81 254 LYS A O 1
ATOM 1907 N N . GLU A 1 255 ? -14.414 12.375 22.422 1 98.69 255 GLU A N 1
ATOM 1908 C CA . GLU A 1 255 ? -14.953 11.031 22.562 1 98.69 255 GLU A CA 1
ATOM 1909 C C . GLU A 1 255 ? -13.867 10.047 23 1 98.69 255 GLU A C 1
ATOM 1911 O O . GLU A 1 255 ? -14.133 9.109 23.75 1 98.69 255 GLU A O 1
ATOM 1916 N N . ARG A 1 256 ? -12.664 10.289 22.547 1 98.56 256 ARG A N 1
ATOM 1917 C CA . ARG A 1 256 ? -11.586 9.336 22.797 1 98.56 256 ARG A CA 1
ATOM 1918 C C . ARG A 1 256 ? -10.664 9.836 23.906 1 98.56 256 ARG A C 1
ATOM 1920 O O . ARG A 1 256 ? -9.68 9.18 24.25 1 98.56 256 ARG A O 1
ATOM 1927 N N . LEU A 1 257 ? -10.992 10.938 24.531 1 98.56 257 LEU A N 1
ATOM 1928 C CA . LEU A 1 257 ? -10.125 11.633 25.469 1 98.56 257 LEU A CA 1
ATOM 1929 C C . LEU A 1 257 ? -9.797 10.734 26.656 1 98.56 257 LEU A C 1
ATOM 1931 O O . LEU A 1 257 ? -8.648 10.695 27.109 1 98.56 257 LEU A O 1
ATOM 1935 N N . PRO A 1 258 ? -10.758 9.922 27.219 1 98.31 258 PRO A N 1
ATOM 1936 C CA . PRO A 1 258 ? -10.414 9.062 28.359 1 98.31 258 PRO A CA 1
ATOM 1937 C C . PRO A 1 258 ? -9.312 8.055 28.016 1 98.31 258 PRO A C 1
ATOM 1939 O O . PRO A 1 258 ? -8.414 7.828 28.828 1 98.31 258 PRO A O 1
ATOM 1942 N N . GLU A 1 259 ? -9.344 7.527 26.828 1 98.5 259 GLU A N 1
ATOM 1943 C CA . GLU A 1 259 ? -8.328 6.566 26.406 1 98.5 259 GLU A CA 1
ATOM 1944 C C . GLU A 1 259 ? -6.969 7.242 26.219 1 98.5 259 GLU A C 1
ATOM 1946 O O . GLU A 1 259 ? -5.934 6.676 26.562 1 98.5 259 GLU A O 1
ATOM 1951 N N . VAL A 1 260 ? -7.008 8.445 25.672 1 98.62 260 VAL A N 1
ATOM 1952 C CA . VAL A 1 260 ? -5.766 9.18 25.438 1 98.62 260 VAL A CA 1
ATOM 1953 C C . VAL A 1 260 ? -5.129 9.562 26.766 1 98.62 260 VAL A C 1
ATOM 1955 O O . VAL A 1 260 ? -3.914 9.438 26.938 1 98.62 260 VAL A O 1
ATOM 1958 N N . LEU A 1 261 ? -5.961 10.023 27.703 1 98 261 LEU A N 1
ATOM 1959 C CA . LEU A 1 261 ? -5.465 10.391 29.016 1 98 261 LEU A CA 1
ATOM 1960 C C . LEU A 1 261 ? -4.867 9.18 29.734 1 98 261 LEU A C 1
ATOM 1962 O O . LEU A 1 261 ? -3.818 9.289 30.375 1 98 261 LEU A O 1
ATOM 1966 N N . ALA A 1 262 ? -5.523 8.047 29.578 1 97.44 262 ALA A N 1
ATOM 1967 C CA . ALA A 1 262 ? -5.012 6.82 30.188 1 97.44 262 ALA A CA 1
ATOM 1968 C C . ALA A 1 262 ? -3.662 6.434 29.594 1 97.44 262 ALA A C 1
ATOM 1970 O O . ALA A 1 262 ? -2.754 6.012 30.312 1 97.44 262 ALA A O 1
ATOM 1971 N N . LEU A 1 263 ? -3.572 6.648 28.328 1 97.5 263 LEU A N 1
ATOM 1972 C CA . LEU A 1 263 ? -2.336 6.32 27.625 1 97.5 263 LEU A CA 1
ATOM 1973 C C . LEU A 1 263 ? -1.209 7.258 28.047 1 97.5 263 LEU A C 1
ATOM 1975 O O . LEU A 1 263 ? -0.058 6.836 28.172 1 97.5 263 LEU A O 1
ATOM 1979 N N . ALA A 1 264 ? -1.559 8.445 28.266 1 97.12 264 ALA A N 1
ATOM 1980 C CA . ALA A 1 264 ? -0.577 9.492 28.516 1 97.12 264 ALA A CA 1
ATOM 1981 C C . ALA A 1 264 ? -0.011 9.375 29.938 1 97.12 264 ALA A C 1
ATOM 1983 O O . ALA A 1 264 ? 1.02 9.977 30.25 1 97.12 264 ALA A O 1
ATOM 1984 N N . ARG A 1 265 ? -0.732 8.617 30.703 1 90.19 265 ARG A N 1
ATOM 1985 C CA . ARG A 1 265 ? -0.3 8.477 32.094 1 90.19 265 ARG A CA 1
ATOM 1986 C C . ARG A 1 265 ? 0.811 7.434 32.219 1 90.19 265 ARG A C 1
ATOM 1988 O O . ARG A 1 265 ? 1.012 6.625 31.312 1 90.19 265 ARG A O 1
ATOM 1995 N N . THR A 1 266 ? 1.605 7.625 33.188 1 76.56 266 THR A N 1
ATOM 1996 C CA . THR A 1 266 ? 2.693 6.691 33.469 1 76.56 266 THR A CA 1
ATOM 1997 C C . THR A 1 266 ? 2.146 5.34 33.906 1 76.56 266 THR A C 1
ATOM 1999 O O . THR A 1 266 ? 1.181 5.281 34.688 1 76.56 266 THR A O 1
ATOM 2002 N N . ARG A 1 267 ? 2.424 4.324 33.062 1 62.22 267 ARG A N 1
ATOM 2003 C CA . ARG A 1 267 ? 2.07 3.02 33.625 1 62.22 267 ARG A CA 1
ATOM 2004 C C . ARG A 1 267 ? 3.008 2.637 34.75 1 62.22 267 ARG A C 1
ATOM 2006 O O . ARG A 1 267 ? 4.223 2.807 34.656 1 62.22 267 ARG A O 1
ATOM 2013 N N . LEU A 1 268 ? 2.449 2.43 35.969 1 51.28 268 LEU A N 1
ATOM 2014 C CA . LEU A 1 268 ? 3.217 1.92 37.094 1 51.28 268 LEU A CA 1
ATOM 2015 C C . LEU A 1 268 ? 4.145 0.792 36.656 1 51.28 268 LEU A C 1
ATOM 2017 O O . LEU A 1 268 ? 5.27 0.68 37.156 1 51.28 268 LEU A O 1
ATOM 2021 N N . ARG A 1 269 ? 3.607 -0.104 35.875 1 49.56 269 ARG A N 1
ATOM 2022 C CA . ARG A 1 269 ? 4.457 -1.251 35.562 1 49.56 269 ARG A CA 1
ATOM 2023 C C . ARG A 1 269 ? 5.707 -0.82 34.812 1 49.56 269 ARG A C 1
ATOM 2025 O O . ARG A 1 269 ? 6.648 -1.602 34.656 1 49.56 269 ARG A O 1
ATOM 2032 N N . ASP A 1 270 ? 5.543 0.132 34.094 1 49.22 270 ASP A N 1
ATOM 2033 C CA . ASP A 1 270 ? 6.734 0.655 33.438 1 49.22 270 ASP A CA 1
ATOM 2034 C C . ASP A 1 270 ? 7.75 1.17 34.438 1 49.22 270 ASP A C 1
ATOM 2036 O O . ASP A 1 270 ? 8.891 1.479 34.094 1 49.22 270 ASP A O 1
ATOM 2040 N N . LEU A 1 271 ? 7.254 1.381 35.5 1 44.66 271 LEU A N 1
ATOM 2041 C CA . LEU A 1 271 ? 8.102 1.776 36.625 1 44.66 271 LEU A CA 1
ATOM 2042 C C . LEU A 1 271 ? 8.688 0.553 37.312 1 44.66 271 LEU A C 1
ATOM 2044 O O . LEU A 1 271 ? 9.5 0.686 38.25 1 44.66 271 LEU A O 1
ATOM 2048 N N . LEU A 1 272 ? 8.102 -0.583 37 1 44.38 272 LEU A N 1
ATOM 2049 C CA . LEU A 1 272 ? 8.711 -1.687 37.75 1 44.38 272 LEU A CA 1
ATOM 2050 C C . LEU A 1 272 ? 9.945 -2.211 37.031 1 44.38 272 LEU A C 1
ATOM 2052 O O . LEU A 1 272 ? 9.922 -2.395 35.781 1 44.38 272 LEU A O 1
ATOM 2056 N N . PRO A 1 273 ? 11.062 -2.064 37.625 1 37.78 273 PRO A N 1
ATOM 2057 C CA . PRO A 1 273 ? 12.32 -2.596 37.094 1 37.78 273 PRO A CA 1
ATOM 2058 C C . PRO A 1 273 ? 12.195 -4.043 36.625 1 37.78 273 PRO A C 1
ATOM 2060 O O . PRO A 1 273 ? 11.477 -4.836 37.219 1 37.78 273 PRO A O 1
ATOM 2063 N N . ARG A 1 274 ? 12.32 -4.215 35.312 1 40.62 274 ARG A N 1
ATOM 2064 C CA . ARG A 1 274 ? 12.484 -5.609 34.938 1 40.62 274 ARG A CA 1
ATOM 2065 C C . ARG A 1 274 ? 13.406 -6.352 35.875 1 40.62 274 ARG A C 1
ATOM 2067 O O . ARG A 1 274 ? 14.516 -5.898 36.156 1 40.62 274 ARG A O 1
ATOM 2074 N N . ARG A 1 275 ? 12.734 -7.266 36.719 1 27.33 275 ARG A N 1
ATOM 2075 C CA . ARG A 1 275 ? 13.633 -8.156 37.469 1 27.33 275 ARG A CA 1
ATOM 2076 C C . ARG A 1 275 ? 14.516 -8.961 36.5 1 27.33 275 ARG A C 1
ATOM 2078 O O . ARG A 1 275 ? 14.047 -9.391 35.438 1 27.33 275 ARG A O 1
ATOM 2085 N N . MET B 1 1 ? 8.914 -28.031 13.758 1 77.38 1 MET B N 1
ATOM 2086 C CA . MET B 1 1 ? 8.117 -28.516 12.625 1 77.38 1 MET B CA 1
ATOM 2087 C C . MET B 1 1 ? 8.93 -28.484 11.336 1 77.38 1 MET B C 1
ATOM 2089 O O . MET B 1 1 ? 9.648 -27.516 11.07 1 77.38 1 MET B O 1
ATOM 2093 N N . ARG B 1 2 ? 8.844 -29.656 10.609 1 91.38 2 ARG B N 1
ATOM 2094 C CA . ARG B 1 2 ? 9.656 -29.812 9.406 1 91.38 2 ARG B CA 1
ATOM 2095 C C . ARG B 1 2 ? 8.93 -29.25 8.188 1 91.38 2 ARG B C 1
ATOM 2097 O O . ARG B 1 2 ? 7.719 -29.422 8.047 1 91.38 2 ARG B O 1
ATOM 2104 N N . GLY B 1 3 ? 9.672 -28.484 7.434 1 97.56 3 GLY B N 1
ATOM 2105 C CA . GLY B 1 3 ? 9.141 -28 6.172 1 97.56 3 GLY B CA 1
ATOM 2106 C C . GLY B 1 3 ? 9.016 -26.484 6.129 1 97.56 3 GLY B C 1
ATOM 2107 O O . GLY B 1 3 ? 9.477 -25.781 7.035 1 97.56 3 GLY B O 1
ATOM 2108 N N . VAL B 1 4 ? 8.484 -26.047 5.012 1 98.69 4 VAL B N 1
ATOM 2109 C CA . VAL B 1 4 ? 8.305 -24.609 4.812 1 98.69 4 VAL B CA 1
ATOM 2110 C C . VAL B 1 4 ? 7.02 -24.359 4.023 1 98.69 4 VAL B C 1
ATOM 2112 O O . VAL B 1 4 ? 6.527 -25.25 3.32 1 98.69 4 VAL B O 1
ATOM 2115 N N . ALA B 1 5 ? 6.418 -23.234 4.254 1 98.88 5 ALA B N 1
ATOM 2116 C CA . ALA B 1 5 ? 5.438 -22.688 3.316 1 98.88 5 ALA B CA 1
ATOM 2117 C C . ALA B 1 5 ? 6.082 -21.672 2.383 1 98.88 5 ALA B C 1
ATOM 2119 O O . ALA B 1 5 ? 7.055 -21 2.752 1 98.88 5 ALA B O 1
ATOM 2120 N N . LEU B 1 6 ? 5.59 -21.609 1.188 1 98.94 6 LEU B N 1
ATOM 2121 C CA . LEU B 1 6 ? 6.109 -20.625 0.233 1 98.94 6 LEU B CA 1
ATOM 2122 C C . LEU B 1 6 ? 5.074 -19.547 -0.059 1 98.94 6 LEU B C 1
ATOM 2124 O O . LEU B 1 6 ? 3.885 -19.844 -0.187 1 98.94 6 LEU B O 1
ATOM 2128 N N . ALA B 1 7 ? 5.492 -18.312 -0.079 1 99 7 ALA B N 1
ATOM 2129 C CA . ALA B 1 7 ? 4.734 -17.172 -0.59 1 99 7 ALA B CA 1
ATOM 2130 C C . ALA B 1 7 ? 5.227 -16.766 -1.976 1 99 7 ALA B C 1
ATOM 2132 O O . ALA B 1 7 ? 6.309 -16.188 -2.111 1 99 7 ALA B O 1
ATOM 2133 N N . LEU B 1 8 ? 4.426 -17.047 -2.936 1 98.94 8 LEU B N 1
ATOM 2134 C CA . LEU B 1 8 ? 4.805 -16.828 -4.328 1 98.94 8 LEU B CA 1
ATOM 2135 C C . LEU B 1 8 ? 4.207 -15.531 -4.859 1 98.94 8 LEU B C 1
ATOM 2137 O O . LEU B 1 8 ? 2.986 -15.414 -4.98 1 98.94 8 LEU B O 1
ATOM 2141 N N . GLY B 1 9 ? 5.059 -14.617 -5.238 1 98.88 9 GLY B N 1
ATOM 2142 C CA . GLY B 1 9 ? 4.641 -13.266 -5.574 1 98.88 9 GLY B CA 1
ATOM 2143 C C . GLY B 1 9 ? 4.137 -13.133 -6.996 1 98.88 9 GLY B C 1
ATOM 2144 O O . GLY B 1 9 ? 4.391 -14 -7.836 1 98.88 9 GLY B O 1
ATOM 2145 N N . GLY B 1 10 ? 3.457 -12.031 -7.258 1 98 10 GLY B N 1
ATOM 2146 C CA . GLY B 1 10 ? 3.01 -11.695 -8.602 1 98 10 GLY B CA 1
ATOM 2147 C C . GLY B 1 10 ? 4.109 -11.109 -9.469 1 98 10 GLY B C 1
ATOM 2148 O O . GLY B 1 10 ? 5.09 -10.562 -8.945 1 98 10 GLY B O 1
ATOM 2149 N N . GLY B 1 11 ? 3.891 -11.305 -10.789 1 95.38 11 GLY B N 1
ATOM 2150 C CA . GLY B 1 11 ? 4.934 -10.773 -11.656 1 95.38 11 GLY B CA 1
ATOM 2151 C C . GLY B 1 11 ? 4.715 -11.102 -13.117 1 95.38 11 GLY B C 1
ATOM 2152 O O . GLY B 1 11 ? 5.648 -11.031 -13.922 1 95.38 11 GLY B O 1
ATOM 2153 N N . GLY B 1 12 ? 3.506 -11.461 -13.523 1 92.94 12 GLY B N 1
ATOM 2154 C CA . GLY B 1 12 ? 3.275 -11.844 -14.914 1 92.94 12 GLY B CA 1
ATOM 2155 C C . GLY B 1 12 ? 4.133 -13.016 -15.359 1 92.94 12 GLY B C 1
ATOM 2156 O O . GLY B 1 12 ? 4.223 -14.031 -14.664 1 92.94 12 GLY B O 1
ATOM 2157 N N . VAL B 1 13 ? 4.762 -12.852 -16.516 1 92.94 13 VAL B N 1
ATOM 2158 C CA . VAL B 1 13 ? 5.562 -13.93 -17.078 1 92.94 13 VAL B CA 1
ATOM 2159 C C . VAL B 1 13 ? 6.699 -14.289 -16.125 1 92.94 13 VAL B C 1
ATOM 2161 O O . VAL B 1 13 ? 7.137 -15.438 -16.078 1 92.94 13 VAL B O 1
ATOM 2164 N N . ARG B 1 14 ? 7.152 -13.352 -15.305 1 97.06 14 ARG B N 1
ATOM 2165 C CA . ARG B 1 14 ? 8.211 -13.617 -14.336 1 97.06 14 ARG B CA 1
ATOM 2166 C C . ARG B 1 14 ? 7.766 -14.648 -13.305 1 97.06 14 ARG B C 1
ATOM 2168 O O . ARG B 1 14 ? 8.594 -15.266 -12.641 1 97.06 14 ARG B O 1
ATOM 2175 N N . GLY B 1 15 ? 6.492 -14.859 -13.219 1 97.5 15 GLY B N 1
ATOM 2176 C CA . GLY B 1 15 ? 5.93 -15.82 -12.281 1 97.5 15 GLY B CA 1
ATOM 2177 C C . GLY B 1 15 ? 6.277 -17.266 -12.617 1 97.5 15 GLY B C 1
ATOM 2178 O O . GLY B 1 15 ? 6.176 -18.141 -11.766 1 97.5 15 GLY B O 1
ATOM 2179 N N . TYR B 1 16 ? 6.691 -17.516 -13.844 1 97.56 16 TYR B N 1
ATOM 2180 C CA . TYR B 1 16 ? 7.098 -18.875 -14.18 1 97.56 16 TYR B CA 1
ATOM 2181 C C . TYR B 1 16 ? 8.375 -19.266 -13.438 1 97.56 16 TYR B C 1
ATOM 2183 O O . TYR B 1 16 ? 8.703 -20.453 -13.344 1 97.56 16 TYR B O 1
ATOM 2191 N N . ALA B 1 17 ? 9.102 -18.297 -12.93 1 98.69 17 ALA B N 1
ATOM 2192 C CA . ALA B 1 17 ? 10.234 -18.562 -12.047 1 98.69 17 ALA B CA 1
ATOM 2193 C C . ALA B 1 17 ? 9.812 -19.375 -10.82 1 98.69 17 ALA B C 1
ATOM 2195 O O . ALA B 1 17 ? 10.594 -20.141 -10.273 1 98.69 17 ALA B O 1
ATOM 2196 N N . HIS B 1 18 ? 8.602 -19.156 -10.375 1 98.88 18 HIS B N 1
ATOM 2197 C CA . HIS B 1 18 ? 8.109 -19.891 -9.211 1 98.88 18 HIS B CA 1
ATOM 2198 C C . HIS B 1 18 ? 8.172 -21.391 -9.438 1 98.88 18 HIS B C 1
ATOM 2200 O O . HIS B 1 18 ? 8.516 -22.156 -8.531 1 98.88 18 HIS B O 1
ATOM 2206 N N . LEU B 1 19 ? 7.812 -21.844 -10.656 1 98.75 19 LEU B N 1
ATOM 2207 C CA . LEU B 1 19 ? 7.855 -23.266 -10.969 1 98.75 19 LEU B CA 1
ATOM 2208 C C . LEU B 1 19 ? 9.289 -23.781 -10.961 1 98.75 19 LEU B C 1
ATOM 2210 O O . LEU B 1 19 ? 9.539 -24.922 -10.586 1 98.75 19 LEU B O 1
ATOM 2214 N N . GLY B 1 20 ? 10.242 -22.938 -11.383 1 98.81 20 GLY B N 1
ATOM 2215 C CA . GLY B 1 20 ? 11.648 -23.266 -11.25 1 98.81 20 GLY B CA 1
ATOM 2216 C C . GLY B 1 20 ? 12.102 -23.406 -9.812 1 98.81 20 GLY B C 1
ATOM 2217 O O . GLY B 1 20 ? 12.805 -24.359 -9.461 1 98.81 20 GLY B O 1
ATOM 2218 N N . VAL B 1 21 ? 11.695 -22.469 -8.992 1 98.94 21 VAL B N 1
ATOM 2219 C CA . VAL B 1 21 ? 12.023 -22.5 -7.57 1 98.94 21 VAL B CA 1
ATOM 2220 C C . VAL B 1 21 ? 11.469 -23.766 -6.934 1 98.94 21 VAL B C 1
ATOM 2222 O O . VAL B 1 21 ? 12.188 -24.484 -6.227 1 98.94 21 VAL B O 1
ATOM 2225 N N . LEU B 1 22 ? 10.234 -24.078 -7.203 1 98.88 22 LEU B N 1
ATOM 2226 C CA . LEU B 1 22 ? 9.562 -25.234 -6.613 1 98.88 22 LEU B CA 1
ATOM 2227 C C . LEU B 1 22 ? 10.219 -26.531 -7.066 1 98.88 22 LEU B C 1
ATOM 2229 O O . LEU B 1 22 ? 10.352 -27.484 -6.281 1 98.88 22 LEU B O 1
ATOM 2233 N N . ALA B 1 23 ? 10.625 -26.594 -8.328 1 98.75 23 ALA B N 1
ATOM 2234 C CA . ALA B 1 23 ? 11.305 -27.781 -8.852 1 98.75 23 ALA B CA 1
ATOM 2235 C C . ALA B 1 23 ? 12.594 -28.047 -8.078 1 98.75 23 ALA B C 1
ATOM 2237 O O . ALA B 1 23 ? 12.859 -29.203 -7.699 1 98.75 23 ALA B O 1
ATOM 2238 N N . VAL B 1 24 ? 13.344 -27 -7.828 1 98.88 24 VAL B N 1
ATOM 2239 C CA . VAL B 1 24 ? 14.609 -27.125 -7.113 1 98.88 24 VAL B CA 1
ATOM 2240 C C . VAL B 1 24 ? 14.352 -27.594 -5.68 1 98.88 24 VAL B C 1
ATOM 2242 O O . VAL B 1 24 ? 15.047 -28.469 -5.172 1 98.88 24 VAL B O 1
ATOM 2245 N N . LEU B 1 25 ? 13.391 -27.047 -5.031 1 98.69 25 LEU B N 1
ATOM 2246 C CA . LEU B 1 25 ? 13.086 -27.406 -3.65 1 98.69 25 LEU B CA 1
ATOM 2247 C C . LEU B 1 25 ? 12.602 -28.859 -3.559 1 98.69 25 LEU B C 1
ATOM 2249 O O . LEU B 1 25 ? 12.984 -29.578 -2.637 1 98.69 25 LEU B O 1
ATOM 2253 N N . GLU B 1 26 ? 11.758 -29.219 -4.5 1 98 26 GLU B N 1
ATOM 2254 C CA . GLU B 1 26 ? 11.289 -30.594 -4.527 1 98 26 GLU B CA 1
ATOM 2255 C C . GLU B 1 26 ? 12.453 -31.562 -4.734 1 98 26 GLU B C 1
ATOM 2257 O O . GLU B 1 26 ? 12.539 -32.594 -4.059 1 98 26 GLU B O 1
ATOM 2262 N N . GLU B 1 27 ? 13.281 -31.266 -5.652 1 98.12 27 GLU B N 1
ATOM 2263 C CA . GLU B 1 27 ? 14.445 -32.094 -5.938 1 98.12 27 GLU B CA 1
ATOM 2264 C C . GLU B 1 27 ? 15.336 -32.25 -4.707 1 98.12 27 GLU B C 1
ATOM 2266 O O . GLU B 1 27 ? 15.922 -33.312 -4.48 1 98.12 27 GLU B O 1
ATOM 2271 N N . ALA B 1 28 ? 15.398 -31.25 -3.928 1 98.12 28 ALA B N 1
ATOM 2272 C CA . ALA B 1 28 ? 16.25 -31.234 -2.74 1 98.12 28 ALA B CA 1
ATOM 2273 C C . ALA B 1 28 ? 15.555 -31.891 -1.556 1 98.12 28 ALA B C 1
ATOM 2275 O O . ALA B 1 28 ? 16.141 -32.031 -0.475 1 98.12 28 ALA B O 1
ATOM 2276 N N . GLY B 1 29 ? 14.305 -32.219 -1.729 1 97.44 29 GLY B N 1
ATOM 2277 C CA . GLY B 1 29 ? 13.57 -32.938 -0.694 1 97.44 29 GLY B CA 1
ATOM 2278 C C . GLY B 1 29 ? 13.016 -32.031 0.376 1 97.44 29 GLY B C 1
ATOM 2279 O O . GLY B 1 29 ? 12.773 -32.438 1.508 1 97.44 29 GLY B O 1
ATOM 2280 N N . VAL B 1 30 ? 12.852 -30.797 0.093 1 98 30 VAL B N 1
ATOM 2281 C CA . VAL B 1 30 ? 12.266 -29.859 1.054 1 98 30 VAL B CA 1
ATOM 2282 C C . VAL B 1 30 ? 10.766 -30.094 1.164 1 98 30 VAL B C 1
ATOM 2284 O O . VAL B 1 30 ? 10.031 -29.969 0.178 1 98 30 VAL B O 1
ATOM 2287 N N . PRO B 1 31 ? 10.297 -30.438 2.326 1 97.94 31 PRO B N 1
ATOM 2288 C CA . PRO B 1 31 ? 8.852 -30.578 2.461 1 97.94 31 PRO B CA 1
ATOM 2289 C C . PRO B 1 31 ? 8.109 -29.25 2.355 1 97.94 31 PRO B C 1
ATOM 2291 O O . PRO B 1 31 ? 8.383 -28.328 3.119 1 97.94 31 PRO B O 1
ATOM 2294 N N . ILE B 1 32 ? 7.211 -29.188 1.432 1 98.44 32 ILE B N 1
ATOM 2295 C CA . ILE B 1 32 ? 6.387 -28 1.263 1 98.44 32 ILE B CA 1
ATOM 2296 C C . ILE B 1 32 ? 5.062 -28.188 2 1 98.44 32 ILE B C 1
ATOM 2298 O O . ILE B 1 32 ? 4.25 -29.031 1.633 1 98.44 32 ILE B O 1
ATOM 2302 N N . ARG B 1 33 ? 4.844 -27.312 2.98 1 98.5 33 ARG B N 1
ATOM 2303 C CA . ARG B 1 33 ? 3.719 -27.484 3.895 1 98.5 33 ARG B CA 1
ATOM 2304 C C . ARG B 1 33 ? 2.576 -26.531 3.539 1 98.5 33 ARG B C 1
ATOM 2306 O O . ARG B 1 33 ? 1.478 -26.641 4.09 1 98.5 33 ARG B O 1
ATOM 2313 N N . GLY B 1 34 ? 2.795 -25.672 2.643 1 98.75 34 GLY B N 1
ATOM 2314 C CA . GLY B 1 34 ? 1.787 -24.734 2.182 1 98.75 34 GLY B CA 1
ATOM 2315 C C . GLY B 1 34 ? 2.26 -23.859 1.027 1 98.75 34 GLY B C 1
ATOM 2316 O O . GLY B 1 34 ? 3.457 -23.609 0.892 1 98.75 34 GLY B O 1
ATOM 2317 N N . LEU B 1 35 ? 1.343 -23.484 0.208 1 98.94 35 LEU B N 1
ATOM 2318 C CA . LEU B 1 35 ? 1.602 -22.578 -0.899 1 98.94 35 LEU B CA 1
ATOM 2319 C C . LEU B 1 35 ? 0.618 -21.406 -0.883 1 98.94 35 LEU B C 1
ATOM 2321 O O . LEU B 1 35 ? -0.598 -21.625 -0.869 1 98.94 35 LEU B O 1
ATOM 2325 N N . ALA B 1 36 ? 1.117 -20.234 -0.768 1 98.94 36 ALA B N 1
ATOM 2326 C CA . ALA B 1 36 ? 0.344 -19.016 -0.988 1 98.94 36 ALA B CA 1
ATOM 2327 C C . ALA B 1 36 ? 0.818 -18.281 -2.24 1 98.94 36 ALA B C 1
ATOM 2329 O O . ALA B 1 36 ? 2.016 -18.25 -2.537 1 98.94 36 ALA B O 1
ATOM 2330 N N . GLY B 1 37 ? -0.128 -17.766 -2.975 1 98.94 37 GLY B N 1
ATOM 2331 C CA . GLY B 1 37 ? 0.264 -17.094 -4.207 1 98.94 37 GLY B CA 1
ATOM 2332 C C . GLY B 1 37 ? -0.57 -15.867 -4.512 1 98.94 37 GLY B C 1
ATOM 2333 O O . GLY B 1 37 ? -1.741 -15.789 -4.137 1 98.94 37 GLY B O 1
ATOM 2334 N N . SER B 1 38 ? -0.013 -14.906 -5.188 1 98.75 38 SER B N 1
ATOM 2335 C CA . SER B 1 38 ? -0.667 -13.695 -5.688 1 98.75 38 SER B CA 1
ATOM 2336 C C . SER B 1 38 ? -0.429 -13.516 -7.184 1 98.75 38 SER B C 1
ATOM 2338 O O . SER B 1 38 ? 0.715 -13.531 -7.641 1 98.75 38 SER B O 1
ATOM 2340 N N . SER B 1 39 ? -1.511 -13.258 -7.945 1 97.75 39 SER B N 1
ATOM 2341 C CA . SER B 1 39 ? -1.409 -13.062 -9.391 1 97.75 39 SER B CA 1
ATOM 2342 C C . SER B 1 39 ? -0.69 -14.227 -10.055 1 97.75 39 SER B C 1
ATOM 2344 O O . SER B 1 39 ? -1.09 -15.383 -9.898 1 97.75 39 SER B O 1
ATOM 2346 N N . ALA B 1 40 ? 0.373 -14.062 -10.766 1 97.31 40 ALA B N 1
ATOM 2347 C CA . ALA B 1 40 ? 1.127 -15.141 -11.391 1 97.31 40 ALA B CA 1
ATOM 2348 C C . ALA B 1 40 ? 1.584 -16.172 -10.352 1 97.31 40 ALA B C 1
ATOM 2350 O O . ALA B 1 40 ? 1.674 -17.359 -10.648 1 97.31 40 ALA B O 1
ATOM 2351 N N . GLY B 1 41 ? 1.859 -15.688 -9.164 1 98.75 41 GLY B N 1
ATOM 2352 C CA . GLY B 1 41 ? 2.17 -16.594 -8.07 1 98.75 41 GLY B CA 1
ATOM 2353 C C . GLY B 1 41 ? 1.008 -17.5 -7.699 1 98.75 41 GLY B C 1
ATOM 2354 O O . GLY B 1 41 ? 1.208 -18.656 -7.336 1 98.75 41 GLY B O 1
ATOM 2355 N N . ALA B 1 42 ? -0.185 -16.938 -7.762 1 98.88 42 ALA B N 1
ATOM 2356 C CA . ALA B 1 42 ? -1.373 -17.75 -7.512 1 98.88 42 ALA B CA 1
ATOM 2357 C C . ALA B 1 42 ? -1.507 -18.859 -8.547 1 98.88 42 ALA B C 1
ATOM 2359 O O . ALA B 1 42 ? -1.812 -20.016 -8.203 1 98.88 42 ALA B O 1
ATOM 2360 N N . LEU B 1 43 ? -1.283 -18.5 -9.812 1 98.19 43 LEU B N 1
ATOM 2361 C CA . LEU B 1 43 ? -1.308 -19.5 -10.875 1 98.19 43 LEU B CA 1
ATOM 2362 C C . LEU B 1 43 ? -0.262 -20.578 -10.625 1 98.19 43 LEU B C 1
ATOM 2364 O O . LEU B 1 43 ? -0.566 -21.766 -10.703 1 98.19 43 LEU B O 1
ATOM 2368 N N . ALA B 1 44 ? 0.932 -20.219 -10.305 1 98.75 44 ALA B N 1
ATOM 2369 C CA . ALA B 1 44 ? 2.018 -21.156 -10.07 1 98.75 44 ALA B CA 1
ATOM 2370 C C . ALA B 1 44 ? 1.714 -22.062 -8.875 1 98.75 44 ALA B C 1
ATOM 2372 O O . ALA B 1 44 ? 1.929 -23.266 -8.93 1 98.75 44 ALA B O 1
ATOM 2373 N N . ALA B 1 45 ? 1.239 -21.438 -7.812 1 98.94 45 ALA B N 1
ATOM 2374 C CA . ALA B 1 45 ? 0.912 -22.188 -6.605 1 98.94 45 ALA B CA 1
ATOM 2375 C C . ALA B 1 45 ? -0.151 -23.25 -6.891 1 98.94 45 ALA B C 1
ATOM 2377 O O . ALA B 1 45 ? 0.015 -24.406 -6.535 1 98.94 45 ALA B O 1
ATOM 2378 N N . ALA B 1 46 ? -1.206 -22.797 -7.555 1 98.75 46 ALA B N 1
ATOM 2379 C CA . ALA B 1 46 ? -2.297 -23.719 -7.883 1 98.75 46 ALA B CA 1
ATOM 2380 C C . ALA B 1 46 ? -1.831 -24.812 -8.844 1 98.75 46 ALA B C 1
ATOM 2382 O O . ALA B 1 46 ? -2.111 -25.984 -8.641 1 98.75 46 ALA B O 1
ATOM 2383 N N . ALA B 1 47 ? -1.155 -24.406 -9.898 1 98.56 47 ALA B N 1
ATOM 2384 C CA . ALA B 1 47 ? -0.661 -25.375 -10.875 1 98.56 47 ALA B CA 1
ATOM 2385 C C . ALA B 1 47 ? 0.2 -26.438 -10.203 1 98.56 47 ALA B C 1
ATOM 2387 O O . ALA B 1 47 ? -0.043 -27.625 -10.367 1 98.56 47 ALA B O 1
ATOM 2388 N N . TRP B 1 48 ? 1.143 -26.016 -9.383 1 98.75 48 TRP B N 1
ATOM 2389 C CA . TRP B 1 48 ? 2.045 -26.938 -8.719 1 98.75 48 TRP B CA 1
ATOM 2390 C C . TRP B 1 48 ? 1.275 -27.875 -7.793 1 98.75 48 TRP B C 1
ATOM 2392 O O . TRP B 1 48 ? 1.491 -29.094 -7.809 1 98.75 48 TRP B O 1
ATOM 2402 N N . ALA B 1 49 ? 0.407 -27.328 -7.016 1 98.62 49 ALA B N 1
ATOM 2403 C CA . ALA B 1 49 ? -0.351 -28.094 -6.035 1 98.62 49 ALA B CA 1
ATOM 2404 C C . ALA B 1 49 ? -1.175 -29.188 -6.719 1 98.62 49 ALA B C 1
ATOM 2406 O O . ALA B 1 49 ? -1.338 -30.281 -6.176 1 98.62 49 ALA B O 1
ATOM 2407 N N . PHE B 1 50 ? -1.647 -28.891 -7.898 1 98.12 50 PHE B N 1
ATOM 2408 C CA . PHE B 1 50 ? -2.527 -29.828 -8.586 1 98.12 50 PHE B CA 1
ATOM 2409 C C . PHE B 1 50 ? -1.771 -30.594 -9.664 1 98.12 50 PHE B C 1
ATOM 2411 O O . PHE B 1 50 ? -2.383 -31.172 -10.562 1 98.12 50 PHE B O 1
ATOM 2418 N N . GLY B 1 51 ? -0.456 -30.469 -9.688 1 97.38 51 GLY B N 1
ATOM 2419 C CA . GLY B 1 51 ? 0.377 -31.391 -10.438 1 97.38 51 GLY B CA 1
ATOM 2420 C C . GLY B 1 51 ? 0.768 -30.859 -11.805 1 97.38 51 GLY B C 1
ATOM 2421 O O . GLY B 1 51 ? 1.34 -31.594 -12.617 1 97.38 51 GLY B O 1
ATOM 2422 N N . HIS B 1 52 ? 0.407 -29.625 -12.117 1 97 52 HIS B N 1
ATOM 2423 C CA . HIS B 1 52 ? 0.828 -29 -13.359 1 97 52 HIS B CA 1
ATOM 2424 C C . HIS B 1 52 ? 2.176 -28.297 -13.195 1 97 52 HIS B C 1
ATOM 2426 O O . HIS B 1 52 ? 2.24 -27.078 -13.141 1 97 52 HIS B O 1
ATOM 2432 N N . LYS B 1 53 ? 3.225 -29.047 -13.367 1 97.5 53 LYS B N 1
ATOM 2433 C CA . LYS B 1 53 ? 4.543 -28.562 -12.977 1 97.5 53 LYS B CA 1
ATOM 2434 C C . LYS B 1 53 ? 5.328 -28.062 -14.18 1 97.5 53 LYS B C 1
ATOM 2436 O O . LYS B 1 53 ? 6.359 -27.406 -14.031 1 97.5 53 LYS B O 1
ATOM 2441 N N . ASP B 1 54 ? 4.832 -28.344 -15.383 1 96.56 54 ASP B N 1
ATOM 2442 C CA . ASP B 1 54 ? 5.496 -27.891 -16.609 1 96.56 54 ASP B CA 1
ATOM 2443 C C . ASP B 1 54 ? 5.117 -26.453 -16.953 1 96.56 54 ASP B C 1
ATOM 244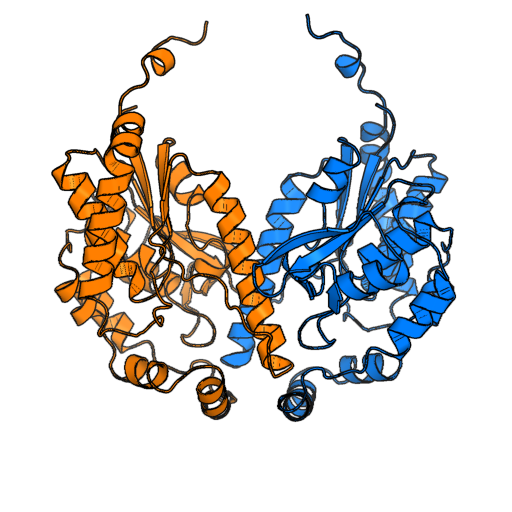5 O O . ASP B 1 54 ? 3.973 -26.188 -17.312 1 96.56 54 ASP B O 1
ATOM 2449 N N . PRO B 1 55 ? 6.137 -25.562 -16.906 1 95.81 55 PRO B N 1
ATOM 2450 C CA . PRO B 1 55 ? 5.805 -24.172 -17.156 1 95.81 55 PRO B CA 1
ATOM 2451 C C . PRO B 1 55 ? 5.27 -23.922 -18.578 1 95.81 55 PRO B C 1
ATOM 2453 O O . PRO B 1 55 ? 4.426 -23.047 -18.781 1 95.81 55 PRO B O 1
ATOM 2456 N N . TRP B 1 56 ? 5.738 -24.672 -19.547 1 94.31 56 TRP B N 1
ATOM 2457 C CA . TRP B 1 56 ? 5.309 -24.484 -20.938 1 94.31 56 TRP B CA 1
ATOM 2458 C C . TRP B 1 56 ? 3.84 -24.875 -21.094 1 94.31 56 TRP B C 1
ATOM 2460 O O . TRP B 1 56 ? 3.088 -24.188 -21.797 1 94.31 56 TRP B O 1
ATOM 2470 N N . ARG B 1 57 ? 3.428 -25.906 -20.469 1 93.75 57 ARG B N 1
ATOM 2471 C CA . ARG B 1 57 ? 2.037 -26.328 -20.531 1 93.75 57 ARG B CA 1
ATOM 2472 C C . ARG B 1 57 ? 1.117 -25.344 -19.828 1 93.75 57 ARG B C 1
ATOM 2474 O O . ARG B 1 57 ? 0.032 -25.031 -20.328 1 93.75 57 ARG B O 1
ATOM 2481 N N . VAL B 1 58 ? 1.524 -24.906 -18.688 1 94.94 58 VAL B N 1
ATOM 2482 C CA . VAL B 1 58 ? 0.748 -23.906 -17.953 1 94.94 58 VAL B CA 1
ATOM 2483 C C . VAL B 1 58 ? 0.594 -22.656 -18.797 1 94.94 58 VAL B C 1
ATOM 2485 O O . VAL B 1 58 ? -0.502 -22.094 -18.906 1 94.94 58 VAL B O 1
ATOM 2488 N N . HIS B 1 59 ? 1.688 -22.234 -19.391 1 92.25 59 HIS B N 1
ATOM 2489 C CA . HIS B 1 59 ? 1.691 -21.031 -20.219 1 92.25 59 HIS B CA 1
ATOM 2490 C C . HIS B 1 59 ? 0.757 -21.188 -21.422 1 92.25 59 HIS B C 1
ATOM 2492 O O . HIS B 1 59 ? 0 -20.266 -21.75 1 92.25 59 HIS B O 1
ATOM 2498 N N . GLU B 1 60 ? 0.851 -22.266 -22.062 1 88.81 60 GLU B N 1
ATOM 2499 C CA . GLU B 1 60 ? 0.027 -22.531 -23.234 1 88.81 60 GLU B CA 1
ATOM 2500 C C . GLU B 1 60 ? -1.459 -22.469 -22.891 1 88.81 60 GLU B C 1
ATOM 2502 O O . GLU B 1 60 ? -2.27 -22.016 -23.703 1 88.81 60 GLU B O 1
ATOM 2507 N N . ALA B 1 61 ? -1.764 -22.859 -21.781 1 87.81 61 ALA B N 1
ATOM 2508 C CA . ALA B 1 61 ? -3.164 -22.906 -21.359 1 87.81 61 ALA B CA 1
ATOM 2509 C C . ALA B 1 61 ? -3.734 -21.5 -21.188 1 87.81 61 ALA B C 1
ATOM 2511 O O . ALA B 1 61 ? -4.926 -21.281 -21.406 1 87.81 61 ALA B O 1
ATOM 2512 N N . ILE B 1 62 ? -2.863 -20.562 -20.812 1 84.19 62 ILE B N 1
ATOM 2513 C CA . ILE B 1 62 ? -3.438 -19.281 -20.438 1 84.19 62 ILE B CA 1
ATOM 2514 C C . ILE B 1 62 ? -2.982 -18.203 -21.406 1 84.19 62 ILE B C 1
ATOM 2516 O O . ILE B 1 62 ? -3.451 -17.062 -21.344 1 84.19 62 ILE B O 1
ATOM 2520 N N . PHE B 1 63 ? -2.098 -18.547 -22.25 1 74.81 63 PHE B N 1
ATOM 2521 C CA . PHE B 1 63 ? -1.517 -17.594 -23.188 1 74.81 63 PHE B CA 1
ATOM 2522 C C . PHE B 1 63 ? -2.596 -16.969 -24.062 1 74.81 63 PHE B C 1
ATOM 2524 O O . PHE B 1 63 ? -3.434 -17.672 -24.625 1 74.81 63 PHE B O 1
ATOM 2531 N N . ASP B 1 64 ? -2.645 -15.742 -24.016 1 65.62 64 ASP B N 1
ATOM 2532 C CA . ASP B 1 64 ? -3.541 -14.945 -24.844 1 65.62 64 ASP B CA 1
ATOM 2533 C C . ASP B 1 64 ? -2.754 -13.992 -25.75 1 65.62 64 ASP B C 1
ATOM 2535 O O . ASP B 1 64 ? -2.16 -13.023 -25.266 1 65.62 64 ASP B O 1
ATOM 2539 N N . ARG B 1 65 ? -2.738 -14.281 -27.016 1 61.34 65 ARG B N 1
ATOM 2540 C CA . ARG B 1 65 ? -1.972 -13.523 -28 1 61.34 65 ARG B CA 1
ATOM 2541 C C . ARG B 1 65 ? -2.373 -12.055 -28 1 61.34 65 ARG B C 1
ATOM 2543 O O . ARG B 1 65 ? -1.536 -11.18 -28.219 1 61.34 65 ARG B O 1
ATOM 2550 N N . GLU B 1 66 ? -3.643 -11.797 -27.812 1 61 66 GLU B N 1
ATOM 2551 C CA . GLU B 1 66 ? -4.121 -10.414 -27.828 1 61 66 GLU B CA 1
ATOM 2552 C C . GLU B 1 66 ? -3.492 -9.602 -26.703 1 61 66 GLU B C 1
ATOM 2554 O O . GLU B 1 66 ? -3.086 -8.461 -26.906 1 61 66 GLU B O 1
ATOM 2559 N N . VAL B 1 67 ? -3.359 -10.234 -25.656 1 60.94 67 VAL B N 1
ATOM 2560 C CA . VAL B 1 67 ? -2.76 -9.57 -24.5 1 60.94 67 VAL B CA 1
ATOM 2561 C C . VAL B 1 67 ? -1.27 -9.344 -24.75 1 60.94 67 VAL B C 1
ATOM 2563 O O . VAL B 1 67 ? -0.73 -8.281 -24.438 1 60.94 67 VAL B O 1
ATOM 2566 N N . ALA B 1 68 ? -0.636 -10.336 -25.375 1 62.03 68 ALA B N 1
ATOM 2567 C CA . ALA B 1 68 ? 0.791 -10.242 -25.672 1 62.03 68 ALA B CA 1
ATOM 2568 C C . ALA B 1 68 ? 1.078 -9.086 -26.625 1 62.03 68 ALA B C 1
ATOM 2570 O O . ALA B 1 68 ? 2.092 -8.398 -26.484 1 62.03 68 ALA B O 1
ATOM 2571 N N . GLU B 1 69 ? 0.307 -8.898 -27.547 1 59.59 69 GLU B N 1
ATOM 2572 C CA . GLU B 1 69 ? 0.484 -7.84 -28.531 1 59.59 69 GLU B CA 1
ATOM 2573 C C . GLU B 1 69 ? 0.281 -6.461 -27.922 1 59.59 69 GLU B C 1
ATOM 2575 O O . GLU B 1 69 ? 0.964 -5.5 -28.281 1 59.59 69 GLU B O 1
ATOM 2580 N N . LEU B 1 70 ? -0.591 -6.402 -27 1 55.5 70 LEU B N 1
ATOM 2581 C CA . LEU B 1 70 ? -0.833 -5.133 -26.328 1 55.5 70 LEU B CA 1
ATOM 2582 C C . LEU B 1 70 ? 0.369 -4.73 -25.484 1 55.5 70 LEU B C 1
ATOM 2584 O O . LEU B 1 70 ? 0.701 -3.549 -25.391 1 55.5 70 LEU B O 1
ATOM 2588 N N . SER B 1 71 ? 1.065 -5.773 -25.016 1 53.97 71 SER B N 1
ATOM 2589 C CA . SER B 1 71 ? 2.205 -5.551 -24.125 1 53.97 71 SER B CA 1
ATOM 2590 C C . SER B 1 71 ? 3.455 -5.18 -24.922 1 53.97 71 SER B C 1
ATOM 2592 O O . SER B 1 71 ? 4.301 -4.426 -24.438 1 53.97 71 SER B O 1
ATOM 2594 N N . ARG B 1 72 ? 3.861 -6.047 -26.047 1 47.38 72 ARG B N 1
ATOM 2595 C CA . ARG B 1 72 ? 5.02 -5.723 -26.875 1 47.38 72 ARG B CA 1
ATOM 2596 C C . ARG B 1 72 ? 4.961 -4.273 -27.359 1 47.38 72 ARG B C 1
ATOM 2598 O O . ARG B 1 72 ? 5.969 -3.723 -27.797 1 47.38 72 ARG B O 1
ATOM 2605 N N . ALA B 1 73 ? 3.844 -3.889 -27.703 1 42.81 73 ALA B N 1
ATOM 2606 C CA . ALA B 1 73 ? 3.773 -2.49 -28.109 1 42.81 73 ALA B CA 1
ATOM 2607 C C . ALA B 1 73 ? 4.195 -1.562 -26.984 1 42.81 73 ALA B C 1
ATOM 2609 O O . ALA B 1 73 ? 3.729 -1.706 -25.844 1 42.81 73 ALA B O 1
ATOM 2610 N N . GLY B 1 74 ? 5.375 -1.17 -26.672 1 38.53 74 GLY B N 1
ATOM 2611 C CA . GLY B 1 74 ? 6.176 -0.444 -25.703 1 38.53 74 GLY B CA 1
ATOM 2612 C C . GLY B 1 74 ? 5.355 0.129 -24.562 1 38.53 74 GLY B C 1
ATOM 2613 O O . GLY B 1 74 ? 4.121 0.065 -24.578 1 38.53 74 GLY B O 1
ATOM 2614 N N . SER B 1 75 ? 6.078 1.131 -23.625 1 35.5 75 SER B N 1
ATOM 2615 C CA . SER B 1 75 ? 5.969 1.615 -22.25 1 35.5 75 SER B CA 1
ATOM 2616 C C . SER B 1 75 ? 4.586 2.205 -21.984 1 35.5 75 SER B C 1
ATOM 2618 O O . SER B 1 75 ? 3.699 2.133 -22.828 1 35.5 75 SER B O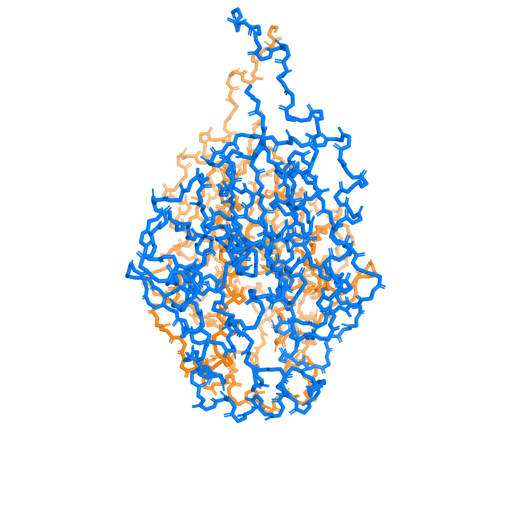 1
ATOM 2620 N N . LEU B 1 76 ? 4.672 3.613 -21.594 1 34.84 76 LEU B N 1
ATOM 2621 C CA . LEU B 1 76 ? 3.824 4.777 -21.375 1 34.84 76 LEU B CA 1
ATOM 2622 C C . LEU B 1 76 ? 2.928 5.039 -22.578 1 34.84 76 LEU B C 1
ATOM 2624 O O . LEU B 1 76 ? 1.985 5.832 -22.5 1 34.84 76 LEU B O 1
ATOM 2628 N N . ARG B 1 77 ? 3.402 4.848 -23.828 1 36.09 77 ARG B N 1
ATOM 2629 C CA . ARG B 1 77 ? 2.791 5.207 -25.094 1 36.09 77 ARG B CA 1
ATOM 2630 C C . ARG B 1 77 ? 1.586 4.32 -25.391 1 36.09 77 ARG B C 1
ATOM 2632 O O . ARG B 1 77 ? 0.648 4.746 -26.078 1 36.09 77 ARG B O 1
ATOM 2639 N N . ALA B 1 78 ? 1.702 3.066 -25.25 1 39 78 ALA B N 1
ATOM 2640 C CA . ALA B 1 78 ? 0.567 2.164 -25.438 1 39 78 ALA B CA 1
ATOM 2641 C C . ALA B 1 78 ? -0.539 2.465 -24.438 1 39 78 ALA B C 1
ATOM 2643 O O . ALA B 1 78 ? -1.723 2.291 -24.734 1 39 78 ALA B O 1
ATOM 2644 N N . LEU B 1 79 ? -0.193 2.812 -23.281 1 38.53 79 LEU B N 1
ATOM 2645 C CA . LEU B 1 79 ? -1.226 3.324 -22.375 1 38.53 79 LEU B CA 1
ATOM 2646 C C . LEU B 1 79 ? -1.969 4.492 -23.016 1 38.53 79 LEU B C 1
ATOM 2648 O O . LEU B 1 79 ? -3.18 4.637 -22.844 1 38.53 79 LEU B O 1
ATOM 2652 N N . ALA B 1 80 ? -1.281 5.324 -23.812 1 36.66 80 ALA B N 1
ATOM 2653 C CA . ALA B 1 80 ? -1.989 6.293 -24.641 1 36.66 80 ALA B CA 1
ATOM 2654 C C . ALA B 1 80 ? -2.949 5.594 -25.594 1 36.66 80 ALA B C 1
ATOM 2656 O O . ALA B 1 80 ? -4.051 6.086 -25.844 1 36.66 80 ALA B O 1
ATOM 2657 N N . ARG B 1 81 ? -2.529 4.652 -26.344 1 37.25 81 ARG B N 1
ATOM 2658 C CA . ARG B 1 81 ? -3.455 3.908 -27.188 1 37.25 81 ARG B CA 1
ATOM 2659 C C . ARG B 1 81 ? -4.574 3.283 -26.359 1 37.25 81 ARG B C 1
ATOM 2661 O O . ARG B 1 81 ? -5.641 2.963 -26.891 1 37.25 81 ARG B O 1
ATOM 2668 N N . LEU B 1 82 ? -4.246 2.928 -25.109 1 40.62 82 LEU B N 1
ATOM 2669 C CA . LEU B 1 82 ? -5.348 2.562 -24.219 1 40.62 82 LEU B CA 1
ATOM 2670 C C . LEU B 1 82 ? -6.203 3.781 -23.891 1 40.62 82 LEU B C 1
ATOM 2672 O O . LEU B 1 82 ? -7.312 3.641 -23.375 1 40.62 82 LEU B O 1
ATOM 2676 N N . PHE B 1 83 ? -5.871 4.848 -24.047 1 40.53 83 PHE B N 1
ATOM 2677 C CA . PHE B 1 83 ? -6.824 5.949 -24.031 1 40.53 83 PHE B CA 1
ATOM 2678 C C . PHE B 1 83 ? -8.039 5.625 -24.891 1 40.53 83 PHE B C 1
ATOM 2680 O O . PHE B 1 83 ? -9.156 6.059 -24.594 1 40.53 83 PHE B O 1
ATOM 2687 N N . ILE B 1 84 ? -7.812 5.035 -26 1 36.72 84 ILE B N 1
ATOM 2688 C CA . ILE B 1 84 ? -8.961 4.594 -26.781 1 36.72 84 ILE B CA 1
ATOM 2689 C C . ILE B 1 84 ? -9.734 3.535 -26.016 1 36.72 84 ILE B C 1
ATOM 2691 O O . ILE B 1 84 ? -10.945 3.369 -26.203 1 36.72 84 ILE B O 1
ATOM 2695 N N . ALA B 1 85 ? -9.141 2.738 -25.25 1 42.66 85 ALA B N 1
ATOM 2696 C CA . ALA B 1 85 ? -9.828 1.784 -24.375 1 42.66 85 ALA B CA 1
ATOM 2697 C C . ALA B 1 85 ? -10.531 2.498 -23.234 1 42.66 85 ALA B C 1
ATOM 2699 O O . ALA B 1 85 ? -11.117 1.853 -22.359 1 42.66 85 ALA B O 1
ATOM 2700 N N . PHE B 1 86 ? -10.469 3.719 -22.922 1 43.91 86 PHE B N 1
ATOM 2701 C CA . PHE B 1 86 ? -11.047 4.703 -22.016 1 43.91 86 PHE B CA 1
ATOM 2702 C C . PHE B 1 86 ? -12.562 4.582 -21.969 1 43.91 86 PHE B C 1
ATOM 2704 O O . PHE B 1 86 ? -13.211 5.121 -21.078 1 43.91 86 PHE B O 1
ATOM 2711 N N . ARG B 1 87 ? -12.945 3.91 -23.094 1 46.09 87 ARG B N 1
A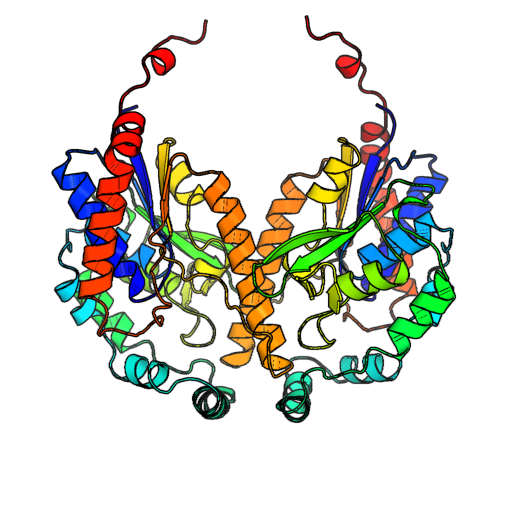TOM 2712 C CA . ARG B 1 87 ? -14.398 3.957 -23.094 1 46.09 87 ARG B CA 1
ATOM 2713 C C . ARG B 1 87 ? -14.992 2.639 -22.609 1 46.09 87 ARG B C 1
ATOM 2715 O O . ARG B 1 87 ? -16.219 2.48 -22.562 1 46.09 87 ARG B O 1
ATOM 2722 N N . ARG B 1 88 ? -13.992 1.55 -22.344 1 51.5 88 ARG B N 1
ATOM 2723 C CA . ARG B 1 88 ? -14.547 0.274 -21.906 1 51.5 88 ARG B CA 1
ATOM 2724 C C . ARG B 1 88 ? -14 -0.12 -20.531 1 51.5 88 ARG B C 1
ATOM 2726 O O . ARG B 1 88 ? -12.906 0.296 -20.156 1 51.5 88 ARG B O 1
ATOM 2733 N N . PRO B 1 89 ? -14.867 -0.792 -19.75 1 46.34 89 PRO B N 1
ATOM 2734 C CA . PRO B 1 89 ? -14.5 -1.174 -18.375 1 46.34 89 PRO B CA 1
ATOM 2735 C C . PRO B 1 89 ? -13.219 -1.999 -18.312 1 46.34 89 PRO B C 1
ATOM 2737 O O . PRO B 1 89 ? -12.523 -1.995 -17.297 1 46.34 89 PRO B O 1
ATOM 2740 N N . ALA B 1 90 ? -12.906 -2.848 -19.391 1 53.78 90 ALA B N 1
ATOM 2741 C CA . ALA B 1 90 ? -11.68 -3.629 -19.469 1 53.78 90 ALA B CA 1
ATOM 2742 C C . ALA B 1 90 ? -11.117 -3.619 -20.891 1 53.78 90 ALA B C 1
ATOM 2744 O O . ALA B 1 90 ? -11.875 -3.6 -21.859 1 53.78 90 ALA B O 1
ATOM 2745 N N . VAL B 1 91 ? -9.812 -3.613 -20.938 1 57.19 91 VAL B N 1
ATOM 2746 C CA . VAL B 1 91 ? -9.172 -3.527 -22.25 1 57.19 91 VAL B CA 1
ATOM 2747 C C . VAL B 1 91 ? -9.242 -4.883 -22.953 1 57.19 91 VAL B C 1
ATOM 2749 O O . VAL B 1 91 ? -9.359 -4.953 -24.172 1 57.19 91 VAL B O 1
ATOM 2752 N N . VAL B 1 92 ? -9.156 -5.949 -22.094 1 63.25 92 VAL B N 1
ATOM 2753 C CA . VAL B 1 92 ? -9.102 -7.293 -22.656 1 63.25 92 VAL B CA 1
ATOM 2754 C C . VAL B 1 92 ? -10.219 -8.148 -22.078 1 63.25 92 VAL B C 1
ATOM 2756 O O . VAL B 1 92 ? -10.539 -8.039 -20.891 1 63.25 92 VAL B O 1
ATOM 2759 N N . ASP B 1 93 ? -10.844 -8.844 -22.953 1 66.81 93 ASP B N 1
ATOM 2760 C CA . ASP B 1 93 ? -11.797 -9.852 -22.484 1 66.81 93 ASP B CA 1
ATOM 2761 C C . ASP B 1 93 ? -11.07 -11.039 -21.859 1 66.81 93 ASP B C 1
ATOM 2763 O O . ASP B 1 93 ? -10.047 -11.492 -22.375 1 66.81 93 ASP B O 1
ATOM 2767 N N . THR B 1 94 ? -11.562 -11.375 -20.656 1 71.44 94 THR B N 1
ATOM 2768 C CA . THR B 1 94 ? -10.906 -12.445 -19.922 1 71.44 94 THR B CA 1
ATOM 2769 C C . THR B 1 94 ? -11.367 -13.812 -20.422 1 71.44 94 THR B C 1
ATOM 2771 O O . THR B 1 94 ? -11.039 -14.844 -19.812 1 71.44 94 THR B O 1
ATOM 2774 N N . ASP B 1 95 ? -12 -13.898 -21.438 1 78 95 ASP B N 1
ATOM 2775 C CA . ASP B 1 95 ? -12.602 -15.156 -21.859 1 78 95 ASP B CA 1
ATOM 2776 C C . ASP B 1 95 ? -11.531 -16.219 -22.141 1 78 95 ASP B C 1
ATOM 2778 O O . ASP B 1 95 ? -11.664 -17.359 -21.703 1 78 95 ASP B O 1
ATOM 2782 N N . ARG B 1 96 ? -10.539 -15.812 -22.719 1 79.31 96 ARG B N 1
ATOM 2783 C CA . ARG B 1 96 ? -9.5 -16.781 -23.062 1 79.31 96 ARG B CA 1
ATOM 2784 C C . ARG B 1 96 ? -8.781 -17.281 -21.812 1 79.31 96 ARG B C 1
ATOM 2786 O O . ARG B 1 96 ? -8.508 -18.469 -21.672 1 79.31 96 ARG B O 1
ATOM 2793 N N . ILE B 1 97 ? -8.461 -16.422 -20.922 1 88.5 97 ILE B N 1
ATOM 2794 C CA . ILE B 1 97 ? -7.793 -16.797 -19.688 1 88.5 97 ILE B CA 1
ATOM 2795 C C . ILE B 1 97 ? -8.703 -17.703 -18.859 1 88.5 97 ILE B C 1
ATOM 2797 O O . ILE B 1 97 ? -8.258 -18.719 -18.328 1 88.5 97 ILE B O 1
ATOM 2801 N N . GLU B 1 98 ? -9.945 -17.297 -18.812 1 92.12 98 GLU B N 1
ATOM 2802 C CA . GLU B 1 98 ? -10.922 -18.078 -18.078 1 92.12 98 GLU B CA 1
ATOM 2803 C C . GLU B 1 98 ? -11.031 -19.5 -18.641 1 92.12 98 GLU B C 1
ATOM 2805 O O . GLU B 1 98 ? -11 -20.469 -17.891 1 92.12 98 GLU B O 1
ATOM 2810 N N . GLU B 1 99 ? -11.133 -19.625 -19.891 1 91.5 99 GLU B N 1
ATOM 2811 C CA . GLU B 1 99 ? -11.234 -20.938 -20.547 1 91.5 99 GLU B CA 1
ATOM 2812 C C . GLU B 1 99 ? -9.969 -21.75 -20.328 1 91.5 99 GLU B C 1
ATOM 2814 O O . GLU B 1 99 ? -10.039 -22.969 -20.109 1 91.5 99 GLU B O 1
ATOM 2819 N N . GLY B 1 100 ? -8.875 -21.125 -20.422 1 92.88 100 GLY B N 1
ATOM 2820 C CA . GLY B 1 100 ? -7.617 -21.797 -20.172 1 92.88 100 GLY B CA 1
ATOM 2821 C C . GLY B 1 100 ? -7.496 -22.328 -18.766 1 92.88 100 GLY B C 1
ATOM 2822 O O . GLY B 1 100 ? -7.039 -23.453 -18.547 1 92.88 100 GLY B O 1
ATOM 2823 N N . LEU B 1 101 ? -7.926 -21.578 -17.828 1 96.38 101 LEU B N 1
ATOM 2824 C CA . LEU B 1 101 ? -7.895 -21.984 -16.438 1 96.38 101 LEU B CA 1
ATOM 2825 C C . LEU B 1 101 ? -8.859 -23.141 -16.188 1 96.38 101 LEU B C 1
ATOM 2827 O O . LEU B 1 101 ? -8.531 -24.078 -15.453 1 96.38 101 LEU B O 1
ATOM 2831 N N . LYS B 1 102 ? -10.023 -23.031 -16.812 1 96.06 102 LYS B N 1
ATOM 2832 C CA . LYS B 1 102 ? -10.992 -24.125 -16.688 1 96.06 102 LYS B CA 1
ATOM 2833 C C . LYS B 1 102 ? -10.445 -25.406 -17.297 1 96.06 102 LYS B C 1
ATOM 2835 O O . LYS B 1 102 ? -10.695 -26.5 -16.766 1 96.06 102 LYS B O 1
ATOM 2840 N N . ALA B 1 103 ? -9.75 -25.266 -18.344 1 94.19 103 ALA B N 1
ATOM 2841 C CA . ALA B 1 103 ? -9.148 -26.438 -18.984 1 94.19 103 ALA B CA 1
ATOM 2842 C C . ALA B 1 103 ? -8.055 -27.031 -18.094 1 94.19 103 ALA B C 1
ATOM 2844 O O . ALA B 1 103 ? -7.91 -28.266 -18.031 1 94.19 103 ALA B O 1
ATOM 2845 N N . LEU B 1 104 ? -7.332 -26.25 -17.438 1 95.25 104 LEU B N 1
ATOM 2846 C CA . LEU B 1 104 ? -6.203 -26.688 -16.609 1 95.25 104 LEU B CA 1
ATOM 2847 C C . LEU B 1 104 ? -6.684 -27.344 -15.32 1 95.25 104 LEU B C 1
ATOM 2849 O O . LEU B 1 104 ? -6.137 -28.359 -14.898 1 95.25 104 LEU B O 1
ATOM 2853 N N . PHE B 1 105 ? -7.719 -26.75 -14.711 1 97.5 105 PHE B N 1
ATOM 2854 C CA . PHE B 1 105 ? -8.031 -27.141 -13.352 1 97.5 105 PHE B CA 1
ATOM 2855 C C . PHE B 1 105 ? -9.359 -27.891 -13.297 1 97.5 105 PHE B C 1
ATOM 2857 O O . PHE B 1 105 ? -9.672 -28.547 -12.297 1 97.5 105 PHE B O 1
ATOM 2864 N N . GLY B 1 106 ? -10.156 -27.766 -14.336 1 95.81 106 GLY B N 1
ATOM 2865 C CA . GLY B 1 106 ? -11.461 -28.406 -14.344 1 95.81 106 GLY B CA 1
ATOM 2866 C C . GLY B 1 106 ? -12.336 -28.016 -13.164 1 95.81 106 GLY B C 1
ATOM 2867 O O . GLY B 1 106 ? -12.516 -26.828 -12.898 1 95.81 106 GLY B O 1
ATOM 2868 N N . GLU B 1 107 ? -12.812 -29.016 -12.398 1 97 107 GLU B N 1
ATOM 2869 C CA . GLU B 1 107 ? -13.727 -28.781 -11.281 1 97 107 GLU B CA 1
ATOM 2870 C C . GLU B 1 107 ? -12.984 -28.812 -9.945 1 97 107 GLU B C 1
ATOM 2872 O O . GLU B 1 107 ? -13.617 -28.859 -8.891 1 97 107 GLU B O 1
ATOM 2877 N N . ALA B 1 108 ? -11.688 -28.75 -10.047 1 98.06 108 ALA B N 1
ATOM 2878 C CA . ALA B 1 108 ? -10.898 -28.812 -8.828 1 98.06 108 ALA B CA 1
ATOM 2879 C C . ALA B 1 108 ? -11.266 -27.656 -7.883 1 98.06 108 ALA B C 1
ATOM 2881 O O . ALA B 1 108 ? -11.539 -26.547 -8.328 1 98.06 108 ALA B O 1
ATOM 2882 N N . ARG B 1 109 ? -11.219 -27.984 -6.562 1 98.62 109 ARG B N 1
ATOM 2883 C CA . ARG B 1 109 ? -11.516 -27 -5.523 1 98.62 109 ARG B CA 1
ATOM 2884 C C . ARG B 1 109 ? -10.305 -26.766 -4.625 1 98.62 109 ARG B C 1
ATOM 2886 O O . ARG B 1 109 ? -9.516 -27.688 -4.395 1 98.62 109 ARG B O 1
ATOM 2893 N N . LEU B 1 110 ? -10.203 -25.594 -4.121 1 98.69 110 LEU B N 1
ATOM 2894 C CA . LEU B 1 110 ? -9.047 -25.203 -3.324 1 98.69 110 LEU B CA 1
ATOM 2895 C C . LEU B 1 110 ? -8.914 -26.094 -2.09 1 98.69 110 LEU B C 1
ATOM 2897 O O . LEU B 1 110 ? -7.809 -26.5 -1.725 1 98.69 110 LEU B O 1
ATOM 2901 N N . GLU B 1 111 ? -10.039 -26.375 -1.473 1 97.81 111 GLU B N 1
ATOM 2902 C CA . GLU B 1 111 ? -10.023 -27.125 -0.22 1 97.81 111 GLU B CA 1
ATOM 2903 C C . GLU B 1 111 ? -9.609 -28.562 -0.449 1 97.81 111 GLU B C 1
ATOM 2905 O O . GLU B 1 111 ? -9.312 -29.297 0.504 1 97.81 111 GLU B O 1
ATOM 2910 N N . GLU B 1 112 ? -9.523 -29 -1.719 1 97.44 112 GLU B N 1
ATOM 2911 C CA . GLU B 1 112 ? -9.125 -30.359 -2.074 1 97.44 112 GLU B CA 1
ATOM 2912 C C . GLU B 1 112 ? -7.645 -30.438 -2.42 1 97.44 112 GLU B C 1
ATOM 2914 O O . GLU B 1 112 ? -7.133 -31.5 -2.762 1 97.44 112 GLU B O 1
ATOM 2919 N N . SER B 1 113 ? -6.957 -29.359 -2.346 1 98.25 113 SER B N 1
ATOM 2920 C CA . SER B 1 113 ? -5.555 -29.312 -2.738 1 98.25 113 SER B CA 1
ATOM 2921 C C . SER B 1 113 ? -4.715 -30.281 -1.896 1 98.25 113 SER B C 1
ATOM 2923 O O . SER B 1 113 ? -4.844 -30.312 -0.672 1 98.25 113 SER B O 1
ATOM 2925 N N . PRO B 1 114 ? -3.82 -31.047 -2.527 1 97.31 114 PRO B N 1
ATOM 2926 C CA . PRO B 1 114 ? -2.934 -31.938 -1.775 1 97.31 114 PRO B CA 1
ATOM 2927 C C . PRO B 1 114 ? -1.981 -31.188 -0.853 1 97.31 114 PRO B C 1
ATOM 2929 O O . PRO B 1 114 ? -1.539 -31.734 0.164 1 97.31 114 PRO B O 1
ATOM 2932 N N . ILE B 1 115 ? -1.623 -30.016 -1.214 1 98 115 ILE B N 1
ATOM 2933 C CA . ILE B 1 115 ? -0.862 -29.078 -0.402 1 98 115 ILE B CA 1
ATOM 2934 C C . ILE B 1 115 ? -1.763 -27.922 0.026 1 98 115 ILE B C 1
ATOM 2936 O O . ILE B 1 115 ? -2.484 -27.344 -0.796 1 98 115 ILE B O 1
ATOM 2940 N N . PRO B 1 116 ? -1.728 -27.641 1.347 1 98.62 116 PRO B N 1
ATOM 2941 C CA . PRO B 1 116 ? -2.529 -26.484 1.729 1 98.62 116 PRO B CA 1
ATOM 2942 C C . PRO B 1 116 ? -2.279 -25.266 0.833 1 98.62 116 PRO B C 1
ATOM 2944 O O . PRO B 1 116 ? -1.125 -24.906 0.585 1 98.62 116 PRO B O 1
ATOM 2947 N N . LEU B 1 117 ? -3.387 -24.672 0.343 1 98.81 117 LEU B N 1
ATOM 2948 C CA . LEU B 1 117 ? -3.297 -23.672 -0.715 1 98.81 117 LEU B CA 1
ATOM 2949 C C . LEU B 1 117 ? -4.086 -22.422 -0.346 1 98.81 117 LEU B C 1
ATOM 2951 O O . LEU B 1 117 ? -5.227 -22.516 0.117 1 98.81 117 LEU B O 1
ATOM 2955 N N . ALA B 1 118 ? -3.461 -21.234 -0.452 1 98.88 118 ALA B N 1
ATOM 2956 C CA . ALA B 1 118 ? -4.098 -19.938 -0.231 1 98.88 118 ALA B CA 1
ATOM 2957 C C . ALA B 1 118 ? -3.801 -18.984 -1.379 1 98.88 118 ALA B C 1
ATOM 2959 O O . ALA B 1 118 ? -2.641 -18.656 -1.637 1 98.88 118 ALA B O 1
ATOM 2960 N N . LEU B 1 119 ? -4.801 -18.547 -2.061 1 98.88 119 LEU B N 1
ATOM 2961 C CA . LEU B 1 119 ? -4.629 -17.625 -3.18 1 98.88 119 LEU B CA 1
ATOM 2962 C C . LEU B 1 119 ? -5.105 -16.219 -2.811 1 98.88 119 LEU B C 1
ATOM 2964 O O . LEU B 1 119 ? -6.238 -16.047 -2.361 1 98.88 119 LEU B O 1
ATOM 2968 N N . GLN B 1 120 ? -4.242 -15.312 -2.975 1 98.75 120 GLN B N 1
ATOM 2969 C CA . GLN B 1 120 ? -4.492 -13.953 -2.516 1 98.75 120 GLN B CA 1
ATOM 2970 C C . GLN B 1 120 ? -5.129 -13.109 -3.617 1 98.75 120 GLN B C 1
ATOM 2972 O O . GLN B 1 120 ? -4.633 -13.078 -4.746 1 98.75 120 GLN B O 1
ATOM 2977 N N . ALA B 1 121 ? -6.188 -12.477 -3.379 1 98.81 121 ALA B N 1
ATOM 2978 C CA . ALA B 1 121 ? -6.801 -11.398 -4.145 1 98.81 121 ALA B CA 1
ATOM 2979 C C . ALA B 1 121 ? -6.941 -10.133 -3.301 1 98.81 121 ALA B C 1
ATOM 2981 O O . ALA B 1 121 ? -6.43 -10.07 -2.182 1 98.81 121 ALA B O 1
ATOM 2982 N N . ALA B 1 122 ? -7.473 -9.109 -3.924 1 98.81 122 ALA B N 1
ATOM 2983 C CA . ALA B 1 122 ? -7.691 -7.863 -3.199 1 98.81 122 ALA B CA 1
ATOM 2984 C C . ALA B 1 122 ? -9.078 -7.297 -3.484 1 98.81 122 ALA B C 1
ATOM 2986 O O . ALA B 1 122 ? -9.555 -7.348 -4.621 1 98.81 122 ALA B O 1
ATOM 2987 N N . ASP B 1 123 ? -9.711 -6.785 -2.439 1 98.69 123 ASP B N 1
ATOM 2988 C CA . ASP B 1 123 ? -10.945 -6.035 -2.645 1 98.69 123 ASP B CA 1
ATOM 2989 C C . ASP B 1 123 ? -10.664 -4.656 -3.236 1 98.69 123 ASP B C 1
ATOM 2991 O O . ASP B 1 123 ? -9.953 -3.846 -2.627 1 98.69 123 ASP B O 1
ATOM 2995 N N . LEU B 1 124 ? -11.227 -4.375 -4.355 1 98.06 124 LEU B N 1
ATOM 2996 C CA . LEU B 1 124 ? -10.906 -3.16 -5.098 1 98.06 124 LEU B CA 1
ATOM 2997 C C . LEU B 1 124 ? -11.383 -1.922 -4.352 1 98.06 124 LEU B C 1
ATOM 2999 O O . LEU B 1 124 ? -10.773 -0.855 -4.449 1 98.06 124 LEU B O 1
ATOM 3003 N N . LEU B 1 125 ? -12.43 -2.039 -3.604 1 97 125 LEU B N 1
ATOM 3004 C CA . LEU B 1 125 ? -13.047 -0.88 -2.967 1 97 125 LEU B CA 1
ATOM 3005 C C . LEU B 1 125 ? -12.438 -0.628 -1.591 1 97 125 LEU B C 1
ATOM 3007 O O . LEU B 1 125 ? -12.055 0.5 -1.275 1 97 125 LEU B O 1
ATOM 3011 N N . THR B 1 126 ? -12.148 -1.633 -0.824 1 97.12 126 THR B N 1
ATOM 3012 C CA . THR B 1 126 ? -11.703 -1.456 0.554 1 97.12 126 THR B CA 1
ATOM 3013 C C . THR B 1 126 ? -10.18 -1.559 0.649 1 97.12 126 THR B C 1
ATOM 3015 O O . THR B 1 126 ? -9.586 -1.1 1.625 1 97.12 126 THR B O 1
ATOM 3018 N N . GLY B 1 127 ? -9.578 -2.26 -0.301 1 97.94 127 GLY B N 1
ATOM 3019 C CA . GLY B 1 127 ? -8.141 -2.484 -0.243 1 97.94 127 GLY B CA 1
ATOM 3020 C C . GLY B 1 127 ? -7.758 -3.678 0.611 1 97.94 127 GLY B C 1
ATOM 3021 O O . GLY B 1 127 ? -6.574 -4 0.743 1 97.94 127 GLY B O 1
ATOM 3022 N N . GLU B 1 128 ? -8.703 -4.367 1.105 1 98.06 128 GLU B N 1
ATOM 3023 C CA . GLU B 1 128 ? -8.445 -5.504 1.989 1 98.06 128 GLU B CA 1
ATOM 3024 C C . GLU B 1 128 ? -7.844 -6.676 1.224 1 98.06 128 GLU B C 1
ATOM 3026 O O . GLU B 1 128 ? -8.242 -6.953 0.089 1 98.06 128 GLU B O 1
ATOM 3031 N N . ALA B 1 129 ? -6.871 -7.34 1.901 1 98.5 129 ALA B N 1
ATOM 3032 C CA . ALA B 1 129 ? -6.379 -8.617 1.384 1 98.5 129 ALA B CA 1
ATOM 3033 C C . ALA B 1 129 ? -7.418 -9.719 1.562 1 98.5 129 ALA B C 1
ATOM 3035 O O . ALA B 1 129 ? -7.918 -9.93 2.668 1 98.5 129 ALA B O 1
ATOM 3036 N N . VAL B 1 130 ? -7.77 -10.336 0.466 1 98.62 130 VAL B N 1
ATOM 3037 C CA . VAL B 1 130 ? -8.734 -11.43 0.512 1 98.62 130 VAL B CA 1
ATOM 3038 C C . VAL B 1 130 ? -8.039 -12.75 0.17 1 98.62 130 VAL B C 1
ATOM 3040 O O . VAL B 1 130 ? -7.625 -12.961 -0.971 1 98.62 130 VAL B O 1
ATOM 3043 N N . VAL B 1 131 ? -7.922 -13.609 1.136 1 98.75 131 VAL B N 1
ATOM 3044 C CA . VAL B 1 131 ? -7.258 -14.891 0.956 1 98.75 131 VAL B CA 1
ATOM 3045 C C . VAL B 1 131 ? -8.289 -15.969 0.64 1 98.75 131 VAL B C 1
ATOM 3047 O O . VAL B 1 131 ? -9.164 -16.25 1.46 1 98.75 131 VAL B O 1
ATOM 3050 N N . LEU B 1 132 ? -8.172 -16.516 -0.511 1 98.75 132 LEU B N 1
ATOM 3051 C CA . LEU B 1 132 ? -9.094 -17.547 -0.971 1 98.75 132 LEU B CA 1
ATOM 3052 C C . LEU B 1 132 ? -8.555 -18.938 -0.662 1 98.75 132 LEU B C 1
ATOM 3054 O O . LEU B 1 132 ? -7.484 -19.312 -1.14 1 98.75 132 LEU B O 1
ATOM 3058 N N . ARG B 1 133 ? -9.367 -19.75 0.109 1 98.44 133 ARG B N 1
ATOM 3059 C CA . ARG B 1 133 ? -8.938 -21.078 0.521 1 98.44 133 ARG B CA 1
ATOM 3060 C C . ARG B 1 133 ? -9.984 -22.125 0.162 1 98.44 133 ARG B C 1
ATOM 3062 O O . ARG B 1 133 ? -9.758 -23.328 0.341 1 98.44 133 ARG B O 1
ATOM 3069 N N . GLU B 1 134 ? -11.086 -21.641 -0.335 1 98.25 134 GLU B N 1
ATOM 3070 C CA . GLU B 1 134 ? -12.18 -22.516 -0.742 1 98.25 134 GLU B CA 1
ATOM 3071 C C . GLU B 1 134 ? -12.781 -22.078 -2.074 1 98.25 134 GLU B C 1
ATOM 3073 O O . GLU B 1 134 ? -12.633 -20.922 -2.475 1 98.25 134 GLU B O 1
ATOM 3078 N N . GLY B 1 135 ? -13.414 -23.047 -2.746 1 98.12 135 GLY B N 1
ATOM 3079 C CA . GLY B 1 135 ? -14.07 -22.75 -4.012 1 98.12 135 GLY B CA 1
ATOM 3080 C C . GLY B 1 135 ? -13.281 -23.234 -5.219 1 98.12 135 GLY B C 1
ATOM 3081 O O . GLY B 1 135 ? -12.242 -23.875 -5.07 1 98.12 135 GLY B O 1
ATOM 3082 N N . PRO B 1 136 ? -13.852 -22.969 -6.406 1 98.44 136 PRO B N 1
ATOM 3083 C CA . PRO B 1 136 ? -13.195 -23.438 -7.625 1 98.44 136 PRO B CA 1
ATOM 3084 C C . PRO B 1 136 ? -11.812 -22.797 -7.824 1 98.44 136 PRO B C 1
ATOM 3086 O O . PRO B 1 136 ? -11.672 -21.578 -7.73 1 98.44 136 PRO B O 1
ATOM 3089 N N . VAL B 1 137 ? -10.867 -23.672 -8.156 1 98.62 137 VAL B N 1
ATOM 3090 C CA . VAL B 1 137 ? -9.492 -23.219 -8.312 1 98.62 137 VAL B CA 1
ATOM 3091 C C . VAL B 1 137 ? -9.422 -22.188 -9.43 1 98.62 137 VAL B C 1
ATOM 3093 O O . VAL B 1 137 ? -8.82 -21.109 -9.258 1 98.62 137 VAL B O 1
ATOM 3096 N N . TRP B 1 138 ? -10.078 -22.469 -10.57 1 97.75 138 TRP B N 1
ATOM 3097 C CA . TRP B 1 138 ? -9.969 -21.594 -11.727 1 97.75 138 TRP B CA 1
ATOM 3098 C C . TRP B 1 138 ? -10.508 -20.203 -11.406 1 97.75 138 TRP B C 1
ATOM 3100 O O . TRP B 1 138 ? -9.953 -19.203 -11.852 1 97.75 138 TRP B O 1
ATOM 3110 N N . LYS B 1 139 ? -11.531 -20.078 -10.609 1 98.12 139 LYS B N 1
ATOM 3111 C CA . LYS B 1 139 ? -12.156 -18.797 -10.281 1 98.12 139 LYS B CA 1
ATOM 3112 C C . LYS B 1 139 ? -11.289 -18 -9.312 1 98.12 139 LYS B C 1
ATOM 3114 O O . LYS B 1 139 ? -11.18 -16.781 -9.43 1 98.12 139 LYS B O 1
ATOM 3119 N N . ALA B 1 140 ? -10.703 -18.734 -8.375 1 98.69 140 ALA B N 1
ATOM 3120 C CA . ALA B 1 140 ? -9.812 -18.094 -7.422 1 98.69 140 ALA B CA 1
ATOM 3121 C C . ALA B 1 140 ? -8.578 -17.516 -8.125 1 98.69 140 ALA B C 1
ATOM 3123 O O . ALA B 1 140 ? -8.172 -16.391 -7.852 1 98.69 140 ALA B O 1
ATOM 3124 N N . VAL B 1 141 ? -8.008 -18.297 -9 1 98.5 141 VAL B N 1
ATOM 3125 C CA . VAL B 1 141 ? -6.848 -17.828 -9.75 1 98.5 141 VAL B CA 1
ATOM 3126 C C . VAL B 1 141 ? -7.238 -16.641 -10.633 1 98.5 141 VAL B C 1
ATOM 3128 O O . VAL B 1 141 ? -6.516 -15.648 -10.703 1 98.5 141 VAL B O 1
ATOM 3131 N N . LEU B 1 142 ? -8.398 -16.703 -11.281 1 97.19 142 LEU B N 1
ATOM 3132 C CA . LEU B 1 142 ? -8.891 -15.625 -12.125 1 97.19 142 LEU B CA 1
ATOM 3133 C C . LEU B 1 142 ? -9.016 -14.328 -11.328 1 97.19 142 LEU B C 1
ATOM 3135 O O . LEU B 1 142 ? -8.586 -13.266 -11.789 1 97.19 142 LEU B O 1
ATOM 3139 N N . ALA B 1 143 ? -9.57 -14.461 -10.156 1 98.06 143 ALA B N 1
ATOM 3140 C CA . ALA B 1 143 ? -9.727 -13.289 -9.297 1 98.06 143 ALA B CA 1
ATOM 3141 C C . ALA B 1 143 ? -8.375 -12.711 -8.898 1 98.06 143 ALA B C 1
ATOM 3143 O O . ALA B 1 143 ? -8.172 -11.492 -8.945 1 98.06 143 ALA B O 1
ATOM 3144 N N . SER B 1 144 ? -7.445 -13.57 -8.594 1 98.44 144 SER B N 1
ATOM 3145 C CA . SER B 1 144 ? -6.125 -13.164 -8.125 1 98.44 144 SER B CA 1
ATOM 3146 C C . SER B 1 144 ? -5.305 -12.539 -9.25 1 98.44 144 SER B C 1
ATOM 3148 O O . SER B 1 144 ? -4.367 -11.781 -8.992 1 98.44 144 SER B O 1
ATOM 3150 N N . MET B 1 145 ? -5.688 -12.789 -10.469 1 96 145 MET B N 1
ATOM 3151 C CA . MET B 1 145 ? -4.91 -12.336 -11.617 1 96 145 MET B CA 1
ATOM 3152 C C . MET B 1 145 ? -5.59 -11.148 -12.297 1 96 145 MET B C 1
ATOM 3154 O O . MET B 1 145 ? -5.113 -10.664 -13.328 1 96 145 MET B O 1
ATOM 3158 N N . ALA B 1 146 ? -6.664 -10.719 -11.75 1 95.31 146 ALA B N 1
ATOM 3159 C CA . ALA B 1 146 ? -7.441 -9.656 -12.375 1 95.31 146 ALA B CA 1
ATOM 3160 C C . ALA B 1 146 ? -6.742 -8.312 -12.234 1 95.31 146 ALA B C 1
ATOM 3162 O O . ALA B 1 146 ? -7.16 -7.469 -11.438 1 95.31 146 ALA B O 1
ATOM 3163 N N . ILE B 1 147 ? -5.723 -8.078 -13.086 1 93.94 147 ILE B N 1
ATOM 3164 C CA . ILE B 1 147 ? -4.934 -6.848 -13.047 1 93.94 147 ILE B CA 1
ATOM 3165 C C . ILE B 1 147 ? -5.836 -5.648 -13.344 1 93.94 147 ILE B C 1
ATOM 3167 O O . ILE B 1 147 ? -6.387 -5.531 -14.438 1 93.94 147 ILE B O 1
ATOM 3171 N N . PRO B 1 148 ? -5.957 -4.77 -12.406 1 93.56 148 PRO B N 1
ATOM 3172 C CA . PRO B 1 148 ? -6.812 -3.604 -12.641 1 93.56 148 PRO B CA 1
ATOM 3173 C C . PRO B 1 148 ? -6.344 -2.758 -13.828 1 93.56 148 PRO B C 1
ATOM 3175 O O . PRO B 1 148 ? -5.148 -2.492 -13.961 1 93.56 148 PRO B O 1
ATOM 3178 N N . GLY B 1 149 ? -7.309 -2.277 -14.594 1 87.19 149 GLY B N 1
ATOM 3179 C CA . GLY B 1 149 ? -6.977 -1.509 -15.781 1 87.19 149 GLY B CA 1
ATOM 3180 C C . GLY B 1 149 ? -6.77 -2.373 -17.016 1 87.19 149 GLY B C 1
ATOM 3181 O O . GLY B 1 149 ? -6.848 -1.886 -18.141 1 87.19 149 GLY B O 1
ATOM 3182 N N . LEU B 1 150 ? -6.531 -3.643 -16.828 1 87.38 150 LEU B N 1
ATOM 3183 C CA . LEU B 1 150 ? -6.324 -4.547 -17.953 1 87.38 150 LEU B CA 1
ATOM 3184 C C . LEU B 1 150 ? -7.449 -5.578 -18.047 1 87.38 150 LEU B C 1
ATOM 3186 O O . LEU B 1 150 ? -7.949 -5.867 -19.125 1 87.38 150 LEU B O 1
ATOM 3190 N N . PHE B 1 151 ? -7.773 -6.105 -16.875 1 88.5 151 PHE B N 1
ATOM 3191 C CA . PHE B 1 151 ? -8.828 -7.109 -16.797 1 88.5 151 PHE B CA 1
ATOM 3192 C C . PHE B 1 151 ? -9.969 -6.625 -15.906 1 88.5 151 PHE B C 1
ATOM 3194 O O . PHE B 1 151 ? -9.75 -5.824 -14.992 1 88.5 151 PHE B O 1
ATOM 3201 N N . PRO B 1 152 ? -11.172 -7.113 -16.188 1 90.5 152 PRO B N 1
ATOM 3202 C CA . PRO B 1 152 ? -12.273 -6.727 -15.297 1 90.5 152 PRO B CA 1
ATOM 3203 C C . PRO B 1 152 ? -12.141 -7.312 -13.891 1 90.5 152 PRO B C 1
ATOM 3205 O O . PRO B 1 152 ? -11.617 -8.422 -13.727 1 90.5 152 PRO B O 1
ATOM 3208 N N . PRO B 1 153 ? -12.641 -6.543 -12.914 1 94.88 153 PRO B N 1
ATOM 3209 C CA . PRO B 1 153 ? -12.742 -7.152 -11.586 1 94.88 153 PRO B CA 1
ATOM 3210 C C . PRO B 1 153 ? -13.625 -8.391 -11.57 1 94.88 153 PRO B C 1
ATOM 3212 O O . PRO B 1 153 ? -14.477 -8.562 -12.453 1 94.88 153 PRO B O 1
ATOM 3215 N N . VAL B 1 154 ? -13.391 -9.195 -10.641 1 96.06 154 VAL B N 1
ATOM 3216 C CA . VAL B 1 154 ? -14.148 -10.43 -10.508 1 96.06 154 VAL B CA 1
ATOM 3217 C C . VAL B 1 154 ? -15.062 -10.352 -9.289 1 96.06 154 VAL B C 1
ATOM 3219 O O . VAL B 1 154 ? -14.602 -10.117 -8.172 1 96.06 154 VAL B O 1
ATOM 3222 N N . ALA B 1 155 ? -16.328 -10.508 -9.539 1 95.75 155 ALA B N 1
ATOM 3223 C CA . ALA B 1 155 ? -17.281 -10.57 -8.422 1 95.75 155 ALA B CA 1
ATOM 3224 C C . ALA B 1 155 ? -17.219 -11.93 -7.738 1 95.75 155 ALA B C 1
ATOM 3226 O O . ALA B 1 155 ? -17.531 -12.953 -8.352 1 95.75 155 ALA B O 1
ATOM 3227 N N . LEU B 1 156 ? -16.828 -11.945 -6.508 1 95.75 156 LEU B N 1
ATOM 3228 C CA . LEU B 1 156 ? -16.719 -13.172 -5.723 1 95.75 156 LEU B CA 1
ATOM 3229 C C . LEU B 1 156 ? -16.969 -12.891 -4.246 1 95.75 156 LEU B C 1
ATOM 3231 O O . LEU B 1 156 ? -16.422 -11.945 -3.682 1 95.75 156 LEU B O 1
ATOM 3235 N N . MET B 1 157 ? -17.844 -13.672 -3.568 1 94.06 157 MET B N 1
ATOM 3236 C CA . MET B 1 157 ? -18.156 -13.586 -2.146 1 94.06 157 MET B CA 1
ATOM 3237 C C . MET B 1 157 ? -18.672 -12.195 -1.791 1 94.06 157 MET B C 1
ATOM 3239 O O . MET B 1 157 ? -18.281 -11.625 -0.769 1 94.06 157 MET B O 1
ATOM 3243 N N . GLY B 1 158 ? -19.375 -11.594 -2.643 1 94.12 158 GLY B N 1
ATOM 3244 C CA . GLY B 1 158 ? -19.969 -10.289 -2.396 1 94.12 158 GLY B CA 1
ATOM 3245 C C . GLY B 1 158 ? -18.984 -9.148 -2.496 1 94.12 158 GLY B C 1
ATOM 3246 O O . GLY B 1 158 ? -19.266 -8.031 -2.059 1 94.12 158 GLY B O 1
ATOM 3247 N N . ARG B 1 159 ? -17.859 -9.469 -3.039 1 96.62 159 ARG B N 1
ATOM 3248 C CA . ARG B 1 159 ? -16.797 -8.484 -3.172 1 96.62 159 ARG B CA 1
ATOM 3249 C C . ARG B 1 159 ? -16.406 -8.305 -4.633 1 96.62 159 ARG B C 1
ATOM 3251 O O . ARG B 1 159 ? -16.672 -9.164 -5.469 1 96.62 159 ARG B O 1
ATOM 3258 N N . LEU B 1 160 ? -15.828 -7.168 -4.906 1 97.5 160 LEU B N 1
ATOM 3259 C CA . LEU B 1 160 ? -15.188 -6.914 -6.191 1 97.5 160 LEU B CA 1
ATOM 3260 C C . LEU B 1 160 ? -13.68 -7.117 -6.094 1 97.5 160 LEU B C 1
ATOM 3262 O O . LEU B 1 160 ? -12.953 -6.215 -5.672 1 97.5 160 LEU B O 1
ATOM 3266 N N . LEU B 1 161 ? -13.266 -8.305 -6.598 1 98.31 161 LEU B N 1
ATOM 3267 C CA . LEU B 1 161 ? -11.883 -8.703 -6.375 1 98.31 161 LEU B CA 1
ATOM 3268 C C . LEU B 1 161 ? -11.023 -8.391 -7.594 1 98.31 161 LEU B C 1
ATOM 3270 O O . LEU B 1 161 ? -11.492 -8.469 -8.727 1 98.31 161 LEU B O 1
ATOM 3274 N N . VAL B 1 162 ? -9.836 -8 -7.316 1 98 162 VAL B N 1
ATOM 3275 C CA . VAL B 1 162 ? -8.82 -7.75 -8.328 1 98 162 VAL B CA 1
ATOM 3276 C C . VAL B 1 162 ? -7.52 -8.445 -7.945 1 98 162 VAL B C 1
ATOM 3278 O O . VAL B 1 162 ? -7.48 -9.211 -6.977 1 98 162 VAL B O 1
ATOM 3281 N N . ASP B 1 163 ? -6.516 -8.227 -8.773 1 97.94 163 ASP B N 1
ATOM 3282 C CA . ASP B 1 163 ? -5.188 -8.805 -8.625 1 97.94 163 ASP B CA 1
ATOM 3283 C C . ASP B 1 163 ? -4.684 -8.656 -7.188 1 97.94 163 ASP B C 1
ATOM 3285 O O . ASP B 1 163 ? -4.77 -7.578 -6.602 1 97.94 163 ASP B O 1
ATOM 3289 N N . GLY B 1 164 ? -4.102 -9.742 -6.641 1 98.56 164 GLY B N 1
ATOM 3290 C CA . GLY B 1 164 ? -3.637 -9.773 -5.262 1 98.56 164 GLY B CA 1
ATOM 3291 C C . GLY B 1 164 ? -2.518 -8.789 -4.988 1 98.56 164 GLY B C 1
ATOM 3292 O O . GLY B 1 164 ? -2.289 -8.406 -3.838 1 98.56 164 GLY B O 1
ATOM 3293 N N . ASP B 1 165 ? -1.802 -8.367 -6.039 1 97.81 165 ASP B N 1
ATOM 3294 C CA . ASP B 1 165 ? -0.692 -7.43 -5.914 1 97.81 165 ASP B CA 1
ATOM 3295 C C . ASP B 1 165 ? -1.146 -6.125 -5.262 1 97.81 165 ASP B C 1
ATOM 3297 O O . ASP B 1 165 ? -0.344 -5.422 -4.648 1 97.81 165 ASP B O 1
ATOM 3301 N N . VAL B 1 166 ? -2.396 -5.844 -5.387 1 98.5 166 VAL B N 1
ATOM 3302 C CA . VAL B 1 166 ? -2.949 -4.586 -4.898 1 98.5 166 VAL B CA 1
ATOM 3303 C C . VAL B 1 166 ? -2.889 -4.551 -3.373 1 98.5 166 VAL B C 1
ATOM 3305 O O . VAL B 1 166 ? -2.693 -3.49 -2.777 1 98.5 166 VAL B O 1
ATOM 3308 N N . ALA B 1 167 ? -2.977 -5.734 -2.768 1 98.56 167 ALA B N 1
ATOM 3309 C CA . ALA B 1 167 ? -3.01 -5.789 -1.308 1 98.56 167 ALA B CA 1
ATOM 3310 C C . ALA B 1 167 ? -1.704 -6.348 -0.75 1 98.56 167 ALA B C 1
ATOM 3312 O O . ALA B 1 167 ? -1.241 -5.918 0.31 1 98.56 167 ALA B O 1
ATOM 3313 N N . GLU B 1 168 ? -1.231 -7.316 -1.425 1 97.94 168 GLU B N 1
ATOM 3314 C CA . GLU B 1 168 ? 0.017 -7.941 -1.002 1 97.94 168 GLU B CA 1
ATOM 3315 C C . GLU B 1 168 ? 0.638 -8.758 -2.135 1 97.94 168 GLU B C 1
ATOM 3317 O O . GLU B 1 168 ? 0.303 -9.93 -2.32 1 97.94 168 GLU B O 1
ATOM 3322 N N . LYS B 1 169 ? 1.653 -8.18 -2.764 1 98.25 169 LYS B N 1
ATOM 3323 C CA . LYS B 1 169 ? 2.248 -8.773 -3.959 1 98.25 169 LYS B CA 1
ATOM 3324 C C . LYS B 1 169 ? 2.881 -10.125 -3.646 1 98.25 169 LYS B C 1
ATOM 3326 O O . LYS B 1 169 ? 2.762 -11.07 -4.43 1 98.25 169 LYS B O 1
ATOM 3331 N N . VAL B 1 170 ? 3.629 -10.18 -2.625 1 98.88 170 VAL B N 1
ATOM 3332 C CA . VAL B 1 170 ? 4.129 -11.445 -2.084 1 98.88 170 VAL B CA 1
ATOM 3333 C C . VAL B 1 170 ? 3.35 -11.812 -0.824 1 98.88 170 VAL B C 1
ATOM 3335 O O . VAL B 1 170 ? 3.512 -11.172 0.221 1 98.88 170 VAL B O 1
ATOM 3338 N N . PRO B 1 171 ? 2.516 -12.828 -0.925 1 98.88 171 PRO B N 1
ATOM 3339 C CA . PRO B 1 171 ? 1.543 -13.047 0.148 1 98.88 171 PRO B CA 1
ATOM 3340 C C . PRO B 1 171 ? 2.141 -13.789 1.341 1 98.88 171 PRO B C 1
ATOM 3342 O O . PRO B 1 171 ? 1.686 -14.883 1.684 1 98.88 171 PRO B O 1
ATOM 3345 N N . VAL B 1 172 ? 3.029 -13.211 2.035 1 98.88 172 VAL B N 1
ATOM 3346 C CA . VAL B 1 172 ? 3.754 -13.781 3.164 1 98.88 172 VAL B CA 1
ATOM 3347 C C . VAL B 1 172 ? 2.787 -14.062 4.312 1 98.88 172 VAL B C 1
ATOM 3349 O O . VAL B 1 172 ? 2.85 -15.125 4.941 1 98.88 172 VAL B O 1
ATOM 3352 N N . ARG B 1 173 ? 1.865 -13.164 4.582 1 98.12 173 ARG B N 1
ATOM 3353 C CA . ARG B 1 173 ? 0.931 -13.336 5.691 1 98.12 173 ARG B CA 1
ATOM 3354 C C . ARG B 1 173 ? -0.007 -14.516 5.434 1 98.12 173 ARG B C 1
ATOM 3356 O O . ARG B 1 173 ? -0.329 -15.273 6.355 1 98.12 173 ARG B O 1
ATOM 3363 N N . ALA B 1 174 ? -0.424 -14.625 4.18 1 98.75 174 ALA B N 1
ATOM 3364 C CA . ALA B 1 174 ? -1.241 -15.781 3.83 1 98.75 174 ALA B CA 1
ATOM 3365 C C . ALA B 1 174 ? -0.458 -17.078 4.012 1 98.75 174 ALA B C 1
ATOM 3367 O O . ALA B 1 174 ? -1.003 -18.078 4.488 1 98.75 174 ALA B O 1
ATOM 3368 N N . ALA B 1 175 ? 0.79 -17.078 3.625 1 98.88 175 ALA B N 1
ATOM 3369 C CA . ALA B 1 175 ? 1.633 -18.25 3.785 1 98.88 175 ALA B CA 1
ATOM 3370 C C . ALA B 1 175 ? 1.841 -18.594 5.262 1 98.88 175 ALA B C 1
ATOM 3372 O O . ALA B 1 175 ? 1.793 -19.75 5.652 1 98.88 175 ALA B O 1
ATOM 3373 N N . LYS B 1 176 ? 2.021 -17.578 6.078 1 98.5 176 LYS B N 1
ATOM 3374 C CA . LYS B 1 176 ? 2.236 -17.766 7.512 1 98.5 176 LYS B CA 1
ATOM 3375 C C . LYS B 1 176 ? 1.019 -18.391 8.172 1 98.5 176 LYS B C 1
ATOM 3377 O O . LYS B 1 176 ? 1.153 -19.141 9.141 1 98.5 176 LYS B O 1
ATOM 3382 N N . ALA B 1 177 ? -0.099 -18.094 7.66 1 98.19 177 ALA B N 1
ATOM 3383 C CA . ALA B 1 177 ? -1.328 -18.672 8.188 1 98.19 177 ALA B CA 1
ATOM 3384 C C . ALA B 1 177 ? -1.395 -20.172 7.898 1 98.19 177 ALA B C 1
ATOM 3386 O O . ALA B 1 177 ? -2.109 -20.906 8.578 1 98.19 177 ALA B O 1
ATOM 3387 N N . LEU B 1 178 ? -0.661 -20.609 6.875 1 98.38 178 LEU B N 1
ATOM 3388 C CA . LEU B 1 178 ? -0.634 -22.016 6.52 1 98.38 178 LEU B CA 1
ATOM 3389 C C . LEU B 1 178 ? 0.427 -22.766 7.328 1 98.38 178 LEU B C 1
ATOM 3391 O O . LEU B 1 178 ? 0.21 -23.906 7.746 1 98.38 178 LEU B O 1
ATOM 3395 N N . PHE B 1 179 ? 1.527 -22.156 7.516 1 98.19 179 PHE B N 1
ATOM 3396 C CA . PHE B 1 179 ? 2.678 -22.75 8.195 1 98.19 179 PHE B CA 1
ATOM 3397 C C . PHE B 1 179 ? 3.633 -21.656 8.672 1 98.19 179 PHE B C 1
ATOM 3399 O O . PHE B 1 179 ? 3.865 -20.672 7.965 1 98.19 179 PHE B O 1
ATOM 3406 N N . PRO B 1 180 ? 4.25 -21.734 9.836 1 97.19 180 PRO B N 1
ATOM 3407 C CA . PRO B 1 180 ? 4.945 -20.625 10.477 1 97.19 180 PRO B CA 1
ATOM 3408 C C . PRO B 1 180 ? 6.281 -20.297 9.812 1 97.19 180 PRO B C 1
ATOM 3410 O O . PRO B 1 180 ? 6.773 -19.172 9.922 1 97.19 180 PRO B O 1
ATOM 3413 N N . LYS B 1 181 ? 6.945 -21.25 9.172 1 98.44 181 LYS B N 1
ATOM 3414 C CA . LYS B 1 181 ? 8.203 -21.016 8.477 1 98.44 181 LYS B CA 1
ATOM 3415 C C . LYS B 1 181 ? 7.969 -20.688 7.004 1 98.44 181 LYS B C 1
ATOM 3417 O O . LYS B 1 181 ? 7.547 -21.562 6.234 1 98.44 181 LYS B O 1
ATOM 3422 N N . VAL B 1 182 ? 8.336 -19.453 6.617 1 98.81 182 VAL B N 1
ATOM 3423 C CA . VAL B 1 182 ? 7.891 -19 5.305 1 98.81 182 VAL B CA 1
ATOM 3424 C C . VAL B 1 182 ? 9.094 -18.594 4.457 1 98.81 182 VAL B C 1
ATOM 3426 O O . VAL B 1 182 ? 9.945 -17.828 4.902 1 98.81 182 VAL B O 1
ATOM 3429 N N . VAL B 1 183 ? 9.172 -19.141 3.291 1 98.94 183 VAL B N 1
ATOM 3430 C CA . VAL B 1 183 ? 10.062 -18.703 2.227 1 98.94 183 VAL B CA 1
ATOM 3431 C C . VAL B 1 183 ? 9.297 -17.844 1.227 1 98.94 183 VAL B C 1
ATOM 3433 O O . VAL B 1 183 ? 8.344 -18.312 0.6 1 98.94 183 VAL B O 1
ATOM 3436 N N . ALA B 1 184 ? 9.695 -16.609 1.14 1 98.94 184 ALA B N 1
ATOM 3437 C CA . ALA B 1 184 ? 9.07 -15.703 0.169 1 98.94 184 ALA B CA 1
ATOM 3438 C C . ALA B 1 184 ? 9.852 -15.695 -1.145 1 98.94 184 ALA B C 1
ATOM 3440 O O . ALA B 1 184 ? 11.086 -15.648 -1.143 1 98.94 184 ALA B O 1
ATOM 3441 N N . VAL B 1 185 ? 9.141 -15.773 -2.25 1 98.94 185 VAL B N 1
ATOM 3442 C CA . VAL B 1 185 ? 9.742 -15.672 -3.576 1 98.94 185 VAL B CA 1
ATOM 3443 C C . VAL B 1 185 ? 9.242 -14.406 -4.277 1 98.94 185 VAL B C 1
ATOM 3445 O O . VAL B 1 185 ? 8.07 -14.312 -4.641 1 98.94 185 VAL B O 1
ATOM 3448 N N . ASP B 1 186 ? 10.094 -13.492 -4.43 1 98.88 186 ASP B N 1
ATOM 3449 C CA . ASP B 1 186 ? 9.797 -12.211 -5.051 1 98.88 186 ASP B CA 1
ATOM 3450 C C . ASP B 1 186 ? 10.305 -12.156 -6.488 1 98.88 186 ASP B C 1
ATOM 3452 O O . ASP B 1 186 ? 11.516 -12.172 -6.727 1 98.88 186 ASP B O 1
ATOM 3456 N N . VAL B 1 187 ? 9.367 -12.016 -7.398 1 98.62 187 VAL B N 1
ATOM 3457 C CA . VAL B 1 187 ? 9.773 -12.039 -8.797 1 98.62 187 VAL B CA 1
ATOM 3458 C C . VAL B 1 187 ? 9.594 -10.656 -9.422 1 98.62 187 VAL B C 1
ATOM 3460 O O . VAL B 1 187 ? 9.414 -10.531 -10.633 1 98.62 187 VAL B O 1
ATOM 3463 N N . SER B 1 188 ? 9.617 -9.664 -8.609 1 97.44 188 SER B N 1
ATOM 3464 C CA . SER B 1 188 ? 9.391 -8.297 -9.055 1 97.44 188 SER B CA 1
ATOM 3465 C C . SER B 1 188 ? 10.578 -7.77 -9.852 1 97.44 188 SER B C 1
ATOM 3467 O O . SER B 1 188 ? 11.711 -8.18 -9.625 1 97.44 188 SER B O 1
ATOM 3469 N N . ASN B 1 189 ? 10.281 -6.871 -10.812 1 95.44 189 ASN B N 1
ATOM 3470 C CA . ASN B 1 189 ? 11.305 -6.035 -11.422 1 95.44 189 ASN B CA 1
ATOM 3471 C C . ASN B 1 189 ? 11.859 -5.012 -10.438 1 95.44 189 ASN B C 1
ATOM 3473 O O . ASN B 1 189 ? 11.219 -4.703 -9.43 1 95.44 189 ASN B O 1
ATOM 3477 N N . PRO B 1 190 ? 13.086 -4.574 -10.727 1 93.75 190 PRO B N 1
ATOM 3478 C CA . PRO B 1 190 ? 13.531 -3.412 -9.953 1 93.75 190 PRO B CA 1
ATOM 3479 C C . PRO B 1 190 ? 12.648 -2.186 -10.164 1 93.75 190 PRO B C 1
ATOM 3481 O O . PRO B 1 190 ? 11.93 -2.104 -11.172 1 93.75 190 PRO B O 1
ATOM 3484 N N . PRO B 1 191 ? 12.68 -1.25 -9.211 1 93.88 191 PRO B N 1
ATOM 3485 C CA . PRO B 1 191 ? 11.898 -0.026 -9.398 1 93.88 191 PRO B CA 1
ATOM 3486 C C . PRO B 1 191 ? 12.328 0.762 -10.633 1 93.88 191 PRO B C 1
ATOM 3488 O O . PRO B 1 191 ? 13.469 0.643 -11.078 1 93.88 191 PRO B O 1
ATOM 3491 N N . PRO B 1 192 ? 11.352 1.525 -11.188 1 91.25 192 PRO B N 1
ATOM 3492 C CA . PRO B 1 192 ? 11.734 2.379 -12.32 1 91.25 192 PRO B CA 1
ATOM 3493 C C . PRO B 1 192 ? 12.766 3.438 -11.93 1 91.25 192 PRO B C 1
ATOM 3495 O O . PRO B 1 192 ? 12.82 3.855 -10.766 1 91.25 192 PRO B O 1
ATOM 3498 N N . LYS B 1 193 ? 13.484 3.875 -12.898 1 90.38 193 LYS B N 1
ATOM 3499 C CA . LYS B 1 193 ? 14.547 4.84 -12.625 1 90.38 193 LYS B CA 1
ATOM 3500 C C . LYS B 1 193 ? 14.188 6.223 -13.164 1 90.38 193 LYS B C 1
ATOM 3502 O O . LYS B 1 193 ? 14.789 7.223 -12.766 1 90.38 193 LYS B O 1
ATOM 3507 N N . GLU B 1 194 ? 13.258 6.273 -14.031 1 91.12 194 GLU B N 1
ATOM 3508 C CA . GLU B 1 194 ? 12.922 7.531 -14.695 1 91.12 194 GLU B CA 1
ATOM 3509 C C . GLU B 1 194 ? 11.688 8.172 -14.062 1 91.12 194 GLU B C 1
ATOM 3511 O O . GLU B 1 194 ? 10.75 7.48 -13.68 1 91.12 194 GLU B O 1
ATOM 3516 N N . PRO B 1 195 ? 11.727 9.492 -13.969 1 92.5 195 PRO B N 1
ATOM 3517 C CA . PRO B 1 195 ? 10.539 10.195 -13.484 1 92.5 195 PRO B CA 1
ATOM 3518 C C . PRO B 1 195 ? 9.375 10.141 -14.469 1 92.5 195 PRO B C 1
ATOM 3520 O O . PRO B 1 195 ? 9.578 9.883 -15.656 1 92.5 195 PRO B O 1
ATOM 3523 N N . PRO B 1 196 ? 8.156 10.328 -13.945 1 90.12 196 PRO B N 1
ATOM 3524 C CA . PRO B 1 196 ? 7.008 10.383 -14.852 1 90.12 196 PRO B CA 1
ATOM 3525 C C . PRO B 1 196 ? 7.035 11.602 -15.766 1 90.12 196 PRO B C 1
ATOM 3527 O O . PRO B 1 196 ? 7.512 12.672 -15.359 1 90.12 196 PRO B O 1
ATOM 3530 N N . ARG B 1 197 ? 6.449 11.422 -16.953 1 87.56 197 ARG B N 1
ATOM 3531 C CA . ARG B 1 197 ? 6.445 12.5 -17.938 1 87.56 197 ARG B CA 1
ATOM 3532 C C . ARG B 1 197 ? 5.129 13.266 -17.906 1 87.56 197 ARG B C 1
ATOM 3534 O O . ARG B 1 197 ? 5.047 14.398 -18.391 1 87.56 197 ARG B O 1
ATOM 3541 N N . THR B 1 198 ? 4.141 12.656 -17.422 1 84.62 198 THR B N 1
ATOM 3542 C CA . THR B 1 198 ? 2.812 13.258 -17.359 1 84.62 198 THR B CA 1
ATOM 3543 C C . THR B 1 198 ? 2.207 13.102 -15.977 1 84.62 198 THR B C 1
ATOM 3545 O O . THR B 1 198 ? 2.682 12.297 -15.172 1 84.62 198 THR B O 1
ATOM 3548 N N . ALA B 1 199 ? 1.183 13.891 -15.719 1 86.44 199 ALA B N 1
ATOM 3549 C CA . ALA B 1 199 ? 0.452 13.812 -14.461 1 86.44 199 ALA B CA 1
ATOM 3550 C C . ALA B 1 199 ? -0.193 12.438 -14.281 1 86.44 199 ALA B C 1
ATOM 3552 O O . ALA B 1 199 ? -0.193 11.883 -13.188 1 86.44 199 ALA B O 1
ATOM 3553 N N . LEU B 1 200 ? -0.688 11.969 -15.352 1 86.38 200 LEU B N 1
ATOM 3554 C CA . LEU B 1 200 ? -1.312 10.648 -15.312 1 86.38 200 LEU B CA 1
ATOM 3555 C C . LEU B 1 200 ? -0.285 9.57 -14.992 1 86.38 200 LEU B C 1
ATOM 3557 O O . LEU B 1 200 ? -0.542 8.688 -14.172 1 86.38 200 LEU B O 1
ATOM 3561 N N . GLU B 1 201 ? 0.852 9.695 -15.625 1 89.06 201 GLU B N 1
ATOM 3562 C CA . GLU B 1 201 ? 1.928 8.75 -15.352 1 89.06 201 GLU B CA 1
ATOM 3563 C C . GLU B 1 201 ? 2.359 8.82 -13.883 1 89.06 201 GLU B C 1
ATOM 3565 O O . GLU B 1 201 ? 2.639 7.789 -13.266 1 89.06 201 GLU B O 1
ATOM 3570 N N . ALA B 1 202 ? 2.369 10.008 -13.367 1 92.25 202 ALA B N 1
ATOM 3571 C CA . ALA B 1 202 ? 2.732 10.188 -11.961 1 92.25 202 ALA B CA 1
ATOM 3572 C C . ALA B 1 202 ? 1.715 9.523 -11.039 1 92.25 202 ALA B C 1
ATOM 3574 O O . ALA B 1 202 ? 2.086 8.859 -10.07 1 92.25 202 ALA B O 1
ATOM 3575 N N . ALA B 1 203 ? 0.5 9.688 -11.391 1 92.12 203 ALA B N 1
ATOM 3576 C CA . ALA B 1 203 ? -0.569 9.094 -10.594 1 92.12 203 ALA B CA 1
ATOM 3577 C C . ALA B 1 203 ? -0.495 7.566 -10.617 1 92.12 203 ALA B C 1
ATOM 3579 O O . ALA B 1 203 ? -0.604 6.914 -9.578 1 92.12 203 ALA B O 1
ATOM 3580 N N . LEU B 1 204 ? -0.319 7.008 -11.758 1 92.12 204 LEU B N 1
ATOM 3581 C CA . LEU B 1 204 ? -0.228 5.559 -11.898 1 92.12 204 LEU B CA 1
ATOM 3582 C C . LEU B 1 204 ? 1.022 5.023 -11.211 1 92.12 204 LEU B C 1
ATOM 3584 O O . LEU B 1 204 ? 0.969 3.998 -10.531 1 92.12 204 LEU B O 1
ATOM 3588 N N . LEU B 1 205 ? 2.105 5.758 -11.352 1 94.5 205 LEU B N 1
ATOM 3589 C CA . LEU B 1 205 ? 3.357 5.375 -10.719 1 94.5 205 LEU B CA 1
ATOM 3590 C C . LEU B 1 205 ? 3.227 5.402 -9.195 1 94.5 205 LEU B C 1
ATOM 3592 O O . LEU B 1 205 ? 3.836 4.59 -8.5 1 94.5 205 LEU B O 1
ATOM 3596 N N . ALA B 1 206 ? 2.457 6.297 -8.703 1 96.88 206 ALA B N 1
ATOM 3597 C CA . ALA B 1 206 ? 2.229 6.375 -7.262 1 96.88 206 ALA B CA 1
ATOM 3598 C C . ALA B 1 206 ? 1.519 5.125 -6.75 1 96.88 206 ALA B C 1
ATOM 3600 O O . ALA B 1 206 ? 1.807 4.645 -5.652 1 96.88 206 ALA B O 1
ATOM 3601 N N . GLY B 1 207 ? 0.543 4.633 -7.512 1 96.88 207 GLY B N 1
ATOM 3602 C CA . GLY B 1 207 ? -0.076 3.367 -7.156 1 96.88 207 GLY B CA 1
ATOM 3603 C C . GLY B 1 207 ? 0.911 2.217 -7.094 1 96.88 207 GLY B C 1
ATOM 3604 O O . GLY B 1 207 ? 0.872 1.409 -6.16 1 96.88 207 GLY B O 1
ATOM 3605 N N . GLU B 1 208 ? 1.784 2.166 -8.055 1 96.62 208 GLU B N 1
ATOM 3606 C CA . GLU B 1 208 ? 2.832 1.148 -8.055 1 96.62 208 GLU B CA 1
ATOM 3607 C C . GLU B 1 208 ? 3.764 1.312 -6.859 1 96.62 208 GLU B C 1
ATOM 3609 O O . GLU B 1 208 ? 4.207 0.323 -6.273 1 96.62 208 GLU B O 1
ATOM 3614 N N . ALA B 1 209 ? 4.074 2.527 -6.566 1 98 209 ALA B N 1
ATOM 3615 C CA . ALA B 1 209 ? 4.93 2.811 -5.418 1 98 209 ALA B CA 1
ATOM 3616 C C . ALA B 1 209 ? 4.305 2.295 -4.125 1 98 209 ALA B C 1
ATOM 3618 O O . ALA B 1 209 ? 4.996 1.725 -3.279 1 98 209 ALA B O 1
ATOM 3619 N N . SER B 1 210 ? 3.053 2.523 -3.977 1 98.62 210 SER B N 1
ATOM 3620 C CA . SER B 1 210 ? 2.355 2.002 -2.807 1 98.62 210 SER B CA 1
ATOM 3621 C C . SER B 1 210 ? 2.453 0.481 -2.738 1 98.62 210 SER B C 1
ATOM 3623 O O . SER B 1 210 ? 2.645 -0.086 -1.66 1 98.62 210 SER B O 1
ATOM 3625 N N . ARG B 1 211 ? 2.299 -0.166 -3.852 1 98.38 211 ARG B N 1
ATOM 3626 C CA . ARG B 1 211 ? 2.395 -1.621 -3.891 1 98.38 211 ARG B CA 1
ATOM 3627 C C . ARG B 1 211 ? 3.811 -2.086 -3.564 1 98.38 211 ARG B C 1
ATOM 3629 O O . ARG B 1 211 ? 3.996 -3.117 -2.916 1 98.38 211 ARG B O 1
ATOM 3636 N N . ARG B 1 212 ? 4.801 -1.324 -4.02 1 98.12 212 ARG B N 1
ATOM 3637 C CA . ARG B 1 212 ? 6.176 -1.64 -3.656 1 98.12 212 ARG B CA 1
ATOM 3638 C C . ARG B 1 212 ? 6.383 -1.534 -2.148 1 98.12 212 ARG B C 1
ATOM 3640 O O . ARG B 1 212 ? 7.09 -2.352 -1.555 1 98.12 212 ARG B O 1
ATOM 3647 N N . ARG B 1 213 ? 5.773 -0.542 -1.585 1 98.62 213 ARG B N 1
ATOM 3648 C CA . ARG B 1 213 ? 5.848 -0.379 -0.136 1 98.62 213 ARG B CA 1
ATOM 3649 C C . ARG B 1 213 ? 5.211 -1.562 0.582 1 98.62 213 ARG B C 1
ATOM 3651 O O . ARG B 1 213 ? 5.773 -2.092 1.54 1 98.62 213 ARG B O 1
ATOM 3658 N N . LEU B 1 214 ? 4.074 -1.967 0.148 1 98.69 214 LEU B N 1
ATOM 3659 C CA . LEU B 1 214 ? 3.387 -3.119 0.721 1 98.69 214 LEU B CA 1
ATOM 3660 C C . LEU B 1 214 ? 4.246 -4.375 0.613 1 98.69 214 LEU B C 1
ATOM 3662 O O . LEU B 1 214 ? 4.348 -5.148 1.568 1 98.69 214 LEU B O 1
ATOM 3666 N N . LYS B 1 215 ? 4.848 -4.531 -0.525 1 98.5 215 LYS B N 1
ATOM 3667 C CA . LYS B 1 215 ? 5.719 -5.684 -0.736 1 98.5 215 LYS B CA 1
ATOM 3668 C C . LYS B 1 215 ? 6.887 -5.676 0.245 1 98.5 215 LYS B C 1
ATOM 3670 O O . LYS B 1 215 ? 7.203 -6.699 0.853 1 98.5 215 LYS B O 1
ATOM 3675 N N . ALA B 1 216 ? 7.488 -4.551 0.372 1 98.19 216 ALA B N 1
ATOM 3676 C CA . ALA B 1 216 ? 8.625 -4.426 1.284 1 98.19 216 ALA B CA 1
ATOM 3677 C C . ALA B 1 216 ? 8.219 -4.789 2.711 1 98.19 216 ALA B C 1
ATOM 3679 O O . ALA B 1 216 ? 8.961 -5.484 3.412 1 98.19 216 ALA B O 1
ATOM 3680 N N . LEU B 1 217 ? 7.109 -4.328 3.113 1 97.88 217 LEU B N 1
ATOM 3681 C CA . LEU B 1 217 ? 6.613 -4.633 4.453 1 97.88 217 LEU B CA 1
ATOM 3682 C C . LEU B 1 217 ? 6.363 -6.129 4.609 1 97.88 217 LEU B C 1
ATOM 3684 O O . LEU B 1 217 ? 6.695 -6.711 5.645 1 97.88 217 LEU B O 1
ATOM 3688 N N . ALA B 1 218 ? 5.797 -6.781 3.594 1 98.44 218 ALA B N 1
ATOM 3689 C CA . ALA B 1 218 ? 5.512 -8.211 3.645 1 98.44 218 ALA B CA 1
ATOM 3690 C C . ALA B 1 218 ? 6.801 -9.031 3.699 1 98.44 218 ALA B C 1
ATOM 3692 O O . ALA B 1 218 ? 6.91 -9.977 4.48 1 98.44 218 ALA B O 1
ATOM 3693 N N . LEU B 1 219 ? 7.75 -8.656 2.912 1 98.69 219 LEU B N 1
ATOM 3694 C CA . LEU B 1 219 ? 8.992 -9.414 2.809 1 98.69 219 LEU B CA 1
ATOM 3695 C C . LEU B 1 219 ? 9.75 -9.398 4.129 1 98.69 219 LEU B C 1
ATOM 3697 O O . LEU B 1 219 ? 10.461 -10.352 4.457 1 98.69 219 LEU B O 1
ATOM 3701 N N . LYS B 1 220 ? 9.531 -8.352 4.914 1 98 220 LYS B N 1
ATOM 3702 C CA . LYS B 1 220 ? 10.18 -8.258 6.219 1 98 220 LYS B CA 1
ATOM 3703 C C . LYS B 1 220 ? 9.672 -9.344 7.164 1 98 220 LYS B C 1
ATOM 3705 O O . LYS B 1 220 ? 10.336 -9.688 8.141 1 98 220 LYS B O 1
ATOM 3710 N N . GLU B 1 221 ? 8.57 -9.898 6.879 1 98.12 221 GLU B N 1
ATOM 3711 C CA . GLU B 1 221 ? 7.961 -10.883 7.762 1 98.12 221 GLU B CA 1
ATOM 3712 C C . GLU B 1 221 ? 8.344 -12.305 7.355 1 98.12 221 GLU B C 1
ATOM 3714 O O . GLU B 1 221 ? 8.039 -13.266 8.07 1 98.12 221 GLU B O 1
ATOM 3719 N N . ALA B 1 222 ? 8.992 -12.492 6.238 1 98.81 222 ALA B N 1
ATOM 3720 C CA . ALA B 1 222 ? 9.414 -13.82 5.785 1 98.81 222 ALA B CA 1
ATOM 3721 C C . ALA B 1 222 ? 10.688 -14.266 6.492 1 98.81 222 ALA B C 1
ATOM 3723 O O . ALA B 1 222 ? 11.461 -13.438 6.977 1 98.81 222 ALA B O 1
ATOM 3724 N N . ASP B 1 223 ? 10.875 -15.531 6.582 1 98.62 223 ASP B N 1
ATOM 3725 C CA . ASP B 1 223 ? 12.078 -16.078 7.188 1 98.62 223 ASP B CA 1
ATOM 3726 C C . ASP B 1 223 ? 13.234 -16.109 6.184 1 98.62 223 ASP B C 1
ATOM 3728 O O . ASP B 1 223 ? 14.391 -15.883 6.547 1 98.62 223 ASP B O 1
ATOM 3732 N N . VAL B 1 224 ? 12.984 -16.453 4.984 1 98.81 224 VAL B N 1
ATOM 3733 C CA . VAL B 1 224 ? 13.922 -16.438 3.869 1 98.81 224 VAL B CA 1
ATOM 3734 C C . VAL B 1 224 ? 13.266 -15.812 2.641 1 98.81 224 VAL B C 1
ATOM 3736 O O . VAL B 1 224 ? 12.086 -16.047 2.375 1 98.81 224 VAL B O 1
ATOM 3739 N N . VAL B 1 225 ? 14.031 -14.992 1.963 1 98.94 225 VAL B N 1
ATOM 3740 C CA . VAL B 1 225 ? 13.539 -14.391 0.729 1 98.94 225 VAL B CA 1
ATOM 3741 C C . VAL B 1 225 ? 14.391 -14.859 -0.45 1 98.94 225 VAL B C 1
ATOM 3743 O O . VAL B 1 225 ? 15.617 -14.727 -0.429 1 98.94 225 VAL B O 1
ATOM 3746 N N . ILE B 1 226 ? 13.766 -15.438 -1.387 1 98.88 226 ILE B N 1
ATOM 3747 C CA . ILE B 1 226 ? 14.375 -15.688 -2.689 1 98.88 226 ILE B CA 1
ATOM 3748 C C . ILE B 1 226 ? 13.93 -14.617 -3.682 1 98.88 226 ILE B C 1
ATOM 3750 O O . ILE B 1 226 ? 12.773 -14.602 -4.109 1 98.88 226 ILE B O 1
ATOM 3754 N N . ALA B 1 227 ? 14.82 -13.789 -4.035 1 98.75 227 ALA B N 1
ATOM 3755 C CA . ALA B 1 227 ? 14.531 -12.727 -4.996 1 98.75 227 ALA B CA 1
ATOM 3756 C C . ALA B 1 227 ? 15.016 -13.109 -6.395 1 98.75 227 ALA B C 1
ATOM 3758 O O . ALA B 1 227 ? 16.172 -13.523 -6.566 1 98.75 227 ALA B O 1
ATOM 3759 N N . LEU B 1 228 ? 14.133 -12.953 -7.344 1 98.44 228 LEU B N 1
ATOM 3760 C CA . LEU B 1 228 ? 14.539 -13.242 -8.719 1 98.44 228 LEU B CA 1
ATOM 3761 C C . LEU B 1 228 ? 15.602 -12.25 -9.188 1 98.44 228 LEU B C 1
ATOM 3763 O O . LEU B 1 228 ? 16.609 -12.656 -9.781 1 98.44 228 LEU B O 1
ATOM 3767 N N . ASP B 1 229 ? 15.383 -10.945 -8.906 1 95.81 229 ASP B N 1
ATOM 3768 C CA . ASP B 1 229 ? 16.328 -9.891 -9.234 1 95.81 229 ASP B CA 1
ATOM 3769 C C . ASP B 1 229 ? 16.844 -10.031 -10.664 1 95.81 229 ASP B C 1
ATOM 3771 O O . ASP B 1 229 ? 18.047 -10.18 -10.891 1 95.81 229 ASP B O 1
ATOM 3775 N N . PRO B 1 230 ? 15.93 -9.922 -11.633 1 96.44 230 PRO B N 1
ATOM 3776 C CA . PRO B 1 230 ? 16.391 -10.07 -13.016 1 96.44 230 PRO B CA 1
ATOM 3777 C C . PRO B 1 230 ? 17.422 -9.008 -13.406 1 96.44 230 PRO B C 1
ATOM 3779 O O . PRO B 1 230 ? 17.344 -7.867 -12.945 1 96.44 230 PRO B O 1
ATOM 3782 N N . PRO B 1 231 ? 18.344 -9.352 -14.242 1 94.69 231 PRO B N 1
ATOM 3783 C CA . PRO B 1 231 ? 19.406 -8.414 -14.633 1 94.69 231 PRO B CA 1
ATOM 3784 C C . PRO B 1 231 ? 18.875 -7.25 -15.469 1 94.69 231 PRO B C 1
ATOM 3786 O O . PRO B 1 231 ? 19.562 -6.234 -15.609 1 94.69 231 PRO B O 1
ATOM 3789 N N . PHE B 1 232 ? 17.75 -7.395 -16.125 1 92.94 232 PHE B N 1
ATOM 3790 C CA . PHE B 1 232 ? 17.016 -6.355 -16.859 1 92.94 232 PHE B CA 1
ATOM 3791 C C . PHE B 1 232 ? 15.516 -6.492 -16.641 1 92.94 232 PHE B C 1
ATOM 3793 O O . PHE B 1 232 ? 15.023 -7.578 -16.312 1 92.94 232 PHE B O 1
ATOM 3800 N N . PRO B 1 233 ? 14.875 -5.379 -16.734 1 92.44 233 PRO B N 1
ATOM 3801 C CA . PRO B 1 233 ? 13.422 -5.477 -16.562 1 92.44 233 PRO B CA 1
ATOM 3802 C C . PRO B 1 233 ? 12.758 -6.383 -17.594 1 92.44 233 PRO B C 1
ATOM 3804 O O . PRO B 1 233 ? 13.102 -6.324 -18.781 1 92.44 233 PRO B O 1
ATOM 3807 N N . ILE B 1 234 ? 11.867 -7.203 -17.094 1 92.88 234 ILE B N 1
ATOM 3808 C CA . ILE B 1 234 ? 11.102 -8.102 -17.953 1 92.88 234 ILE B CA 1
ATOM 3809 C C . ILE B 1 234 ? 9.633 -7.699 -17.938 1 92.88 234 ILE B C 1
ATOM 3811 O O . ILE B 1 234 ? 8.984 -7.719 -16.891 1 92.88 234 ILE B O 1
ATOM 3815 N N . ASP B 1 235 ? 9.148 -7.453 -19.062 1 89 235 ASP B N 1
ATOM 3816 C CA . ASP B 1 235 ? 7.762 -7.004 -19.188 1 89 235 ASP B CA 1
ATOM 3817 C C . ASP B 1 235 ? 6.789 -8.086 -18.734 1 89 235 ASP B C 1
ATOM 3819 O O . ASP B 1 235 ? 7.023 -9.273 -18.984 1 89 235 ASP B O 1
ATOM 3823 N N . THR B 1 236 ? 5.699 -7.719 -18.188 1 87.56 236 THR B N 1
ATOM 3824 C CA . THR B 1 236 ? 4.684 -8.57 -17.578 1 87.56 236 THR B CA 1
ATOM 3825 C C . THR B 1 236 ? 4.176 -9.602 -18.578 1 87.56 236 THR B C 1
ATOM 3827 O O . THR B 1 236 ? 3.836 -10.727 -18.203 1 87.56 236 THR B O 1
ATOM 3830 N N . PHE B 1 237 ? 4.188 -9.273 -19.859 1 85.19 237 PHE B N 1
ATOM 3831 C CA . PHE B 1 237 ? 3.576 -10.141 -20.859 1 85.19 237 PHE B CA 1
ATOM 3832 C C . PHE B 1 237 ? 4.59 -10.539 -21.938 1 85.19 237 PHE B C 1
ATOM 3834 O O . PHE B 1 237 ? 4.215 -10.859 -23.062 1 85.19 237 PHE B O 1
ATOM 3841 N N . ASP B 1 238 ? 5.883 -10.391 -21.578 1 87 238 ASP B N 1
ATOM 3842 C CA . ASP B 1 238 ? 6.938 -10.82 -22.5 1 87 238 ASP B CA 1
ATOM 3843 C C . ASP B 1 238 ? 7.117 -12.336 -22.453 1 87 238 ASP B C 1
ATOM 3845 O O . ASP B 1 238 ? 8.094 -12.828 -21.875 1 87 238 ASP B O 1
ATOM 3849 N N . HIS B 1 239 ? 6.332 -13.039 -23.172 1 86.19 239 HIS B N 1
ATOM 3850 C CA . HIS B 1 239 ? 6.254 -14.492 -23.141 1 86.19 239 HIS B CA 1
ATOM 3851 C C . HIS B 1 239 ? 7.516 -15.125 -23.719 1 86.19 239 HIS B C 1
ATOM 3853 O O . HIS B 1 239 ? 7.77 -16.312 -23.516 1 86.19 239 HIS B O 1
ATOM 3859 N N . GLU B 1 240 ? 8.281 -14.367 -24.453 1 88.56 240 GLU B N 1
ATOM 3860 C CA . GLU B 1 240 ? 9.523 -14.875 -25.031 1 88.56 240 GLU B CA 1
ATOM 3861 C C . GLU B 1 240 ? 10.57 -15.133 -23.953 1 88.56 240 GLU B C 1
ATOM 3863 O O . GLU B 1 240 ? 11.547 -15.844 -24.188 1 88.56 240 GLU B O 1
ATOM 3868 N N . ARG B 1 241 ? 10.258 -14.602 -22.766 1 92.94 241 ARG B N 1
ATOM 3869 C CA . ARG B 1 241 ? 11.25 -14.711 -21.703 1 92.94 241 ARG B CA 1
ATOM 3870 C C . ARG B 1 241 ? 10.922 -15.859 -20.766 1 92.94 241 ARG B C 1
ATOM 3872 O O . ARG B 1 241 ? 11.562 -16.016 -19.719 1 92.94 241 ARG B O 1
ATOM 3879 N N . LEU B 1 242 ? 10.008 -16.703 -21.109 1 94.88 242 LEU B N 1
ATOM 3880 C CA . LEU B 1 242 ? 9.547 -17.797 -20.266 1 94.88 242 LEU B CA 1
ATOM 3881 C C . LEU B 1 242 ? 10.711 -18.688 -19.828 1 94.88 242 LEU B C 1
ATOM 3883 O O . LEU B 1 242 ? 10.922 -18.906 -18.641 1 94.88 242 LEU B O 1
ATOM 3887 N N . GLU B 1 243 ? 11.484 -19.156 -20.797 1 96.25 243 GLU B N 1
ATOM 3888 C CA . GLU B 1 243 ? 12.594 -20.047 -20.5 1 96.25 243 GLU B CA 1
ATOM 3889 C C . GLU B 1 243 ? 13.633 -19.375 -19.609 1 96.25 243 GLU B C 1
ATOM 3891 O O . GLU B 1 243 ? 14.125 -19.969 -18.656 1 96.25 243 GLU B O 1
ATOM 3896 N N . PHE B 1 244 ? 13.945 -18.156 -19.969 1 97.56 244 PHE B N 1
ATOM 3897 C CA . PHE B 1 244 ? 14.93 -17.406 -19.219 1 97.56 244 PHE B CA 1
ATOM 3898 C C . PHE B 1 244 ? 14.516 -17.266 -17.766 1 97.56 244 PHE B C 1
ATOM 3900 O O . PHE B 1 244 ? 15.312 -17.531 -16.859 1 97.56 244 PHE B O 1
ATOM 3907 N N . VAL B 1 245 ? 13.281 -16.891 -17.469 1 98.12 245 VAL B N 1
ATOM 3908 C CA . VAL B 1 245 ? 12.797 -16.625 -16.125 1 98.12 245 VAL B CA 1
ATOM 3909 C C . VAL B 1 245 ? 12.711 -17.938 -15.344 1 98.12 245 VAL B C 1
ATOM 3911 O O . VAL B 1 245 ? 13.008 -17.984 -14.148 1 98.12 245 VAL B O 1
ATOM 3914 N N . TYR B 1 246 ? 12.273 -19.062 -16.016 1 98.44 246 TYR B N 1
ATOM 3915 C CA . TYR B 1 246 ? 12.219 -20.375 -15.383 1 98.44 246 TYR B CA 1
ATOM 3916 C C . TYR B 1 246 ? 13.594 -20.797 -14.883 1 98.44 246 TYR B C 1
ATOM 3918 O O . TYR B 1 246 ? 13.75 -21.203 -13.727 1 98.44 246 TYR B O 1
ATOM 3926 N N . GLU B 1 247 ? 14.539 -20.625 -15.719 1 98.56 247 GLU B N 1
ATOM 3927 C CA . GLU B 1 247 ? 15.898 -21.016 -15.383 1 98.56 247 GLU B CA 1
ATOM 3928 C C . GLU B 1 247 ? 16.484 -20.094 -14.312 1 98.56 247 GLU B C 1
ATOM 3930 O O . GLU B 1 247 ? 17.219 -20.562 -13.43 1 98.56 247 GLU B O 1
ATOM 3935 N N . LEU B 1 248 ? 16.203 -18.844 -14.43 1 98.69 248 LEU B N 1
ATOM 3936 C CA . LEU B 1 248 ? 16.656 -17.906 -13.414 1 98.69 248 LEU B CA 1
ATOM 3937 C C . LEU B 1 248 ? 16.078 -18.266 -12.047 1 98.69 248 LEU B C 1
ATOM 3939 O O . LEU B 1 248 ? 16.766 -18.156 -11.031 1 98.69 248 LEU B O 1
ATOM 3943 N N . GLY B 1 249 ? 14.828 -18.703 -12.016 1 98.81 249 GLY B N 1
ATOM 3944 C CA . GLY B 1 249 ? 14.211 -19.172 -10.781 1 98.81 249 GLY B CA 1
ATOM 3945 C C . GLY B 1 249 ? 14.938 -20.344 -10.164 1 98.81 249 GLY B C 1
ATOM 3946 O O . GLY B 1 249 ? 15.156 -20.375 -8.953 1 98.81 249 GLY B O 1
ATOM 3947 N N . LYS B 1 250 ? 15.281 -21.297 -11.008 1 98.81 250 LYS B N 1
ATOM 3948 C CA . LYS B 1 250 ? 16.047 -22.438 -10.523 1 98.81 250 LYS B CA 1
ATOM 3949 C C . LYS B 1 250 ? 17.391 -21.984 -9.922 1 98.81 250 LYS B C 1
ATOM 3951 O O . LYS B 1 250 ? 17.781 -22.453 -8.852 1 98.81 250 LYS B O 1
ATOM 3956 N N . HIS B 1 251 ? 18.016 -21.094 -10.625 1 98.81 251 HIS B N 1
ATOM 3957 C CA . HIS B 1 251 ? 19.328 -20.594 -10.195 1 98.81 251 HIS B CA 1
ATOM 3958 C C . HIS B 1 251 ? 19.234 -19.906 -8.844 1 98.81 251 HIS B C 1
ATOM 3960 O O . HIS B 1 251 ? 20.031 -20.156 -7.949 1 98.81 251 HIS B O 1
ATOM 3966 N N . ARG B 1 252 ? 18.297 -19.016 -8.68 1 98.81 252 ARG B N 1
ATOM 3967 C CA . ARG B 1 252 ? 18.141 -18.281 -7.426 1 98.81 252 ARG B CA 1
ATOM 3968 C C . ARG B 1 252 ? 17.781 -19.234 -6.281 1 98.81 252 ARG B C 1
ATOM 3970 O O . ARG B 1 252 ? 18.234 -19.031 -5.148 1 98.81 252 ARG B O 1
ATOM 3977 N N . ALA B 1 253 ? 16.953 -20.219 -6.582 1 98.88 253 ALA B N 1
ATOM 3978 C CA . ALA B 1 253 ? 16.594 -21.203 -5.566 1 98.88 253 ALA B CA 1
ATOM 3979 C C . ALA B 1 253 ? 17.828 -21.969 -5.094 1 98.88 253 ALA B C 1
ATOM 3981 O O . ALA B 1 253 ? 18 -22.203 -3.895 1 98.88 253 ALA B O 1
ATOM 3982 N N . LYS B 1 254 ? 18.625 -22.359 -5.988 1 98.81 254 LYS B N 1
ATOM 3983 C CA . LYS B 1 254 ? 19.844 -23.094 -5.645 1 98.81 254 LYS B CA 1
ATOM 3984 C C . LYS B 1 254 ? 20.766 -22.234 -4.777 1 98.81 254 LYS B C 1
ATOM 3986 O O . LYS B 1 254 ? 21.391 -22.75 -3.838 1 98.81 254 LYS B O 1
ATOM 3991 N N . GLU B 1 255 ? 20.844 -20.969 -5.059 1 98.69 255 GLU B N 1
ATOM 3992 C CA . GLU B 1 255 ? 21.688 -20.047 -4.293 1 98.69 255 GLU B CA 1
ATOM 3993 C C . GLU B 1 255 ? 21.219 -19.953 -2.844 1 98.69 255 GLU B C 1
ATOM 3995 O O . GLU B 1 255 ? 22.047 -19.797 -1.936 1 98.69 255 GLU B O 1
ATOM 4000 N N . ARG B 1 256 ? 19.938 -20.094 -2.627 1 98.56 256 ARG B N 1
ATOM 4001 C CA . ARG B 1 256 ? 19.391 -19.891 -1.29 1 98.56 256 ARG B CA 1
ATOM 4002 C C . ARG B 1 256 ? 19.062 -21.234 -0.633 1 98.56 256 ARG B C 1
ATOM 4004 O O . ARG B 1 256 ? 18.547 -21.266 0.49 1 98.56 256 ARG B O 1
ATOM 4011 N N . LEU B 1 257 ? 19.391 -22.312 -1.272 1 98.56 257 LEU B N 1
ATOM 4012 C CA . LEU B 1 257 ? 18.969 -23.656 -0.856 1 98.56 257 LEU B CA 1
ATOM 4013 C C . LEU B 1 257 ? 19.5 -23.984 0.536 1 98.56 257 LEU B C 1
ATOM 4015 O O . LEU B 1 257 ? 18.781 -24.531 1.364 1 98.56 257 LEU B O 1
ATOM 4019 N N . PRO B 1 258 ? 20.781 -23.609 0.904 1 98.31 258 PRO B N 1
ATOM 4020 C CA . PRO B 1 258 ? 21.25 -23.922 2.252 1 98.31 258 PRO B CA 1
ATOM 4021 C C . PRO B 1 258 ? 20.406 -23.281 3.346 1 98.31 258 PRO B C 1
ATOM 4023 O O . PRO B 1 258 ? 20.125 -23.906 4.363 1 98.31 258 PRO B O 1
ATOM 4026 N N . GLU B 1 259 ? 19.953 -22.062 3.111 1 98.5 259 GLU B N 1
ATOM 4027 C CA . GLU B 1 259 ? 19.125 -21.359 4.09 1 98.5 259 GLU B CA 1
ATOM 4028 C C . GLU B 1 259 ? 17.75 -22 4.195 1 98.5 259 GLU B C 1
ATOM 4030 O O . GLU B 1 259 ? 17.188 -22.109 5.289 1 98.5 259 GLU B O 1
ATOM 4035 N N . VAL B 1 260 ? 17.219 -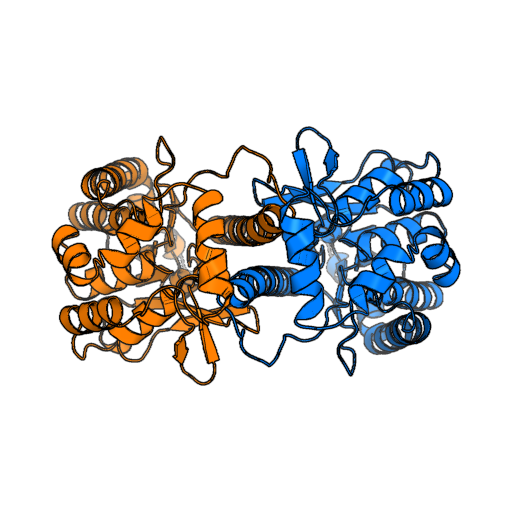22.406 3.049 1 98.62 260 VAL B N 1
ATOM 4036 C CA . VAL B 1 260 ? 15.898 -23.016 3.033 1 98.62 260 VAL B CA 1
ATOM 4037 C C . VAL B 1 260 ? 15.938 -24.359 3.746 1 98.62 260 VAL B C 1
ATOM 4039 O O . VAL B 1 260 ? 15.039 -24.688 4.527 1 98.62 260 VAL B O 1
ATOM 4042 N N . LEU B 1 261 ? 16.984 -25.125 3.471 1 98 261 LEU B N 1
ATOM 4043 C CA . LEU B 1 261 ? 17.141 -26.422 4.113 1 98 261 LEU B CA 1
ATOM 4044 C C . LEU B 1 261 ? 17.281 -26.266 5.625 1 98 261 LEU B C 1
ATOM 4046 O O . LEU B 1 261 ? 16.703 -27.031 6.391 1 98 261 LEU B O 1
ATOM 4050 N N . ALA B 1 262 ? 18.031 -25.25 6.027 1 97.44 262 ALA B N 1
ATOM 4051 C CA . ALA B 1 262 ? 1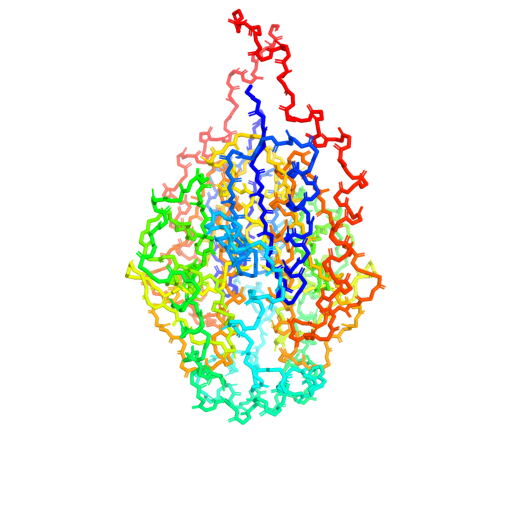8.203 -24.984 7.453 1 97.44 262 ALA B CA 1
ATOM 4052 C C . ALA B 1 262 ? 16.859 -24.625 8.102 1 97.44 262 ALA B C 1
ATOM 4054 O O . ALA B 1 262 ? 16.562 -25.062 9.211 1 97.44 262 ALA B O 1
ATOM 4055 N N . LEU B 1 263 ? 16.109 -23.891 7.363 1 97.44 263 LEU B N 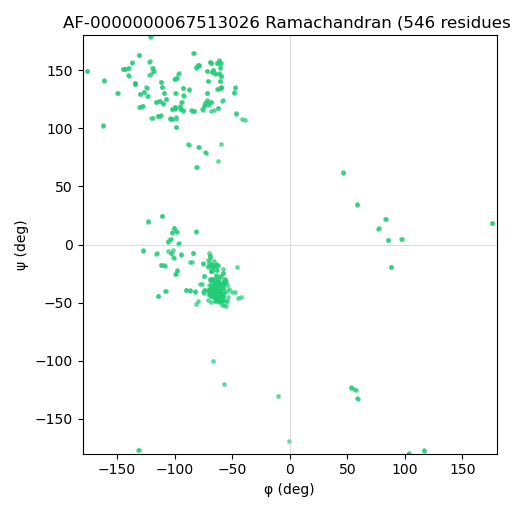1
ATOM 4056 C CA . LEU B 1 263 ? 14.805 -23.469 7.863 1 97.44 263 LEU B CA 1
ATOM 4057 C C . LEU B 1 263 ? 13.859 -24.656 7.969 1 97.44 263 LEU B C 1
ATOM 4059 O O . LEU B 1 263 ? 13.062 -24.734 8.906 1 97.44 263 LEU B O 1
ATOM 4063 N N . ALA B 1 264 ? 13.977 -25.516 7.059 1 97.06 264 ALA B N 1
ATOM 4064 C CA . ALA B 1 264 ? 13.047 -26.625 6.938 1 97.06 264 ALA B CA 1
ATOM 4065 C C . ALA B 1 264 ? 13.305 -27.688 8.008 1 97.06 264 ALA B C 1
ATOM 4067 O O . ALA B 1 264 ? 12.469 -28.547 8.258 1 97.06 264 ALA B O 1
ATOM 4068 N N . ARG B 1 265 ? 14.477 -27.562 8.57 1 90 265 ARG B N 1
ATOM 4069 C CA . ARG B 1 265 ? 14.844 -28.562 9.578 1 90 265 ARG B CA 1
ATOM 4070 C C . ARG B 1 265 ? 14.211 -28.219 10.922 1 90 265 ARG B C 1
ATOM 4072 O O . ARG B 1 265 ? 13.781 -27.094 11.148 1 90 265 ARG B O 1
ATOM 4079 N N . THR B 1 266 ? 14.008 -29.234 11.656 1 76.62 266 THR B N 1
ATOM 4080 C CA . THR B 1 266 ? 13.453 -29.078 12.992 1 76.62 266 THR B CA 1
ATOM 4081 C C . THR B 1 266 ? 14.453 -28.375 13.914 1 76.62 266 THR B C 1
ATOM 4083 O O . THR B 1 266 ? 15.648 -28.641 13.859 1 76.62 266 THR B O 1
ATOM 4086 N N . ARG B 1 267 ? 14.023 -27.156 14.336 1 62.62 267 ARG B N 1
ATOM 4087 C CA . ARG B 1 267 ? 14.891 -26.594 15.367 1 62.62 267 ARG B CA 1
ATOM 4088 C C . ARG B 1 267 ? 14.758 -27.375 16.672 1 62.62 267 ARG B C 1
ATOM 4090 O O . ARG B 1 267 ? 13.648 -27.703 17.109 1 62.62 267 ARG B O 1
ATOM 4097 N N . LEU B 1 268 ? 15.883 -27.922 17.141 1 51.81 268 LEU B N 1
ATOM 4098 C CA . LEU B 1 268 ? 15.914 -28.578 18.438 1 51.81 268 LEU B CA 1
ATOM 4099 C C . LEU B 1 268 ? 15.18 -27.734 19.484 1 51.81 268 LEU B C 1
ATOM 4101 O O . LEU B 1 268 ? 14.508 -28.281 20.359 1 51.81 268 LEU B O 1
ATOM 4105 N N . ARG B 1 269 ? 15.469 -26.469 19.484 1 50.09 269 ARG B N 1
ATOM 4106 C CA . ARG B 1 269 ? 14.883 -25.688 20.562 1 50.09 269 ARG B CA 1
ATOM 4107 C C . ARG B 1 269 ? 13.359 -25.703 20.5 1 50.09 269 ARG B C 1
ATOM 4109 O O . ARG B 1 269 ? 12.68 -25.297 21.438 1 50.09 269 ARG B O 1
ATOM 4116 N N . ASP B 1 270 ? 12.938 -25.781 19.375 1 49.47 270 ASP B N 1
ATOM 4117 C CA . ASP B 1 270 ? 11.484 -25.922 19.25 1 49.47 270 ASP B CA 1
ATOM 4118 C C . ASP B 1 270 ? 11.008 -27.203 19.906 1 49.47 270 ASP B C 1
ATOM 4120 O O . ASP B 1 270 ? 9.805 -27.422 20.078 1 49.47 270 ASP B O 1
ATOM 4124 N N . LEU B 1 271 ? 11.891 -27.984 20.078 1 44.44 271 LEU B N 1
ATOM 4125 C CA . LEU B 1 271 ? 11.625 -29.234 20.797 1 44.44 271 LEU B CA 1
ATOM 4126 C C . LEU B 1 271 ? 11.758 -29.047 22.297 1 44.44 271 LEU B C 1
ATOM 4128 O O . LEU B 1 271 ? 11.477 -29.953 23.078 1 44.44 271 LEU B O 1
ATOM 4132 N N . LEU B 1 272 ? 12.383 -27.922 22.656 1 44.19 272 LEU B N 1
ATOM 4133 C CA . LEU B 1 272 ? 12.492 -27.844 24.109 1 44.19 272 LEU B CA 1
ATOM 4134 C C . LEU B 1 272 ? 11.227 -27.234 24.719 1 44.19 272 LEU B C 1
ATOM 4136 O O . LEU B 1 272 ? 10.711 -26.234 24.203 1 44.19 272 LEU B O 1
ATOM 4140 N N . PRO B 1 273 ? 10.539 -28 25.484 1 38.09 273 PRO B N 1
ATOM 4141 C CA . PRO B 1 273 ? 9.359 -27.516 26.203 1 38.09 273 PRO B CA 1
ATOM 4142 C C . PRO B 1 273 ? 9.594 -26.188 26.891 1 38.09 273 PRO B C 1
ATOM 4144 O O . PRO B 1 273 ? 10.695 -25.922 27.391 1 38.09 273 PRO B O 1
ATOM 4147 N N . ARG B 1 274 ? 8.93 -25.188 26.406 1 40.47 274 ARG B N 1
ATOM 4148 C CA . ARG B 1 274 ? 8.938 -23.984 27.234 1 40.47 274 ARG B CA 1
ATOM 4149 C C . ARG B 1 274 ? 8.828 -24.328 28.719 1 40.47 274 ARG B C 1
ATOM 4151 O O . ARG B 1 274 ? 7.918 -25.062 29.109 1 40.47 274 ARG B O 1
ATOM 4158 N N . ARG B 1 275 ? 10.023 -24.156 29.453 1 26.89 275 ARG B N 1
ATOM 4159 C CA . ARG B 1 275 ? 9.844 -24.25 30.891 1 26.89 275 ARG B CA 1
ATOM 4160 C C . ARG B 1 275 ? 8.82 -23.219 31.375 1 26.89 275 ARG B C 1
ATOM 4162 O O . ARG B 1 275 ? 8.789 -22.094 30.891 1 26.89 275 ARG B O 1
#

Secondary structure (DSSP, 8-state):
---EEEEEPP-GGGGHHHHHHHHHHHHTTPPEEEEEEETHHHHHHHHHHTT---HHHHHHHH--HHHHHHHHS-SSHHHHHHHHHTTSS-SS-THHHHHHHHHHHTT-BGGG-SS-EEEEEEETTT--EEEE-SSBHHHHHHHHT--TTTS--EEETTEEEEETHHHHSS-HHHHHHH-SSEEEEE-PPPPP-SPPSSHHHHHHHHHHHHHHHHHHHHHTT-SEEEE---SS---TT-GGGHHHHHHHHHHHHHHHHHHHHHHHS--GGGGS---/---EEEEEPP-GGGGGHHHHHHHHHHHTTPPEEEEEEETHHHHHHHHHHTT---HHHHHHHH--HHHHHHHHS-SHHHHHHHTGGGGSS-SS-SHHHHHHHHHHHTT-BGGG-SS-EEEEEEETTT--EEEE-SSBHHHHHHHHT--TTTS--EEETTEEEEETHHHHSS-HHHHHHH-SSEEEEE-PPPPP-SPPSSHHHHHHHHHHHHHHHHHHHHHTT-SEEEE---SS---TT-GGGHHHHHHHHHHHHHHHHHHHHHHHS--GGGGS---

Solvent-accessible surface area (backbone atoms only — not comparable to full-atom values): 26272 Å² total; per-residue (Å²): 106,73,20,30,6,34,8,26,12,29,34,43,40,38,13,43,13,51,46,21,28,50,50,48,38,52,74,71,63,54,50,68,53,17,34,7,6,3,19,31,9,18,46,38,37,52,31,46,47,74,68,52,64,51,62,69,60,54,43,63,39,43,64,48,70,71,59,32,54,55,53,68,47,60,83,70,65,39,51,50,56,42,54,64,22,56,74,29,50,36,64,42,80,59,60,60,44,51,51,19,33,37,70,73,45,56,85,42,37,31,72,68,41,83,35,51,46,35,33,27,18,10,30,44,50,63,7,44,70,40,73,42,44,64,51,50,40,38,58,52,36,51,23,7,48,11,40,58,36,42,27,51,66,31,80,54,96,91,35,50,21,18,20,3,40,42,38,31,21,35,22,32,68,60,12,39,74,60,26,84,47,26,38,29,35,41,36,48,64,76,64,64,86,72,80,63,73,19,8,61,49,29,34,53,40,36,25,52,10,17,28,41,31,41,30,55,58,32,59,69,71,35,76,41,77,43,59,55,64,62,95,59,82,70,58,50,51,43,66,88,44,41,68,59,31,21,52,47,17,28,51,41,35,61,73,44,38,68,60,51,55,59,56,23,37,61,53,67,69,76,64,48,72,83,127,105,74,20,31,7,32,8,26,12,27,33,44,41,39,14,43,12,52,45,21,29,50,51,48,39,51,74,71,65,54,51,67,53,17,34,9,6,2,19,30,9,19,47,39,37,52,30,45,49,73,67,51,65,51,62,68,60,56,44,64,40,42,64,48,69,70,58,31,54,58,48,70,45,59,74,79,63,38,57,52,62,40,53,70,37,54,79,31,50,36,68,42,79,58,59,59,44,53,52,21,33,36,69,73,44,55,86,41,38,31,70,69,40,84,35,49,45,34,34,27,18,10,30,43,51,63,8,43,71,39,74,42,46,66,51,50,42,37,59,51,36,51,24,7,47,11,40,58,39,43,26,52,66,32,81,53,94,92,34,48,21,16,20,3,40,40,36,31,21,35,22,33,70,59,10,39,74,59,26,83,44,26,38,29,35,40,36,48,62,78,64,63,88,72,79,63,71,18,6,60,48,30,33,54,39,36,26,51,9,17,28,41,32,41,30,54,59,33,58,70,72,35,76,40,76,44,58,53,65,60,96,58,82,70,58,51,49,43,66,88,43,41,66,59,32,22,51,46,17,30,52,42,36,62,72,45,38,69,61,51,53,60,57,23,38,62,53,65,68,76,65,47,72,82,126

Organism: Thermus thermophilus (strain ATCC 27634 / DSM 579 / HB8) (NCBI:txid300852)